Protein 8ZYE (pdb70)

GO terms:
  GO:0042110 T cell activation (P, IDA)
  GO:0038023 signaling receptor activity (F, IDA)
  GO:0061809 NAD+ nucleosidase activity, cyclic ADP-ribose generating (F, EXP)
  GO:0005886 plasma membrane (C, EXP)
  GO:0009986 cell surface (C, EXP)
  GO:0005886 plasma membrane (C, TAS)
  GO:0016020 membrane (C, TAS)
  GO:0097190 apoptotic signaling pathway (P, TAS)
  GO:0061809 NAD+ nucleosidase activity, cyclic ADP-ribose generating (F, TAS)
  GO:1901847 nicotinate metabolic process (P, TAS)
  GO:0005886 plasma membrane (C, IDA)
  GO:0070062 extracellular exosome (C, HDA)
  GO:0043066 negative regulation of apoptotic process (P, IMP)
  GO:0045892 negative regulation of DNA-templated transcription (P, IMP)
  GO:0045893 positive regulation of DNA-templated transcription (P, IMP)
  GO:0009410 response to xenobiotic stimulus (P, IMP)
  GO:0030890 positive regulation of B cell proliferation (P, IMP)
  GO:0050853 B cell receptor signaling pathway (P, IMP)

Foldseek 3Di:
DPWDAAPAAFWDPCLLVLLLVLLVVLCVVPVVLVVADSVVLSVLLLQLAFQAAFQPRALVSNVVNCVSQPDQAAQAQEEAEDPCVPLVVVLCVLVVNHDYLCSGSLNVSCPPTDWHYTNHHGDTTRGGFYDCVPGHVRGSVNNSVLNSLLVSLLSHAEEYEYEFELVDPQSADCPTSCNVHRLVNNDVVGYAEYAYEHEYDDPDDQDPSCPPVNVVVSQVSNVVVVHHYHYDYDDHSPPVVD/DWAKAKDADAEAAFQDKGKIKIARVVLQADQFKKWKWWAAPPFDIGTAWIAHPVGDIAGQVVQVPFWDWAGDSVGSMIIIMGGRDDQVPFTWMKMFTAGPLGDGAYIHFTDTHGNDAQKEWDAADEDAAQAKDKIKIFHDCQKLQPGAKWKWWAAPSGDIHTQATRQAHGDPPHDPQWGGHGDRGMIMIMGGRHDQVSQTKMKMKTAGRVSRGIGIYRIYGYHHD

InterPro domains:
  IPR003193 ADP-ribosyl cyclase (CD38/157) [PF02267] (56-296)
  IPR003193 ADP-ribosyl cyclase (CD38/157) [PTHR10912] (19-298)
  IPR003193 ADP-ribosyl cyclase (CD38/157) [cd04759] (54-296)

Organism: Homo sapiens (NCBI:txid9606)

Sequence (467 aa):
RWRQQWSGPGTTKRFPETVLARCVKYTEIHPEMRHVDCQSVWDAFKGAFISKHPCDITEEDYQPLMKLGTQTVPCNKILLWSRIKDLAHQFTQVQRDMFTLEDTLLGYLADDLTWCGEFATSKINYQSCPDWRKDCSNNPVSVFWKTVSRRFAEAACDVVHVMLDGSRSKIFDKDSTFGSVEVHNLQPEKVQTLEAWVIHGGREDSRDLCQDPTIKELESIISKRNIQFSCKNIYRPDKFLQPAQLVESGPGLVKPSGTLSLTCAVSGSISSSNWWSWVRQPPGKGLEWIGEIYHSGSTNYNPSLKSRVTISVDKSKNQFSLKLSSVTAADTAVYYCAREDYYYYMDVWGKGTTVTVQSVLTQPPSVSAAPGQKVTISCSGSSSNIGNNYVSWYQQLPGTAPKLLIYDNNKRPSGIPDRFSGSKSGTSATLGITGLQTGDEADYYCGTWDSSLSAGVFGGGTKLTVL

B-factor: mean 69.74, std 26.27, range [26.85, 216.51]

Structure (mmCIF, N/CA/C/O backbone):
data_8ZYE
#
_entry.id   8ZYE
#
_cell.length_a   47.793
_cell.length_b   96.220
_cell.length_c   242.459
_cell.angle_alpha   90.00
_cell.angle_beta   90.00
_cell.angle_gamma   90.00
#
_symmetry.space_group_name_H-M   'I 2 2 2'
#
loop_
_entity.id
_entity.type
_entity.pdbx_description
1 polymer 'ADP-ribosyl cyclase/cyclic ADP-ribose hydrolase 1'
2 polymer 'RP02 scFv'
3 non-polymer DI(HYDROXYETHYL)ETHER
4 non-polymer 'SULFATE ION'
5 non-polymer 1,2-ETHANEDIOL
6 water water
#
loop_
_atom_site.group_PDB
_atom_site.id
_atom_site.type_symbol
_atom_site.label_atom_id
_atom_site.label_alt_id
_atom_site.label_comp_id
_atom_site.label_asym_id
_atom_site.label_entity_id
_atom_site.label_seq_id
_atom_site.pdbx_PDB_ins_code
_atom_site.Cartn_x
_atom_site.Cartn_y
_atom_site.Cartn_z
_atom_site.occupancy
_atom_site.B_iso_or_equiv
_atom_site.auth_seq_id
_atom_site.auth_comp_id
_atom_site.auth_asym_id
_atom_site.auth_atom_id
_atom_site.pdbx_PDB_model_num
ATOM 1 N N . ARG A 1 1 ? -24.502 15.340 58.457 1.00 69.92 45 ARG A N 1
ATOM 2 C CA . ARG A 1 1 ? -23.769 14.416 59.315 1.00 77.54 45 ARG A CA 1
ATOM 3 C C . ARG A 1 1 ? -23.223 15.135 60.555 1.00 77.73 45 ARG A C 1
ATOM 4 O O . ARG A 1 1 ? -23.990 15.575 61.414 1.00 63.08 45 ARG A O 1
ATOM 12 N N . TRP A 1 2 ? -21.902 15.223 60.657 1.00 83.70 46 TRP A N 1
ATOM 13 C CA . TRP A 1 2 ? -21.227 16.054 61.653 1.00 89.62 46 TRP A CA 1
ATOM 14 C C . TRP A 1 2 ? -20.332 17.039 60.906 1.00 102.26 46 TRP A C 1
ATOM 15 O O . TRP A 1 2 ? -19.102 16.979 60.998 1.00 104.11 46 TRP A O 1
ATOM 26 N N . ARG A 1 3 ? -20.959 17.940 60.154 1.00 115.98 47 ARG A N 1
ATOM 27 C CA . ARG A 1 3 ? -20.216 18.885 59.333 1.00 123.61 47 ARG A CA 1
ATOM 28 C C . ARG A 1 3 ? -19.492 19.904 60.202 1.00 123.20 47 ARG A C 1
ATOM 29 O O . ARG A 1 3 ? -20.029 20.389 61.202 1.00 135.48 47 ARG A O 1
ATOM 37 N N . GLN A 1 4 ? -18.262 20.229 59.814 1.00 110.10 48 GLN A N 1
ATOM 38 C CA . GLN A 1 4 ? -17.483 21.250 60.497 1.00 92.00 48 GLN A CA 1
ATOM 39 C C . GLN A 1 4 ? -17.716 22.594 59.820 1.00 73.86 48 GLN A C 1
ATOM 40 O O . GLN A 1 4 ? -17.595 22.708 58.596 1.00 61.30 48 GLN A O 1
ATOM 46 N N . GLN A 1 5 ? -18.068 23.602 60.611 1.00 68.90 49 GLN A N 1
ATOM 47 C CA . GLN A 1 5 ? -18.228 24.963 60.120 1.00 69.92 49 GLN A CA 1
ATOM 48 C C . GLN A 1 5 ? -17.043 25.809 60.561 1.00 61.96 49 GLN A C 1
ATOM 49 O O . GLN A 1 5 ? -16.588 25.712 61.706 1.00 60.90 49 GLN A O 1
ATOM 55 N N . TRP A 1 6 ? -16.547 26.636 59.650 1.00 53.60 50 TRP A N 1
ATOM 56 C CA . TRP A 1 6 ? -15.361 27.437 59.896 1.00 64.22 50 TRP A CA 1
ATOM 57 C C . TRP A 1 6 ? -15.699 28.919 59.803 1.00 60.52 50 TRP A C 1
ATOM 58 O O . TRP A 1 6 ? -16.724 29.312 59.239 1.00 65.01 50 TRP A O 1
ATOM 69 N N . SER A 1 7 ? -14.816 29.740 60.370 1.00 56.69 51 SER A N 1
ATOM 70 C CA . SER A 1 7 ? -15.001 31.184 60.397 1.00 59.84 51 SER A CA 1
ATOM 71 C C . SER A 1 7 ? -14.482 31.875 59.144 1.00 58.18 51 SER A C 1
ATOM 72 O O . SER A 1 7 ? -14.580 33.102 59.047 1.00 75.25 51 SER A O 1
ATOM 75 N N . GLY A 1 8 ? -13.937 31.124 58.190 1.00 44.88 52 GLY A N 1
ATOM 76 C CA . GLY A 1 8 ? -13.418 31.691 56.969 1.00 35.26 52 GLY A CA 1
ATOM 77 C C . GLY A 1 8 ? -14.267 31.320 55.772 1.00 36.19 52 GLY A C 1
ATOM 78 O O . GLY A 1 8 ? -15.115 30.425 55.837 1.00 37.28 52 GLY A O 1
ATOM 79 N N . PRO A 1 9 ? -14.053 32.004 54.652 1.00 43.63 53 PRO A N 1
ATOM 80 C CA . PRO A 1 9 ? -14.894 31.767 53.474 1.00 50.61 53 PRO A CA 1
ATOM 81 C C . PRO A 1 9 ? -14.619 30.411 52.845 1.00 49.86 53 PRO A C 1
ATOM 82 O O . PRO A 1 9 ? -13.517 29.866 52.936 1.00 48.23 53 PRO A O 1
ATOM 86 N N . GLY A 1 10 ? -15.644 29.871 52.195 1.00 50.31 54 GLY A N 1
ATOM 87 C CA . GLY A 1 10 ? -15.543 28.573 51.568 1.00 45.21 54 GLY A CA 1
ATOM 88 C C . GLY A 1 10 ? -14.656 28.586 50.338 1.00 39.35 54 GLY A C 1
ATOM 89 O O . GLY A 1 10 ? -14.047 29.590 49.966 1.00 44.65 54 GLY A O 1
ATOM 90 N N . THR A 1 11 ? -14.585 27.420 49.699 1.00 48.35 55 THR A N 1
ATOM 91 C CA . THR A 1 11 ? -13.808 27.273 48.475 1.00 37.51 55 THR A CA 1
ATOM 92 C C . THR A 1 11 ? -14.338 28.212 47.401 1.00 47.08 55 THR A C 1
ATOM 93 O O . THR A 1 11 ? -15.548 28.402 47.264 1.00 62.41 55 THR A O 1
ATOM 97 N N . THR A 1 12 ? -13.421 28.815 46.649 1.00 48.29 56 THR A N 1
ATOM 98 C CA . THR A 1 12 ? -13.809 29.616 45.497 1.00 54.38 56 THR A CA 1
ATOM 99 C C . THR A 1 12 ? -14.716 28.803 44.581 1.00 60.93 56 THR A C 1
ATOM 100 O O . THR A 1 12 ? -14.430 27.644 44.271 1.00 60.74 56 THR A O 1
ATOM 104 N N . LYS A 1 13 ? -15.827 29.411 44.172 1.00 62.37 57 LYS A N 1
ATOM 105 C CA . LYS A 1 13 ? -16.798 28.716 43.338 1.00 68.56 57 LYS A CA 1
ATOM 106 C C . LYS A 1 13 ? -16.206 28.415 41.965 1.00 64.74 57 LYS A C 1
ATOM 107 O O . LYS A 1 13 ? -15.424 29.202 41.423 1.00 56.65 57 LYS A O 1
ATOM 113 N N . ARG A 1 14 ? -16.584 27.259 41.410 1.00 65.39 58 ARG A N 1
ATOM 114 C CA . ARG A 1 14 ? -16.000 26.740 40.170 1.00 62.67 58 ARG A CA 1
ATOM 115 C C . ARG A 1 14 ? -14.493 26.535 40.321 1.00 60.72 58 ARG A C 1
ATOM 116 O O . ARG A 1 14 ? -13.707 26.866 39.431 1.00 64.21 58 ARG A O 1
ATOM 124 N N . PHE A 1 15 ? -14.089 25.973 41.467 1.00 51.66 59 PHE A N 1
ATOM 125 C CA . PHE A 1 15 ? -12.662 25.788 41.735 1.00 53.14 59 PHE A CA 1
ATOM 126 C C . PHE A 1 15 ? -12.021 24.771 40.799 1.00 54.68 59 PHE A C 1
ATOM 127 O O . PHE A 1 15 ? -10.959 25.078 40.229 1.00 61.23 59 PHE A O 1
ATOM 135 N N . PRO A 1 16 ? -12.571 23.563 40.599 1.00 44.82 60 PRO A N 1
ATOM 136 C CA . PRO A 1 16 ? -11.948 22.655 39.619 1.00 40.82 60 PRO A CA 1
ATOM 137 C C . PRO A 1 16 ? -11.910 23.233 38.217 1.00 51.30 60 PRO A C 1
ATOM 138 O O . PRO A 1 16 ? -10.884 23.132 37.527 1.00 56.77 60 PRO A O 1
ATOM 142 N N . GLU A 1 17 ? -13.019 23.829 37.775 1.00 55.88 61 GLU A N 1
ATOM 143 C CA . GLU A 1 17 ? -13.062 24.453 36.458 1.00 64.09 61 GLU A CA 1
ATOM 144 C C . GLU A 1 17 ? -11.984 25.522 36.328 1.00 54.46 61 GLU A C 1
ATOM 145 O O . GLU A 1 17 ? -11.246 25.561 35.335 1.00 44.05 61 GLU A O 1
ATOM 151 N N . THR A 1 18 ? -11.873 26.393 37.336 1.00 49.27 62 THR A N 1
ATOM 152 C CA . THR A 1 18 ? -10.886 27.466 37.288 1.00 42.71 62 THR A CA 1
ATOM 153 C C . THR A 1 18 ? -9.469 26.912 37.264 1.00 53.17 62 THR A C 1
ATOM 154 O O . THR A 1 18 ? -8.617 27.406 36.518 1.00 62.21 62 THR A O 1
ATOM 158 N N . VAL A 1 19 ? -9.193 25.889 38.077 1.00 53.11 63 VAL A N 1
ATOM 159 C CA . VAL A 1 19 ? -7.843 25.332 38.126 1.00 51.26 63 VAL A CA 1
ATOM 160 C C . VAL A 1 19 ? -7.477 24.706 36.788 1.00 46.22 63 VAL A C 1
ATOM 161 O O . VAL A 1 19 ? -6.365 24.897 36.280 1.00 54.00 63 VAL A O 1
ATOM 165 N N . LEU A 1 20 ? -8.409 23.962 36.188 1.00 49.08 64 LEU A N 1
ATOM 166 C CA . LEU A 1 20 ? -8.120 23.331 34.905 1.00 49.58 64 LEU A CA 1
ATOM 167 C C . LEU A 1 20 ? -7.924 24.368 33.806 1.00 48.36 64 LEU A C 1
ATOM 168 O O . LEU A 1 20 ? -7.014 24.237 32.977 1.00 48.80 64 LEU A O 1
ATOM 173 N N . ALA A 1 21 ? -8.765 25.406 33.786 1.00 43.35 65 ALA A N 1
ATOM 174 C CA . ALA A 1 21 ? -8.621 26.460 32.789 1.00 43.87 65 ALA A CA 1
ATOM 175 C C . ALA A 1 21 ? -7.299 27.200 32.955 1.00 46.72 65 ALA A C 1
ATOM 176 O O . ALA A 1 21 ? -6.620 27.506 31.966 1.00 48.90 65 ALA A O 1
ATOM 178 N N . ARG A 1 22 ? -6.922 27.504 34.200 1.00 54.97 66 ARG A N 1
ATOM 179 C CA . ARG A 1 22 ? -5.636 28.143 34.441 1.00 42.03 66 ARG A CA 1
ATOM 180 C C . ARG A 1 22 ? -4.490 27.257 33.981 1.00 38.74 66 ARG A C 1
ATOM 181 O O . ARG A 1 22 ? -3.529 27.748 33.383 1.00 43.12 66 ARG A O 1
ATOM 189 N N . CYS A 1 23 ? -4.570 25.951 34.248 1.00 40.73 67 CYS A N 1
ATOM 190 C CA . CYS A 1 23 ? -3.506 25.055 33.805 1.00 55.60 67 CYS A CA 1
ATOM 191 C C . CYS A 1 23 ? -3.403 25.040 32.287 1.00 62.03 67 CYS A C 1
ATOM 192 O O . CYS A 1 23 ? -2.298 25.083 31.730 1.00 59.52 67 CYS A O 1
ATOM 195 N N . VAL A 1 24 ? -4.549 24.986 31.603 1.00 60.43 68 VAL A N 1
ATOM 196 C CA . VAL A 1 24 ? -4.560 25.037 30.143 1.00 55.75 68 VAL A CA 1
ATOM 197 C C . VAL A 1 24 ? -3.878 26.308 29.651 1.00 51.67 68 VAL A C 1
ATOM 198 O O . VAL A 1 24 ? -2.945 26.259 28.839 1.00 49.68 68 VAL A O 1
ATOM 202 N N . LYS A 1 25 ? -4.322 27.465 30.153 1.00 51.36 69 LYS A N 1
ATOM 203 C CA . LYS A 1 25 ? -3.786 28.738 29.676 1.00 58.18 69 LYS A CA 1
ATOM 204 C C . LYS A 1 25 ? -2.300 28.873 29.994 1.00 57.83 69 LYS A C 1
ATOM 205 O O . LYS A 1 25 ? -1.534 29.424 29.192 1.00 71.37 69 LYS A O 1
ATOM 211 N N . TYR A 1 26 ? -1.870 28.373 31.155 1.00 55.08 70 TYR A N 1
ATOM 212 C CA . TYR A 1 26 ? -0.459 28.456 31.511 1.00 60.89 70 TYR A CA 1
ATOM 213 C C . TYR A 1 26 ? 0.388 27.602 30.578 1.00 53.22 70 TYR A C 1
ATOM 214 O O . TYR A 1 26 ? 1.402 28.070 30.046 1.00 36.02 70 TYR A O 1
ATOM 223 N N . THR A 1 27 ? -0.008 26.342 30.366 1.00 53.30 71 THR A N 1
ATOM 224 C CA . THR A 1 27 ? 0.730 25.498 29.432 1.00 60.70 71 THR A CA 1
ATOM 225 C C . THR A 1 27 ? 0.716 26.083 28.027 1.00 73.09 71 THR A C 1
ATOM 226 O O . THR A 1 27 ? 1.639 25.836 27.242 1.00 71.03 71 THR A O 1
ATOM 230 N N . GLU A 1 28 ? -0.317 26.859 27.693 1.00 78.42 72 GLU A N 1
ATOM 231 C CA . GLU A 1 28 ? -0.333 27.554 26.410 1.00 84.64 72 GLU A CA 1
ATOM 232 C C . GLU A 1 28 ? 0.748 28.628 26.356 1.00 82.42 72 GLU A C 1
ATOM 233 O O . GLU A 1 28 ? 1.657 28.572 25.519 1.00 98.95 72 GLU A O 1
ATOM 239 N N . ILE A 1 29 ? 0.673 29.616 27.255 1.00 65.20 73 ILE A N 1
ATOM 240 C CA . ILE A 1 29 ? 1.577 30.765 27.179 1.00 60.37 73 ILE A CA 1
ATOM 241 C C . ILE A 1 29 ? 2.948 30.502 27.780 1.00 60.51 73 ILE A C 1
ATOM 242 O O . ILE A 1 29 ? 3.808 31.390 27.737 1.00 55.31 73 ILE A O 1
ATOM 247 N N . HIS A 1 30 ? 3.182 29.321 28.349 1.00 62.76 74 HIS A N 1
ATOM 248 C CA . HIS A 1 30 ? 4.487 28.939 28.891 1.00 62.35 74 HIS A CA 1
ATOM 249 C C . HIS A 1 30 ? 4.862 27.591 28.296 1.00 66.65 74 HIS A C 1
ATOM 250 O O . HIS A 1 30 ? 4.694 26.544 28.939 1.00 64.80 74 HIS A O 1
ATOM 257 N N . PRO A 1 31 ? 5.380 27.578 27.065 1.00 73.11 75 PRO A N 1
ATOM 258 C CA . PRO A 1 31 ? 5.641 26.298 26.386 1.00 58.80 75 PRO A CA 1
ATOM 259 C C . PRO A 1 31 ? 6.644 25.413 27.102 1.00 60.23 75 PRO A C 1
ATOM 260 O O . PRO A 1 31 ? 6.701 24.213 26.814 1.00 69.67 75 PRO A O 1
ATOM 264 N N . GLU A 1 32 ? 7.436 25.954 28.029 1.00 59.44 76 GLU A N 1
ATOM 265 C CA . GLU A 1 32 ? 8.355 25.111 28.783 1.00 59.51 76 GLU A CA 1
ATOM 266 C C . GLU A 1 32 ? 7.632 24.156 29.723 1.00 59.50 76 GLU A C 1
ATOM 267 O O . GLU A 1 32 ? 8.277 23.272 30.297 1.00 62.32 76 GLU A O 1
ATOM 273 N N . MET A 1 33 ? 6.315 24.306 29.886 1.00 42.91 77 MET A N 1
ATOM 274 C CA . MET A 1 33 ? 5.514 23.405 30.706 1.00 57.03 77 MET A CA 1
ATOM 275 C C . MET A 1 33 ? 4.429 22.709 29.889 1.00 67.70 77 MET A C 1
ATOM 276 O O . MET A 1 33 ? 3.449 22.216 30.458 1.00 64.83 77 MET A O 1
ATOM 281 N N . ARG A 1 34 ? 4.587 22.657 28.562 1.00 64.01 78 ARG A N 1
ATOM 282 C CA . ARG A 1 34 ? 3.596 22.012 27.706 1.00 50.67 78 ARG A CA 1
ATOM 283 C C . ARG A 1 34 ? 3.538 20.502 27.910 1.00 50.51 78 ARG A C 1
ATOM 284 O O . ARG A 1 34 ? 2.561 19.870 27.494 1.00 62.93 78 ARG A O 1
ATOM 292 N N . HIS A 1 35 ? 4.551 19.911 28.542 1.00 47.57 79 HIS A N 1
ATOM 293 C CA . HIS A 1 35 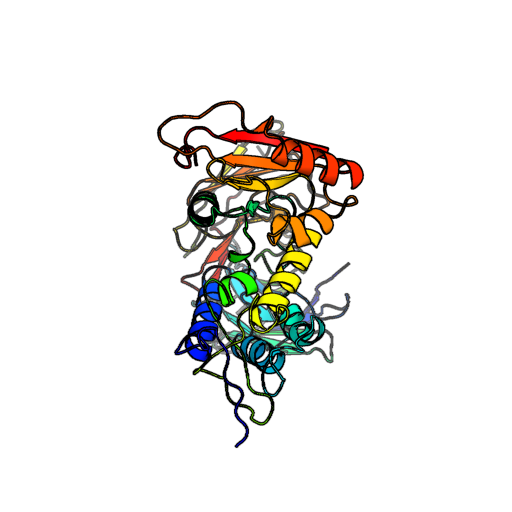? 4.545 18.482 28.834 1.00 53.58 79 HIS A CA 1
ATOM 294 C C . HIS A 1 35 ? 3.597 18.104 29.969 1.00 66.76 79 HIS A C 1
ATOM 295 O O . HIS A 1 35 ? 3.583 16.935 30.374 1.00 68.98 79 HIS A O 1
ATOM 302 N N . VAL A 1 36 ? 2.814 19.047 30.483 1.00 69.45 80 VAL A N 1
ATOM 303 C CA . VAL A 1 36 ? 2.004 18.834 31.676 1.00 66.20 80 VAL A CA 1
ATOM 304 C C . VAL A 1 36 ? 0.630 18.317 31.274 1.00 68.19 80 VAL A C 1
ATOM 305 O O . VAL A 1 36 ? -0.055 18.921 30.440 1.00 76.95 80 VAL A O 1
ATOM 309 N N . ASP A 1 37 ? 0.222 17.201 31.875 1.00 60.69 81 ASP A N 1
ATOM 310 C CA . ASP A 1 37 ? -1.136 16.689 31.734 1.00 58.55 81 ASP A CA 1
ATOM 311 C C . ASP A 1 37 ? -1.999 17.369 32.791 1.00 58.81 81 ASP A C 1
ATOM 312 O O . ASP A 1 37 ? -1.913 17.039 33.978 1.00 58.45 81 ASP A O 1
ATOM 317 N N . CYS A 1 38 ? -2.832 18.320 32.360 1.00 55.32 82 CYS A N 1
ATOM 318 C CA . CYS A 1 38 ? -3.519 19.182 33.319 1.00 66.44 82 CYS A CA 1
ATOM 319 C C . CYS A 1 38 ? -4.505 18.402 34.183 1.00 70.58 82 CYS A C 1
ATOM 320 O O . CYS A 1 38 ? -4.642 18.684 35.380 1.00 82.14 82 CYS A O 1
ATOM 323 N N . GLN A 1 39 ? -5.197 17.414 33.606 1.00 65.42 83 GLN A N 1
ATOM 324 C CA . GLN A 1 39 ? -6.126 16.619 34.404 1.00 70.44 83 GLN A CA 1
ATOM 325 C C . GLN A 1 39 ? -5.397 15.868 35.514 1.00 72.11 83 GLN A C 1
ATOM 326 O O . GLN A 1 39 ? -5.911 15.742 36.633 1.00 77.36 83 GLN A O 1
ATOM 332 N N . SER A 1 40 ? -4.188 15.380 35.230 1.00 59.08 84 SER A N 1
ATOM 333 C CA . SER A 1 40 ? -3.423 14.667 36.248 1.00 62.99 84 SER A CA 1
ATOM 334 C C . SER A 1 40 ? -2.993 15.599 37.375 1.00 58.73 84 SER A C 1
ATOM 335 O O . SER A 1 40 ? -3.047 15.225 38.554 1.00 56.27 84 SER A O 1
ATOM 338 N N . VAL A 1 41 ? -2.556 16.815 37.036 1.00 53.88 85 VAL A N 1
ATOM 339 C CA . VAL A 1 41 ? -2.118 17.719 38.092 1.00 64.61 85 VAL A CA 1
ATOM 340 C C . VAL A 1 41 ? -3.313 18.187 38.908 1.00 56.27 85 VAL A C 1
ATOM 341 O O . VAL A 1 41 ? -3.198 18.382 40.122 1.00 45.53 85 VAL A O 1
ATOM 345 N N . TRP A 1 42 ? -4.482 18.343 38.281 1.00 48.47 86 TRP A N 1
ATOM 346 C CA . TRP A 1 42 ? -5.671 18.648 39.069 1.00 46.17 86 TRP A CA 1
ATOM 347 C C . TRP A 1 42 ? -6.033 17.488 39.987 1.00 46.76 86 TRP A C 1
ATOM 348 O O . TRP A 1 42 ? -6.460 17.704 41.126 1.00 52.87 86 TRP A O 1
ATOM 359 N N . ASP A 1 43 ? -5.884 16.251 39.506 1.00 43.85 87 ASP A N 1
ATOM 360 C CA . ASP A 1 43 ? -6.116 15.103 40.375 1.00 40.00 87 ASP A CA 1
ATOM 361 C C . ASP A 1 43 ? -5.180 15.136 41.577 1.00 48.24 87 ASP A C 1
ATOM 362 O O . ASP A 1 43 ? -5.610 14.906 42.712 1.00 47.08 87 ASP A O 1
ATOM 367 N N . ALA A 1 44 ? -3.900 15.440 41.350 1.00 44.03 88 ALA A N 1
ATOM 368 C CA . ALA A 1 44 ? -2.952 15.516 42.462 1.00 46.53 88 ALA A CA 1
ATOM 369 C C . ALA A 1 44 ? -3.315 16.644 43.424 1.00 47.70 88 ALA A C 1
ATOM 370 O O . ALA A 1 44 ? -3.257 16.475 44.651 1.00 49.34 88 ALA A O 1
ATOM 372 N N . PHE A 1 45 ? -3.705 17.797 42.878 1.00 45.60 89 PHE A N 1
ATOM 373 C CA . PHE A 1 45 ? -4.126 18.932 43.693 1.00 38.63 89 PHE A CA 1
ATOM 374 C C . PHE A 1 45 ? -5.303 18.553 44.585 1.00 47.47 89 PHE A C 1
ATOM 375 O O . PHE A 1 45 ? -5.284 18.799 45.797 1.00 44.06 89 PHE A O 1
ATOM 383 N N . LYS A 1 46 ? -6.337 17.941 44.003 1.00 52.30 90 LYS A N 1
ATOM 384 C CA . LYS A 1 46 ? -7.515 17.612 44.798 1.00 58.34 90 LYS A CA 1
ATOM 385 C C . LYS A 1 46 ? -7.211 16.497 45.791 1.00 55.64 90 LYS A C 1
ATOM 386 O O . LYS A 1 46 ? -7.699 16.525 46.926 1.00 62.77 90 LYS A O 1
ATOM 392 N N . GLY A 1 47 ? -6.377 15.529 45.403 1.00 38.46 91 GLY A N 1
ATOM 393 C CA . GLY A 1 47 ? -5.985 14.484 46.328 1.00 38.90 91 GLY A CA 1
ATOM 394 C C . GLY A 1 47 ? -5.142 14.986 47.474 1.00 43.20 91 GLY A C 1
ATOM 395 O O . GLY A 1 47 ? -5.047 14.313 48.507 1.00 48.59 91 GLY A O 1
ATOM 396 N N . ALA A 1 48 ? -4.520 16.153 47.311 1.00 41.68 92 ALA A N 1
ATOM 397 C CA . ALA A 1 48 ? -3.767 16.739 48.412 1.00 35.43 92 ALA A CA 1
ATOM 398 C C . ALA A 1 48 ? -4.655 17.023 49.621 1.00 35.57 92 ALA A C 1
ATOM 399 O O . ALA A 1 48 ? -4.239 16.800 50.762 1.00 51.48 92 ALA A O 1
ATOM 401 N N . PHE A 1 49 ? -5.880 17.510 49.402 1.00 35.97 93 PHE A N 1
ATOM 402 C CA . PHE A 1 49 ? -6.714 17.959 50.515 1.00 36.08 93 PHE A CA 1
ATOM 403 C C . PHE A 1 49 ? -8.096 17.319 50.610 1.00 44.37 93 PHE A C 1
ATOM 404 O O . PHE A 1 49 ? -8.794 17.575 51.597 1.00 41.86 93 PHE A O 1
ATOM 412 N N . ILE A 1 50 ? -8.522 16.517 49.638 1.00 48.41 94 ILE A N 1
ATOM 413 C CA . ILE A 1 50 ? -9.837 15.884 49.702 1.00 40.19 94 ILE A CA 1
ATOM 414 C C . ILE A 1 50 ? -9.804 14.743 50.711 1.00 43.84 94 ILE A C 1
ATOM 415 O O . ILE A 1 50 ? -8.799 14.030 50.83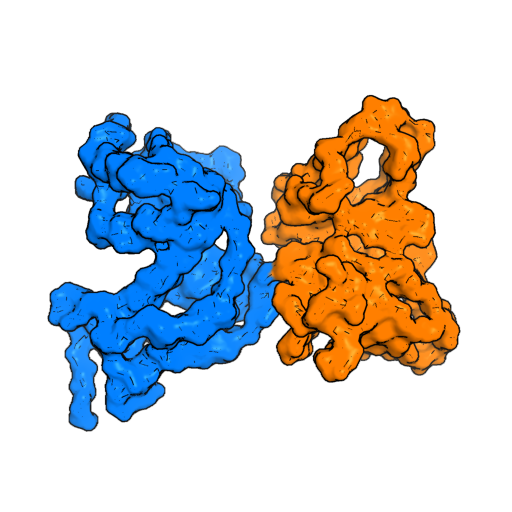6 1.00 47.69 94 ILE A O 1
ATOM 420 N N . SER A 1 51 ? -10.906 14.586 51.453 1.00 42.77 95 SER A N 1
ATOM 421 C CA . SER A 1 51 ? -11.099 13.495 52.409 1.00 52.56 95 SER A CA 1
ATOM 422 C C . SER A 1 51 ? -10.140 13.594 53.589 1.00 54.26 95 SER A C 1
ATOM 423 O O . SER A 1 51 ? -9.804 12.586 54.215 1.00 55.46 95 SER A O 1
ATOM 426 N N . LYS A 1 52 ? -9.702 14.811 53.901 1.00 47.71 96 LYS A N 1
ATOM 427 C CA . LYS A 1 52 ? -8.776 15.067 54.992 1.00 45.64 96 LYS A CA 1
ATOM 428 C C . LYS A 1 52 ? -9.271 16.259 55.797 1.00 39.33 96 LYS A C 1
ATOM 429 O O . LYS A 1 52 ? -9.790 17.226 55.232 1.00 38.93 96 LYS A O 1
ATOM 435 N N . HIS A 1 53 ? -9.124 16.180 57.114 1.00 39.40 97 HIS A N 1
ATOM 436 C CA . HIS A 1 53 ? -9.501 17.298 57.965 1.00 38.87 97 HIS A CA 1
ATOM 437 C C . HIS A 1 53 ? -8.642 18.511 57.620 1.00 44.73 97 HIS A C 1
ATOM 438 O O . HIS A 1 53 ? -7.408 18.406 57.610 1.00 38.58 97 HIS A O 1
ATOM 445 N N . PRO A 1 54 ? -9.247 19.670 57.349 1.00 48.84 98 PRO A N 1
ATOM 446 C CA . PRO A 1 54 ? -8.473 20.796 56.796 1.00 42.07 98 PRO A CA 1
ATOM 447 C C . PRO A 1 54 ? -7.396 21.326 57.719 1.00 38.44 98 PRO A C 1
ATOM 448 O O . PRO A 1 54 ? -6.492 22.020 57.243 1.00 42.82 98 PRO A O 1
ATOM 452 N N . CYS A 1 55 ? -7.451 21.038 59.014 1.00 40.63 99 CYS A N 1
ATOM 453 C CA . CYS A 1 55 ? -6.453 21.557 59.938 1.00 34.72 99 CYS A CA 1
ATOM 454 C C . CYS A 1 55 ? -5.286 20.607 60.166 1.00 41.02 99 CYS A C 1
ATOM 455 O O . CYS A 1 55 ? -4.389 20.934 60.948 1.00 50.66 99 CYS A O 1
ATOM 458 N N . ASP A 1 56 ? -5.265 19.449 59.510 1.00 40.64 100 ASP A N 1
ATOM 459 C CA . ASP A 1 56 ? -4.163 18.506 59.651 1.00 48.80 100 ASP A CA 1
ATOM 460 C C . ASP A 1 56 ? -3.448 18.273 58.324 1.00 47.36 100 ASP A C 1
ATOM 461 O O . ASP A 1 56 ? -2.862 17.211 58.105 1.00 60.24 100 ASP A O 1
ATOM 466 N N . ILE A 1 57 ? -3.485 19.252 57.432 1.00 34.77 101 ILE A N 1
ATOM 467 C CA . ILE A 1 57 ? -2.782 19.144 56.159 1.00 41.72 101 ILE A CA 1
ATOM 468 C C . ILE A 1 57 ? -1.293 19.362 56.396 1.00 40.90 101 ILE A C 1
ATOM 469 O O . ILE A 1 57 ? -0.894 20.247 57.162 1.00 41.02 101 ILE A O 1
ATOM 474 N N . THR A 1 58 ? -0.463 18.541 55.757 1.00 42.37 102 THR A N 1
ATOM 475 C CA . THR A 1 58 ? 0.986 18.661 55.858 1.00 41.91 102 THR A CA 1
ATOM 476 C C . THR A 1 58 ? 1.595 18.807 54.467 1.00 43.53 102 THR A C 1
ATOM 477 O O . THR A 1 58 ? 0.924 18.636 53.446 1.00 43.48 102 THR A O 1
ATOM 481 N N . GLU A 1 59 ? 2.890 19.143 54.438 1.00 49.46 103 GLU A N 1
ATOM 482 C CA . GLU A 1 59 ? 3.570 19.354 53.162 1.00 37.57 103 GLU A CA 1
ATOM 483 C C . GLU A 1 59 ? 3.572 18.085 52.319 1.00 41.85 103 GLU A C 1
ATOM 484 O O . GLU A 1 59 ? 3.451 18.148 51.088 1.00 45.64 103 GLU A O 1
ATOM 490 N N . GLU A 1 60 ? 3.685 16.921 52.965 1.00 43.31 104 GLU A N 1
ATOM 491 C CA . GLU A 1 60 ? 3.685 15.669 52.218 1.00 41.01 104 GLU A CA 1
ATOM 492 C C . GLU A 1 60 ? 2.372 15.463 51.476 1.00 44.40 104 GLU A C 1
ATOM 493 O O . GLU A 1 60 ? 2.363 14.864 50.393 1.00 54.03 104 GLU A O 1
ATOM 499 N N . ASP A 1 61 ? 1.259 15.963 52.028 1.00 42.84 105 ASP A N 1
ATOM 500 C CA . ASP A 1 61 ? -0.013 15.897 51.315 1.00 44.02 105 ASP A CA 1
ATOM 501 C C . ASP A 1 61 ? 0.082 16.539 49.939 1.00 44.40 105 ASP A C 1
ATOM 502 O O . ASP A 1 61 ? -0.562 16.077 48.991 1.00 56.25 105 ASP A O 1
ATOM 507 N N . TYR A 1 62 ? 0.877 17.596 49.806 1.00 39.55 106 TYR A N 1
ATOM 508 C CA . TYR A 1 62 ? 1.036 18.274 48.528 1.00 51.18 106 TYR A CA 1
ATOM 509 C C . TYR A 1 62 ? 2.204 17.743 47.712 1.00 49.71 106 TYR A C 1
ATOM 510 O O . TYR A 1 62 ? 2.458 18.262 46.621 1.00 47.36 106 TYR A O 1
ATOM 519 N N . GLN A 1 63 ? 2.914 16.727 48.204 1.00 50.20 107 GLN A N 1
ATOM 520 C CA . GLN A 1 63 ? 4.103 16.256 47.498 1.00 54.43 107 GLN A CA 1
ATOM 521 C C . GLN A 1 63 ? 3.811 15.732 46.094 1.00 50.02 107 GLN A C 1
ATOM 522 O O . GLN A 1 63 ? 4.579 16.065 45.175 1.00 35.47 107 GLN A O 1
ATOM 528 N N . PRO A 1 64 ? 2.760 14.935 45.846 1.00 54.25 108 PRO A N 1
ATOM 529 C CA . PRO A 1 64 ? 2.502 14.518 44.454 1.00 51.64 108 PRO A CA 1
ATOM 530 C C . PRO A 1 64 ? 2.280 15.691 43.516 1.00 54.14 108 PRO A C 1
ATOM 531 O O . PRO A 1 64 ? 2.857 15.731 42.420 1.00 59.94 108 PRO A O 1
ATOM 535 N N . LEU A 1 65 ? 1.467 16.662 43.933 1.00 50.25 109 LEU A N 1
ATOM 536 C CA . LEU A 1 65 ? 1.275 17.865 43.133 1.00 49.45 109 LEU A CA 1
ATOM 537 C C . LEU A 1 65 ? 2.593 18.596 42.904 1.00 48.10 109 LEU A C 1
ATOM 538 O O . LEU A 1 65 ? 2.815 19.167 41.829 1.00 49.59 109 LEU A O 1
ATOM 543 N N . MET A 1 66 ? 3.483 18.590 43.901 1.00 46.75 110 MET A N 1
ATOM 544 C CA . MET A 1 66 ? 4.784 19.227 43.726 1.00 54.99 110 MET A CA 1
ATOM 545 C C . MET A 1 66 ? 5.634 18.524 42.676 1.00 58.39 110 MET A C 1
ATOM 546 O O . MET A 1 66 ? 6.529 19.153 42.104 1.00 66.69 110 MET A O 1
ATOM 551 N N . LYS A 1 67 ? 5.387 17.239 42.414 1.00 57.59 111 LYS A N 1
ATOM 552 C CA . LYS A 1 67 ? 6.206 16.538 41.432 1.00 53.98 111 LYS A CA 1
ATOM 553 C C . LYS A 1 67 ? 5.681 16.733 40.016 1.00 57.07 111 LYS A C 1
ATOM 554 O O . LYS A 1 67 ? 6.468 16.952 39.089 1.00 58.32 111 LYS A O 1
ATOM 560 N N . LEU A 1 68 ? 4.362 16.677 39.830 1.00 56.97 112 LEU A N 1
ATOM 561 C CA . LEU A 1 68 ? 3.790 16.975 38.524 1.00 53.34 112 LEU A CA 1
ATOM 562 C C . LEU A 1 68 ? 3.975 18.434 38.127 1.00 47.25 112 LEU A C 1
ATOM 563 O O . LEU A 1 68 ? 3.895 18.753 36.938 1.00 50.90 112 LEU A O 1
ATOM 568 N N . GLY A 1 69 ? 4.213 19.323 39.086 1.00 47.81 113 GLY A N 1
ATOM 569 C CA . GLY A 1 69 ? 4.401 20.727 38.785 1.00 44.70 113 GLY A CA 1
ATOM 570 C C . GLY A 1 69 ? 5.831 21.191 38.964 1.00 49.13 113 GLY A C 1
ATOM 571 O O . GLY A 1 69 ? 6.079 22.380 39.194 1.00 38.88 113 GLY A O 1
ATOM 572 N N . THR A 1 70 ? 6.778 20.257 38.871 1.00 55.32 114 THR A N 1
ATOM 573 C CA . THR A 1 70 ? 8.191 20.608 38.934 1.00 56.81 114 THR A CA 1
ATOM 574 C C . THR A 1 70 ? 8.548 21.537 37.783 1.00 57.41 114 THR A C 1
ATOM 575 O O . THR A 1 70 ? 8.225 21.263 36.623 1.00 66.08 114 THR A O 1
ATOM 579 N N . GLN A 1 71 ? 9.212 22.643 38.105 1.00 54.23 115 GLN A N 1
ATOM 580 C CA . GLN A 1 71 ? 9.519 23.665 37.108 1.00 53.60 115 GLN A CA 1
ATOM 581 C C . GLN A 1 71 ? 10.880 24.262 37.447 1.00 64.75 115 GLN A C 1
ATOM 582 O O . GLN A 1 71 ? 11.000 25.049 38.389 1.00 73.32 115 GLN A O 1
ATOM 588 N N . THR A 1 72 ? 11.898 23.873 36.685 1.00 72.98 116 THR A N 1
ATOM 589 C CA . THR A 1 72 ? 13.235 24.438 36.839 1.00 82.49 116 THR A CA 1
ATOM 590 C C . THR A 1 72 ? 13.271 25.758 36.080 1.00 79.41 116 THR A C 1
ATOM 591 O O . THR A 1 72 ? 13.438 25.786 34.860 1.00 94.30 116 THR A O 1
ATOM 595 N N . VAL A 1 73 ? 13.098 26.856 36.806 1.00 63.06 117 VAL A N 1
ATOM 596 C CA . VAL A 1 73 ? 13.104 28.193 36.222 1.00 53.73 117 VAL A CA 1
ATOM 597 C C . VAL A 1 73 ? 14.547 28.688 36.251 1.00 58.12 117 VAL A C 1
ATOM 598 O O . VAL A 1 73 ? 15.328 28.229 37.097 1.00 66.39 117 VAL A O 1
ATOM 602 N N . PRO A 1 74 ? 14.971 29.574 35.322 1.00 58.62 118 PRO A N 1
ATOM 603 C CA . PRO A 1 74 ? 16.318 30.161 35.425 1.00 54.40 118 PRO A CA 1
ATOM 604 C C . PRO A 1 74 ? 16.568 30.801 36.781 1.00 58.91 118 PRO A C 1
ATOM 605 O O . PRO A 1 74 ? 15.959 31.821 37.120 1.00 62.74 118 PRO A O 1
ATOM 609 N N . CYS A 1 75 ? 17.476 30.213 37.561 1.00 49.03 119 CYS A N 1
ATOM 610 C CA . CYS A 1 75 ? 17.593 30.557 38.973 1.00 53.84 119 CYS A CA 1
ATOM 611 C C . CYS A 1 75 ? 18.152 31.952 39.221 1.00 65.06 119 CYS A C 1
ATOM 612 O O . CYS A 1 75 ? 18.071 32.433 40.358 1.00 74.81 119 CYS A O 1
ATOM 615 N N . ASN A 1 76 ? 18.709 32.610 38.207 1.00 61.96 120 ASN A N 1
ATOM 616 C CA . ASN A 1 76 ? 19.346 33.907 38.381 1.00 59.19 120 ASN A CA 1
ATOM 617 C C . ASN A 1 76 ? 18.426 35.068 38.028 1.00 56.11 120 ASN A C 1
ATOM 618 O O . ASN A 1 76 ? 18.880 36.218 37.998 1.00 62.45 120 ASN A O 1
ATOM 623 N N . LYS A 1 77 ? 17.155 34.798 37.751 1.00 49.06 121 LYS A N 1
ATOM 624 C CA . LYS A 1 77 ? 16.196 35.839 37.397 1.00 61.66 121 LYS A CA 1
ATOM 625 C C . LYS A 1 77 ? 14.877 35.597 38.122 1.00 60.90 121 LYS A C 1
ATOM 626 O O . LYS A 1 77 ? 13.792 35.687 37.548 1.00 68.34 121 LYS A O 1
ATOM 632 N N . ILE A 1 78 ? 14.968 35.290 39.411 1.00 45.80 122 ILE A N 1
ATOM 633 C CA . ILE A 1 78 ? 13.804 35.095 40.263 1.00 38.33 122 ILE A CA 1
ATOM 634 C C . ILE A 1 78 ? 13.514 36.402 40.987 1.00 42.38 122 ILE A C 1
ATOM 635 O O . ILE A 1 78 ? 14.432 37.047 41.513 1.00 57.87 122 ILE A O 1
ATOM 640 N N . LEU A 1 79 ? 12.242 36.802 41.008 1.00 40.45 123 LEU A N 1
ATOM 641 C CA . LEU A 1 79 ? 11.803 38.005 41.709 1.00 38.88 123 LEU A CA 1
ATOM 642 C C . LEU A 1 79 ? 10.866 37.607 42.840 1.00 43.89 123 LEU A C 1
ATOM 643 O O . LEU A 1 79 ? 9.711 37.244 42.595 1.00 52.41 123 LEU A O 1
ATOM 648 N N . LEU A 1 80 ? 11.359 37.679 44.073 1.00 30.26 124 LEU A N 1
ATOM 649 C CA . LEU A 1 80 ? 10.494 37.546 45.233 1.00 29.51 124 LEU A CA 1
ATOM 650 C C . LEU A 1 80 ? 9.825 38.885 45.527 1.00 32.07 124 LEU A C 1
ATOM 651 O O . LEU A 1 80 ? 10.243 39.934 45.030 1.00 30.23 124 LEU A O 1
ATOM 656 N N . TRP A 1 81 ? 8.771 38.843 46.341 1.00 29.01 125 TRP A N 1
ATOM 657 C CA . TRP A 1 81 ? 8.066 40.069 46.691 1.00 29.14 125 TRP A CA 1
ATOM 658 C C . TRP A 1 81 ? 7.331 39.870 48.009 1.00 28.55 125 TRP A C 1
ATOM 659 O O . TRP A 1 81 ? 7.178 38.749 48.495 1.00 28.06 125 TRP A O 1
ATOM 670 N N . SER A 1 82 ? 6.869 40.985 48.577 1.00 33.27 126 SER A N 1
ATOM 671 C CA . SER A 1 82 ? 6.110 40.943 49.825 1.00 30.55 126 SER A CA 1
ATOM 672 C C . SER A 1 82 ? 5.260 42.205 49.931 1.00 36.30 126 SER A C 1
ATOM 673 O O . SER A 1 82 ? 5.808 43.304 50.070 1.00 34.35 126 SER A O 1
ATOM 676 N N . ARG A 1 83 ? 3.931 42.038 49.869 1.00 28.59 127 ARG A N 1
ATOM 677 C CA . ARG A 1 83 ? 2.948 43.112 50.076 1.00 37.05 127 ARG A CA 1
ATOM 678 C C . ARG A 1 83 ? 2.973 44.169 48.967 1.00 41.18 127 ARG A C 1
ATOM 679 O O . ARG A 1 83 ? 2.726 45.349 49.225 1.00 50.96 127 ARG A O 1
ATOM 687 N N . ILE A 1 84 ? 3.275 43.769 47.732 1.00 31.92 128 ILE A N 1
ATOM 688 C CA . ILE A 1 84 ? 3.188 44.640 46.560 1.00 31.50 128 ILE A CA 1
ATOM 689 C C . ILE A 1 84 ? 3.070 43.755 45.331 1.00 36.61 128 ILE A C 1
ATOM 690 O O . ILE A 1 84 ? 3.898 43.837 44.416 1.00 47.26 128 ILE A O 1
ATOM 695 N N . LYS A 1 85 ? 2.055 42.890 45.302 1.00 44.70 129 LYS A N 1
ATOM 696 C CA . LYS A 1 85 ? 1.945 41.958 44.188 1.00 50.60 129 LYS A CA 1
ATOM 697 C C . LYS A 1 85 ? 1.567 42.669 42.896 1.00 49.43 129 LYS A C 1
ATOM 698 O O . LYS A 1 85 ? 1.952 42.215 41.811 1.00 62.01 129 LYS A O 1
ATOM 704 N N . ASP A 1 86 ? 0.834 43.782 42.988 1.00 41.20 130 ASP A N 1
ATOM 705 C CA . ASP A 1 86 ? 0.483 44.544 41.793 1.00 51.06 130 ASP A CA 1
ATOM 706 C C . ASP A 1 86 ? 1.734 44.972 41.033 1.00 52.42 130 ASP A C 1
ATOM 707 O O . ASP A 1 86 ? 1.906 44.645 39.853 1.00 55.00 130 ASP A O 1
ATOM 712 N N . LEU A 1 87 ? 2.630 45.696 41.707 1.00 43.64 131 LEU A N 1
ATOM 713 C CA . LEU A 1 87 ? 3.818 46.208 41.036 1.00 42.37 131 LEU A CA 1
ATOM 714 C C . LEU A 1 87 ? 4.766 45.082 40.637 1.00 49.03 131 LEU A C 1
ATOM 715 O O . LEU A 1 87 ? 5.412 45.154 39.585 1.00 44.91 131 LEU A O 1
ATOM 720 N N . ALA A 1 88 ? 4.845 44.025 41.450 1.00 32.50 132 ALA A N 1
ATOM 721 C CA . ALA A 1 88 ? 5.727 42.908 41.122 1.00 39.40 132 ALA A CA 1
ATOM 722 C C . ALA A 1 88 ? 5.269 42.200 39.855 1.00 41.41 132 ALA A C 1
ATOM 723 O O . ALA A 1 88 ? 6.087 41.855 38.989 1.00 42.44 132 ALA A O 1
ATOM 725 N N . HIS A 1 89 ? 3.959 41.986 39.720 1.00 53.49 133 HIS A N 1
ATOM 726 C CA . HIS A 1 89 ? 3.445 41.336 38.523 1.00 53.81 133 HIS A CA 1
ATOM 727 C C . HIS A 1 89 ? 3.480 42.268 37.319 1.00 47.91 133 HIS A C 1
ATOM 728 O O . HIS A 1 89 ? 3.688 41.806 36.194 1.00 47.46 133 HIS A O 1
ATOM 735 N N . GLN A 1 90 ? 3.311 43.577 37.529 1.00 34.28 134 GLN A N 1
ATOM 736 C CA . GLN A 1 90 ? 3.566 44.529 36.452 1.00 38.27 134 GLN A CA 1
ATOM 737 C C . GLN A 1 90 ? 4.995 44.397 35.936 1.00 56.88 134 GLN A C 1
ATOM 738 O O . GLN A 1 90 ? 5.233 44.386 34.722 1.00 76.98 134 GLN A O 1
ATOM 744 N N . PHE A 1 91 ? 5.963 44.309 36.855 1.00 44.29 135 PHE A N 1
ATOM 745 C CA . PHE A 1 91 ? 7.363 44.205 36.457 1.00 48.63 135 PHE A CA 1
ATOM 746 C C . PHE A 1 91 ? 7.620 42.919 35.682 1.00 44.58 135 PHE A C 1
ATOM 747 O O . PHE A 1 91 ? 8.264 42.935 34.628 1.00 44.77 135 PHE A O 1
ATOM 755 N N . THR A 1 92 ? 7.134 41.786 36.195 1.00 34.40 136 THR A N 1
ATOM 756 C CA . THR A 1 92 ? 7.326 40.537 35.461 1.00 56.28 136 THR A CA 1
ATOM 757 C C . THR A 1 92 ? 6.520 40.488 34.168 1.00 68.20 136 THR A C 1
ATOM 758 O O . THR A 1 92 ? 6.814 39.654 33.302 1.00 66.43 136 THR A O 1
ATOM 762 N N . GLN A 1 93 ? 5.512 41.352 34.020 1.00 70.95 137 GLN A N 1
ATOM 763 C CA . GLN A 1 93 ? 4.756 41.394 32.776 1.00 61.49 137 GLN A CA 1
ATOM 764 C C . GLN A 1 93 ? 5.436 42.255 31.721 1.00 62.18 137 GLN A C 1
ATOM 765 O O . GLN A 1 93 ? 5.358 41.942 30.529 1.00 61.13 137 GLN A O 1
ATOM 771 N N . VAL A 1 94 ? 6.107 43.331 32.134 1.00 59.20 138 VAL A N 1
ATOM 772 C CA . VAL A 1 94 ? 6.831 44.171 31.184 1.00 60.45 138 VAL A CA 1
ATOM 773 C C . VAL A 1 94 ? 8.266 43.702 30.959 1.00 56.04 138 VAL A C 1
ATOM 774 O O . VAL A 1 94 ? 8.849 44.011 29.911 1.00 65.77 138 VAL A O 1
ATOM 778 N N . GLN A 1 95 ? 8.851 42.976 31.906 1.00 57.76 139 GLN A N 1
ATOM 779 C CA . GLN A 1 95 ? 10.173 42.374 31.751 1.00 54.65 139 GLN A CA 1
ATOM 780 C C . GLN A 1 95 ? 10.007 40.858 31.817 1.00 64.26 139 GLN A C 1
ATOM 781 O O . GLN A 1 95 ? 10.360 40.221 32.813 1.00 79.11 139 GLN A O 1
ATOM 787 N N . ARG A 1 96 ? 9.476 40.282 30.739 1.00 64.89 140 ARG A N 1
ATOM 788 C CA . ARG A 1 96 ? 8.948 38.917 30.706 1.00 71.04 140 ARG A CA 1
ATOM 789 C C . ARG A 1 96 ? 10.018 37.827 30.845 1.00 70.02 140 ARG A C 1
ATOM 790 O O . ARG A 1 96 ? 9.676 36.659 30.612 1.00 71.82 140 ARG A O 1
ATOM 798 N N . ASP A 1 97 ? 11.265 38.114 31.212 1.00 62.39 141 ASP A N 1
ATOM 799 C CA . ASP A 1 97 ? 12.263 37.075 31.428 1.00 62.37 141 ASP A CA 1
ATOM 800 C C . ASP A 1 97 ? 12.509 36.784 32.904 1.00 71.67 141 ASP A C 1
ATOM 801 O O . ASP A 1 97 ? 13.313 35.901 33.220 1.00 88.40 141 ASP A O 1
ATOM 806 N N . MET A 1 98 ? 11.843 37.495 33.811 1.00 61.08 142 MET A N 1
ATOM 807 C CA . MET A 1 98 ? 11.955 37.244 35.239 1.00 62.51 142 MET A CA 1
ATOM 808 C C . MET A 1 98 ? 10.651 36.666 35.770 1.00 63.83 142 MET A C 1
ATOM 809 O O . MET 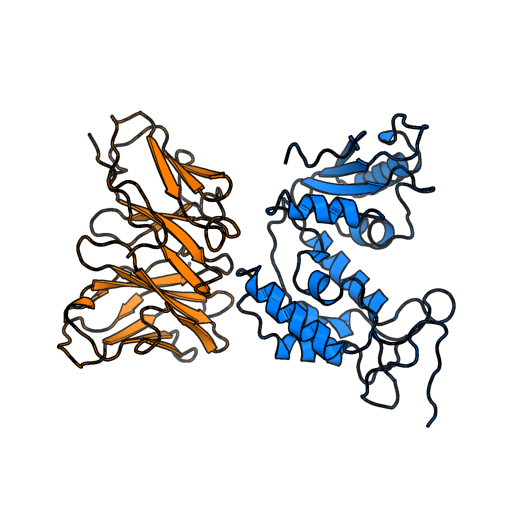A 1 98 ? 9.572 36.918 35.225 1.00 68.97 142 MET A O 1
ATOM 814 N N . PHE A 1 99 ? 10.758 35.884 36.844 1.00 46.08 143 PHE A N 1
ATOM 815 C CA . PHE A 1 99 ? 9.643 35.082 37.329 1.00 46.75 143 PHE A CA 1
ATOM 816 C C . PHE A 1 99 ? 9.369 35.363 38.798 1.00 49.14 143 PHE A C 1
ATOM 817 O O . PHE A 1 99 ? 10.292 35.350 39.620 1.00 47.37 143 PHE A O 1
ATOM 825 N N . THR A 1 100 ? 8.101 35.613 39.117 1.00 47.88 144 THR A N 1
ATOM 826 C CA . THR A 1 100 ? 7.603 35.496 40.477 1.00 35.30 144 THR A CA 1
ATOM 827 C C . THR A 1 100 ? 7.044 34.094 40.689 1.00 34.19 144 THR A C 1
ATOM 828 O O . THR A 1 100 ? 6.886 33.313 39.749 1.00 39.49 144 THR A O 1
ATOM 832 N N . LEU A 1 101 ? 6.743 33.776 41.950 1.00 38.05 145 LEU A N 1
ATOM 833 C CA . LEU A 1 101 ? 6.137 32.485 42.256 1.00 28.95 145 LEU A CA 1
ATOM 834 C C . LEU A 1 101 ? 4.834 32.289 41.493 1.00 36.27 145 LEU A C 1
ATOM 835 O O . LEU A 1 101 ? 4.519 31.168 41.076 1.00 34.99 145 LEU A O 1
ATOM 840 N N . GLU A 1 102 ? 4.075 33.366 41.288 1.00 37.32 146 GLU A N 1
ATOM 841 C CA . GLU A 1 102 ? 2.834 33.310 40.527 1.00 41.98 146 GLU A CA 1
ATOM 842 C C . GLU A 1 102 ? 3.063 33.196 39.027 1.00 46.53 146 GLU A C 1
ATOM 843 O O . GLU A 1 102 ? 2.092 33.039 38.281 1.00 53.00 146 GLU A O 1
ATOM 849 N N . ASP A 1 103 ? 4.310 33.288 38.569 1.00 43.60 147 ASP A N 1
ATOM 850 C CA . ASP A 1 103 ? 4.638 33.015 37.178 1.00 40.78 147 ASP A CA 1
ATOM 851 C C . ASP A 1 103 ? 5.039 31.565 36.945 1.00 41.64 147 ASP A C 1
ATOM 852 O O . ASP A 1 103 ? 5.290 31.185 35.797 1.00 45.41 147 ASP A O 1
ATOM 857 N N . THR A 1 104 ? 5.122 30.755 37.997 1.00 46.48 148 THR A N 1
ATOM 858 C CA . THR A 1 104 ? 5.288 29.319 37.843 1.00 48.49 148 THR A CA 1
ATOM 859 C C . THR A 1 104 ? 3.917 28.657 37.761 1.00 42.68 148 THR A C 1
ATOM 860 O O . THR A 1 104 ? 2.887 29.273 38.041 1.00 45.07 148 THR A O 1
ATOM 864 N N . LEU A 1 105 ? 3.911 27.379 37.372 1.00 47.10 149 LEU A N 1
ATOM 865 C CA . LEU A 1 105 ? 2.646 26.693 37.125 1.00 48.78 149 LEU A CA 1
ATOM 866 C C . LEU A 1 105 ? 1.781 26.653 38.379 1.00 52.46 149 LEU A C 1
ATOM 867 O O . LEU A 1 105 ? 0.607 27.033 38.342 1.00 33.36 149 LEU A O 1
ATOM 872 N N . LEU A 1 106 ? 2.350 26.213 39.506 1.00 30.94 150 LEU A N 1
ATOM 873 C CA . LEU A 1 106 ? 1.548 26.024 40.713 1.00 30.65 150 LEU A CA 1
ATOM 874 C C . LEU A 1 106 ? 1.085 27.356 41.297 1.00 30.19 150 LEU A C 1
ATOM 875 O O . LEU A 1 106 ? -0.077 27.494 41.712 1.00 34.10 150 LEU A O 1
ATOM 880 N N . GLY A 1 107 ? 1.978 28.347 41.331 1.00 29.80 151 GLY A N 1
ATOM 881 C CA . GLY A 1 107 ? 1.579 29.669 41.781 1.00 33.47 151 GLY A CA 1
ATOM 882 C C . GLY A 1 107 ? 0.506 30.282 40.904 1.00 45.54 151 GLY A C 1
ATOM 883 O O . GLY A 1 107 ? -0.450 30.878 41.404 1.00 56.34 151 GLY A O 1
ATOM 884 N N . TYR A 1 108 ? 0.645 30.141 39.582 1.00 45.48 152 TYR A N 1
ATOM 885 C CA . TYR A 1 108 ? -0.390 30.624 38.673 1.00 41.77 152 TYR A CA 1
ATOM 886 C C . TYR A 1 108 ? -1.692 29.859 38.868 1.00 45.52 152 TYR A C 1
ATOM 887 O O . TYR A 1 108 ? -2.780 30.417 38.682 1.00 36.98 152 TYR A O 1
ATOM 896 N N . LEU A 1 109 ? -1.600 28.588 39.254 1.00 31.57 153 LEU A N 1
ATOM 897 C CA . LEU A 1 109 ? -2.793 27.774 39.437 1.00 35.62 153 LEU A CA 1
ATOM 898 C C . LEU A 1 109 ? -3.598 28.237 40.641 1.00 39.59 153 LEU A C 1
ATOM 899 O O . LEU A 1 109 ? -4.826 28.362 40.567 1.00 38.11 153 LEU A O 1
ATOM 904 N N . ALA A 1 110 ? -2.927 28.490 41.762 1.00 37.54 154 ALA A N 1
ATOM 905 C CA . ALA A 1 110 ? -3.634 28.708 43.017 1.00 31.34 154 ALA A CA 1
ATOM 906 C C . ALA A 1 110 ? -3.744 30.172 43.427 1.00 33.08 154 ALA A C 1
ATOM 907 O O . ALA A 1 110 ? -4.319 30.459 44.482 1.00 33.64 154 ALA A O 1
ATOM 909 N N . ASP A 1 111 ? -3.229 31.100 42.624 1.00 39.65 155 ASP A N 1
ATOM 910 C CA . ASP A 1 111 ? -3.169 32.499 43.034 1.00 30.31 155 ASP A CA 1
ATOM 911 C C . ASP A 1 111 ? -4.565 33.079 43.237 1.00 41.42 155 ASP A C 1
ATOM 912 O O . ASP A 1 111 ? -5.442 32.934 42.380 1.00 45.04 155 ASP A O 1
ATOM 917 N N . ASP A 1 112 ? -4.763 33.739 44.382 1.00 45.04 156 ASP A N 1
ATOM 918 C CA . ASP A 1 112 ? -5.988 34.461 44.727 1.00 49.25 156 ASP A CA 1
ATOM 919 C C . ASP A 1 112 ? -7.186 33.543 44.940 1.00 46.09 156 ASP A C 1
ATOM 920 O O . ASP A 1 112 ? -8.328 34.011 44.939 1.00 47.38 156 ASP A O 1
ATOM 925 N N . LEU A 1 113 ? -6.962 32.247 45.134 1.00 40.06 157 LEU A N 1
ATOM 926 C CA . LEU A 1 113 ? -8.036 31.281 45.313 1.00 40.43 157 LEU A CA 1
ATOM 927 C C . LEU A 1 113 ? -8.115 30.823 46.764 1.00 35.69 157 LEU A C 1
ATOM 928 O O . LEU A 1 113 ? -7.247 31.117 47.589 1.00 33.01 157 LEU A O 1
ATOM 933 N N . THR A 1 114 ? -9.184 30.087 47.062 1.00 32.93 158 THR A N 1
ATOM 934 C CA . THR A 1 114 ? -9.412 29.501 48.374 1.00 36.17 158 THR A CA 1
ATOM 935 C C . THR A 1 114 ? -9.972 28.100 48.182 1.00 42.66 158 THR A C 1
ATOM 936 O O . THR A 1 114 ? -10.814 27.881 47.306 1.00 36.01 158 THR A O 1
ATOM 940 N N . TRP A 1 115 ? -9.502 27.153 48.993 1.00 43.21 159 TRP A N 1
ATOM 941 C CA . TRP A 1 115 ? -9.975 25.780 48.879 1.00 38.98 159 TRP A CA 1
ATOM 942 C C . TRP A 1 115 ? -9.735 25.038 50.187 1.00 44.70 159 TRP A C 1
ATOM 943 O O . TRP A 1 115 ? -8.787 25.332 50.923 1.00 44.59 159 TRP A O 1
ATOM 954 N N . CYS A 1 116 ? -10.614 24.079 50.462 1.00 35.43 160 CYS A N 1
ATOM 955 C CA . CYS A 1 116 ? -10.453 23.141 51.565 1.00 35.64 160 CYS A CA 1
ATOM 956 C C . CYS A 1 116 ? -11.445 22.006 51.356 1.00 41.48 160 CYS A C 1
ATOM 957 O O . CYS A 1 116 ? -12.377 22.111 50.552 1.00 38.07 160 CYS A O 1
ATOM 960 N N . GLY A 1 117 ? -11.233 20.919 52.089 1.00 37.57 161 GLY A N 1
ATOM 961 C CA . GLY A 1 117 ? -12.110 19.770 51.984 1.00 39.16 161 GLY A CA 1
ATOM 962 C C . GLY A 1 117 ? -12.790 19.429 53.293 1.00 43.13 161 GLY A C 1
ATOM 963 O O . GLY A 1 117 ? -12.751 20.213 54.244 1.00 43.20 161 GLY A O 1
ATOM 964 N N . GLU A 1 118 ? -13.422 18.263 53.351 1.00 43.58 162 GLU A N 1
ATOM 965 C CA . GLU A 1 118 ? -14.109 17.798 54.542 1.00 48.26 162 GLU A CA 1
ATOM 966 C C . GLU A 1 118 ? -13.524 16.464 54.983 1.00 51.51 162 GLU A C 1
ATOM 967 O O . GLU A 1 118 ? -12.951 15.717 54.186 1.00 49.27 162 GLU A O 1
ATOM 973 N N . PHE A 1 119 ? -13.685 16.175 56.275 1.00 52.53 163 PHE A N 1
ATOM 974 C CA . PHE A 1 119 ? -13.055 15.005 56.873 1.00 47.63 163 PHE A CA 1
ATOM 975 C C . PHE A 1 119 ? -13.861 13.731 56.634 1.00 50.24 163 PHE A C 1
ATOM 976 O O . PHE A 1 119 ? -13.283 12.668 56.384 1.00 51.70 163 PHE A O 1
ATOM 984 N N . ALA A 1 120 ? -15.189 13.811 56.706 1.00 47.55 164 ALA A N 1
ATOM 985 C CA . ALA A 1 120 ? -16.015 12.619 56.564 1.00 58.88 164 ALA A CA 1
ATOM 986 C C . ALA A 1 120 ? -16.384 12.304 55.121 1.00 59.12 164 ALA A C 1
ATOM 987 O O . ALA A 1 120 ? -16.658 11.139 54.810 1.00 69.72 164 ALA A O 1
ATOM 989 N N . THR A 1 121 ? -16.395 13.297 54.237 1.00 50.34 165 THR A N 1
ATOM 990 C CA . THR A 1 121 ? -16.813 13.119 52.853 1.00 54.57 165 THR A CA 1
ATOM 991 C C . THR A 1 121 ? -15.632 13.323 51.911 1.00 59.94 165 THR A C 1
ATOM 992 O O . THR A 1 121 ? -14.502 13.585 52.329 1.00 68.77 165 THR A O 1
ATOM 996 N N . SER A 1 122 ? -15.915 13.204 50.614 1.00 52.36 166 SER A N 1
ATOM 997 C CA . SER A 1 122 ? -14.920 13.418 49.570 1.00 52.40 166 SER A CA 1
ATOM 998 C C . SER A 1 122 ? -15.288 14.590 48.666 1.00 56.92 166 SER A C 1
ATOM 999 O O . SER A 1 122 ? -14.814 14.663 47.527 1.00 63.51 166 SER A O 1
ATOM 1002 N N . LYS A 1 123 ? -16.122 15.509 49.146 1.00 53.55 167 LYS A N 1
ATOM 1003 C CA . LYS A 1 123 ? -16.548 16.660 48.366 1.00 60.97 167 LYS A CA 1
ATOM 1004 C C . LYS A 1 123 ? -15.793 17.907 48.809 1.00 56.63 167 LYS A C 1
ATOM 1005 O O . LYS A 1 123 ? -15.372 18.026 49.962 1.00 54.22 167 LYS A O 1
ATOM 1011 N N . ILE A 1 124 ? -15.619 18.836 47.874 1.00 64.85 168 ILE A N 1
ATOM 1012 C CA . ILE A 1 124 ? -14.947 20.094 48.168 1.00 54.51 168 ILE A CA 1
ATOM 1013 C C . ILE A 1 124 ? -15.895 20.985 48.955 1.00 63.47 168 ILE A C 1
ATOM 1014 O O . ILE A 1 124 ? -17.070 21.136 48.599 1.00 67.99 168 ILE A O 1
ATOM 1019 N N . ASN A 1 125 ? -15.387 21.572 50.031 1.00 63.21 169 ASN A N 1
ATOM 1020 C CA . ASN A 1 125 ? -16.210 22.366 50.934 1.00 60.62 169 ASN A CA 1
ATOM 1021 C C . ASN A 1 125 ? -16.359 23.772 50.366 1.00 56.40 169 ASN A C 1
ATOM 1022 O O . ASN A 1 125 ? -15.403 24.553 50.367 1.00 48.77 169 ASN A O 1
ATOM 1027 N N . TYR A 1 126 ? -17.558 24.102 49.891 1.00 53.65 170 TYR A N 1
ATOM 1028 C CA . TYR A 1 126 ? -17.837 25.431 49.366 1.00 55.03 170 TYR A CA 1
ATOM 1029 C C . TYR A 1 126 ? -18.528 26.336 50.375 1.00 61.30 170 TYR A C 1
ATOM 1030 O O . TYR A 1 126 ? -18.790 27.502 50.061 1.00 52.28 170 TYR A O 1
ATOM 1039 N N . GLN A 1 127 ? -18.820 25.838 51.578 1.00 43.49 171 GLN A N 1
ATOM 1040 C CA . GLN A 1 127 ? -19.530 26.631 52.573 1.00 54.40 171 GLN A CA 1
ATOM 1041 C C . GLN A 1 127 ? -18.592 27.427 53.477 1.00 63.81 171 GLN A C 1
ATOM 1042 O O . GLN A 1 127 ? -18.881 28.587 53.794 1.00 62.93 171 GLN A O 1
ATOM 1048 N N . SER A 1 128 ? -17.483 26.826 53.911 1.00 54.14 172 SER A N 1
ATOM 1049 C CA . SER A 1 128 ? -16.532 27.504 54.783 1.00 49.05 172 SER A CA 1
ATOM 1050 C C . SER A 1 128 ? -15.205 26.759 54.748 1.00 48.28 172 SER A C 1
ATOM 1051 O O . SER A 1 128 ? -15.146 25.574 54.411 1.00 42.72 172 SER A O 1
ATOM 1054 N N . CYS A 1 129 ? -14.140 27.479 55.090 1.00 50.05 173 CYS A N 1
ATOM 1055 C CA . CYS A 1 129 ? -12.790 26.950 55.208 1.00 49.70 173 CYS A CA 1
ATOM 1056 C C . CYS A 1 129 ? -12.140 27.594 56.421 1.00 47.00 173 CYS A C 1
ATOM 1057 O O . CYS A 1 129 ? -12.577 28.666 56.855 1.00 53.96 173 CYS A O 1
ATOM 1060 N N . PRO A 1 130 ? -11.120 26.964 57.005 1.00 44.60 174 PRO A N 1
ATOM 1061 C CA . PRO A 1 130 ? -10.603 27.451 58.289 1.00 40.89 174 PRO A CA 1
ATOM 1062 C C . PRO A 1 130 ? -10.060 28.869 58.207 1.00 46.06 174 PRO A C 1
ATOM 1063 O O . PRO A 1 130 ? -9.391 29.249 57.244 1.00 36.71 174 PRO A O 1
ATOM 1067 N N . ASP A 1 131 ? -10.374 29.652 59.236 1.00 57.86 175 ASP A N 1
ATOM 1068 C CA . ASP A 1 131 ? -9.675 30.903 59.486 1.00 66.57 175 ASP A CA 1
ATOM 1069 C C . ASP A 1 131 ? -8.322 30.610 60.125 1.00 69.10 175 ASP A C 1
ATOM 1070 O O . ASP A 1 131 ? -8.195 29.724 60.974 1.00 67.18 175 ASP A O 1
ATOM 1075 N N . TRP A 1 132 ? -7.308 31.375 59.723 1.00 62.35 176 TRP A N 1
ATOM 1076 C CA . TRP A 1 132 ? -5.943 31.059 60.128 1.00 66.34 176 TRP A CA 1
ATOM 1077 C C . TRP A 1 132 ? -5.684 31.365 61.599 1.00 65.54 176 TRP A C 1
ATOM 1078 O O . TRP A 1 132 ? -5.048 30.558 62.287 1.00 66.55 176 TRP A O 1
ATOM 1089 N N . ARG A 1 133 ? -6.157 32.510 62.096 1.00 65.26 177 ARG A N 1
ATOM 1090 C CA . ARG A 1 133 ? -5.957 32.901 63.486 1.00 73.79 177 ARG A CA 1
ATOM 1091 C C . ARG A 1 133 ? -7.064 32.422 64.415 1.00 75.97 177 ARG A C 1
ATOM 1092 O O . ARG A 1 133 ? -6.808 32.222 65.607 1.00 89.58 177 ARG A O 1
ATOM 1100 N N . LYS A 1 134 ? -8.284 32.237 63.909 1.00 70.69 178 LYS A N 1
ATOM 1101 C CA . LYS A 1 134 ? -9.395 31.788 64.739 1.00 70.31 178 LYS A CA 1
ATOM 1102 C C . LYS A 1 134 ? -9.626 30.285 64.690 1.00 63.92 178 LYS A C 1
ATOM 1103 O O . LYS A 1 134 ? -10.077 29.714 65.687 1.00 59.87 178 LYS A O 1
ATOM 1109 N N . ASP A 1 135 ? -9.343 29.625 63.567 1.00 63.84 179 ASP A N 1
ATOM 1110 C CA . ASP A 1 135 ? -9.588 28.190 63.494 1.00 53.31 179 ASP A CA 1
ATOM 1111 C C . ASP A 1 135 ? -8.289 27.404 63.587 1.00 48.93 179 ASP A C 1
ATOM 1112 O O . ASP A 1 135 ? -8.052 26.708 64.581 1.00 61.66 179 ASP A O 1
ATOM 1117 N N . CYS A 1 136 ? -7.451 27.499 62.557 1.00 52.57 180 CYS A N 1
ATOM 1118 C CA . CYS A 1 136 ? -6.185 26.783 62.564 1.00 54.08 180 CYS A CA 1
ATOM 1119 C C . CYS A 1 136 ? -5.288 27.378 61.496 1.00 47.05 180 CYS A C 1
ATOM 1120 O O . CYS A 1 136 ? -5.760 27.781 60.431 1.00 43.07 180 CYS A O 1
ATOM 1123 N N . SER A 1 137 ? -3.989 27.420 61.793 1.00 53.36 181 SER A N 1
ATOM 1124 C CA . SER A 1 137 ? -3.042 28.070 60.900 1.00 53.62 181 SER A CA 1
ATOM 1125 C C . SER A 1 137 ? -2.542 27.154 59.792 1.00 49.72 181 SER A C 1
ATOM 1126 O O . SER A 1 137 ? -2.016 27.653 58.793 1.00 58.66 181 SER A O 1
ATOM 1129 N N . ASN A 1 138 ? -2.691 25.841 59.933 1.00 42.24 182 ASN A N 1
ATOM 1130 C CA . ASN A 1 138 ? -2.199 24.883 58.943 1.00 43.92 182 ASN A CA 1
ATOM 1131 C C . ASN A 1 138 ? -3.397 24.260 58.229 1.00 44.54 182 ASN A C 1
ATOM 1132 O O . ASN A 1 138 ? -3.952 23.253 58.668 1.00 49.21 182 ASN A O 1
ATOM 1137 N N . ASN A 1 139 ? -3.766 24.856 57.109 1.00 45.75 183 ASN A N 1
ATOM 1138 C CA . ASN A 1 139 ? -4.894 24.456 56.283 1.00 38.79 183 ASN A CA 1
ATOM 1139 C C . ASN A 1 139 ? -4.417 24.265 54.844 1.00 41.84 183 ASN A C 1
ATOM 1140 O O . ASN A 1 139 ? -3.244 24.542 54.557 1.00 42.82 183 ASN A O 1
ATOM 1145 N N . PRO A 1 140 ? -5.259 23.762 53.922 1.00 44.41 184 PRO A N 1
ATOM 1146 C CA . PRO A 1 140 ? -4.770 23.522 52.548 1.00 37.29 184 PRO A CA 1
ATOM 1147 C C . PRO A 1 140 ? -4.069 24.705 51.902 1.00 30.48 184 PRO A C 1
ATOM 1148 O O . PRO A 1 140 ? -3.019 24.524 51.270 1.00 31.14 184 PRO A O 1
ATOM 1152 N N . VAL A 1 141 ? -4.603 25.915 52.063 1.00 33.94 185 VAL A N 1
ATOM 1153 C CA . VAL A 1 141 ? -4.002 27.079 51.422 1.00 36.11 185 VAL A CA 1
ATOM 1154 C C . VAL A 1 141 ? -2.675 27.437 52.086 1.00 39.68 185 VAL A C 1
ATOM 1155 O O . VAL A 1 141 ? -1.680 27.710 51.402 1.00 37.10 185 VAL A O 1
ATOM 1159 N N . SER A 1 142 ? -2.636 27.432 53.424 1.00 34.99 186 SER A N 1
ATOM 1160 C CA . SER A 1 142 ? -1.405 27.744 54.150 1.00 28.13 186 SER A CA 1
ATOM 1161 C C . SER A 1 142 ? -0.309 26.749 53.828 1.00 35.58 186 SER A C 1
ATOM 1162 O O . SER A 1 142 ? 0.827 27.130 53.512 1.00 39.50 186 SER A O 1
ATOM 1165 N N . VAL A 1 143 ? -0.625 25.461 53.949 1.00 28.65 187 VAL A N 1
ATOM 1166 C CA . VAL A 1 143 ? 0.389 24.448 53.707 1.00 37.03 187 VAL A CA 1
ATOM 1167 C C . VAL A 1 143 ? 0.863 24.528 52.267 1.00 32.60 187 VAL A C 1
ATOM 1168 O O . VAL A 1 143 ? 2.070 24.465 51.993 1.00 38.07 187 VAL A O 1
ATOM 1172 N N . PHE A 1 144 ? -0.070 24.726 51.330 1.00 28.93 188 PHE A N 1
ATOM 1173 C CA . PHE A 1 144 ? 0.309 24.840 49.927 1.00 37.17 188 PHE A CA 1
ATOM 1174 C C . PHE A 1 144 ? 1.283 25.991 49.708 1.00 38.66 188 PHE A C 1
ATOM 1175 O O . PHE A 1 144 ? 2.341 25.812 49.091 1.00 36.45 188 PHE A O 1
ATOM 1183 N N . TRP A 1 145 ? 0.930 27.190 50.181 1.00 27.96 189 TRP A N 1
ATOM 1184 C CA . TRP A 1 145 ? 1.772 28.349 49.900 1.00 36.67 189 TRP A CA 1
ATOM 1185 C C . TRP A 1 145 ? 3.123 28.240 50.599 1.00 39.95 189 TRP A C 1
ATOM 1186 O O . TRP A 1 145 ? 4.149 28.599 50.012 1.00 40.27 189 TRP A O 1
ATOM 1197 N N . LYS A 1 146 ? 3.158 27.719 51.832 1.00 33.77 190 LYS A N 1
ATOM 1198 C CA . LYS A 1 146 ? 4.444 27.486 52.490 1.00 32.26 190 LYS A CA 1
ATOM 1199 C C . LYS A 1 146 ? 5.309 26.534 51.675 1.00 32.85 190 LYS A C 1
ATOM 1200 O O . LYS A 1 146 ? 6.486 26.813 51.416 1.00 41.73 190 LYS A O 1
ATOM 1206 N N . THR A 1 147 ? 4.737 25.399 51.262 1.00 27.93 191 THR A N 1
ATOM 1207 C CA . THR A 1 147 ? 5.494 24.405 50.507 1.00 37.50 191 THR A CA 1
ATOM 1208 C C . THR A 1 147 ? 6.039 24.994 49.212 1.00 33.76 191 THR A C 1
ATOM 1209 O O . THR A 1 147 ? 7.239 24.885 48.916 1.00 40.39 191 THR A O 1
ATOM 1213 N N . VAL A 1 148 ? 5.166 25.629 48.427 1.00 28.23 192 VAL A N 1
ATOM 1214 C CA . VAL A 1 148 ? 5.578 26.115 47.119 1.00 34.29 192 VAL A CA 1
ATOM 1215 C C . VAL A 1 148 ? 6.571 27.267 47.259 1.00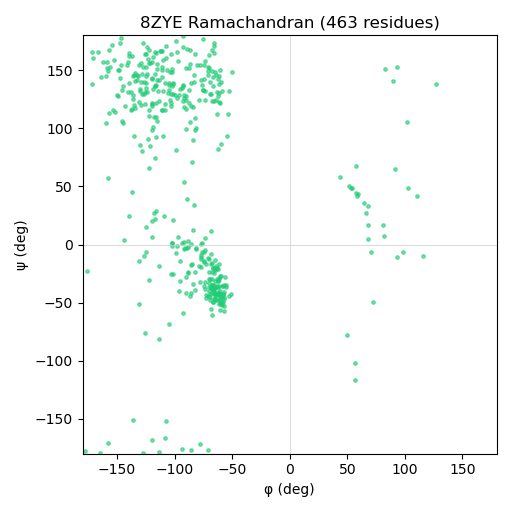 37.87 192 VAL A C 1
ATOM 1216 O O . VAL A 1 148 ? 7.529 27.358 46.483 1.00 36.84 192 VAL A O 1
ATOM 1220 N N . SER A 1 149 ? 6.397 28.142 48.258 1.00 28.54 193 SER A N 1
ATOM 1221 C CA . SER A 1 149 ? 7.340 29.238 48.435 1.00 27.51 193 SER A CA 1
ATOM 1222 C C . SER A 1 149 ? 8.698 28.723 48.887 1.00 36.09 193 SER A C 1
ATOM 1223 O O . SER A 1 149 ? 9.735 29.247 48.463 1.00 27.98 193 SER A O 1
ATOM 1226 N N . ARG A 1 150 ? 8.716 27.695 49.740 1.00 27.81 194 ARG A N 1
ATOM 1227 C CA . ARG A 1 150 ? 9.984 27.097 50.135 1.00 37.07 194 ARG A CA 1
ATOM 1228 C C . ARG A 1 150 ? 10.702 26.517 48.927 1.00 37.24 194 ARG A C 1
ATOM 1229 O O . ARG A 1 150 ? 11.898 26.761 48.723 1.00 36.34 194 ARG A O 1
ATOM 1237 N N . ARG A 1 151 ? 9.983 25.758 48.099 1.00 37.53 195 ARG A N 1
ATOM 1238 C CA . ARG A 1 151 ? 10.640 25.162 46.941 1.00 37.89 195 ARG A CA 1
ATOM 1239 C C . ARG A 1 151 ? 11.071 26.221 45.932 1.00 38.80 195 ARG A C 1
ATOM 1240 O O . ARG A 1 151 ? 12.080 26.041 45.243 1.00 45.79 195 ARG A O 1
ATOM 1248 N N . PHE A 1 152 ? 10.350 27.341 45.858 1.00 33.30 196 PHE A N 1
ATOM 1249 C CA . PHE A 1 152 ? 10.726 28.401 44.928 1.00 29.24 196 PHE A CA 1
ATOM 1250 C C . PHE A 1 152 ? 11.959 29.151 45.415 1.00 41.39 196 PHE A C 1
ATOM 1251 O O . PHE A 1 152 ? 12.816 29.536 44.612 1.00 39.52 196 PHE A O 1
ATOM 1259 N N . ALA A 1 153 ? 12.065 29.376 46.726 1.00 38.85 197 ALA A N 1
ATOM 1260 C CA . ALA A 1 153 ? 13.254 30.032 47.256 1.00 29.86 197 ALA A CA 1
ATOM 1261 C C . ALA A 1 153 ? 14.470 29.122 47.159 1.00 40.34 197 ALA A C 1
ATOM 1262 O O . ALA A 1 153 ? 15.568 29.578 46.814 1.00 46.70 197 ALA A O 1
ATOM 1264 N N . GLU A 1 154 ? 14.291 27.829 47.444 1.00 37.72 198 GLU A N 1
ATOM 1265 C CA . GLU A 1 154 ? 15.409 26.894 47.390 1.00 41.09 198 GLU A CA 1
ATOM 1266 C C . GLU A 1 154 ? 15.990 26.760 45.988 1.00 42.17 198 GLU A C 1
ATOM 1267 O O . GLU A 1 154 ? 17.139 26.329 45.844 1.00 45.26 198 GLU A O 1
ATOM 1273 N N . ALA A 1 155 ? 15.235 27.124 44.958 1.00 42.61 199 ALA A N 1
ATOM 1274 C CA . ALA A 1 155 ? 15.695 26.991 43.584 1.00 38.96 199 ALA A CA 1
ATOM 1275 C C . ALA A 1 155 ? 16.402 28.234 43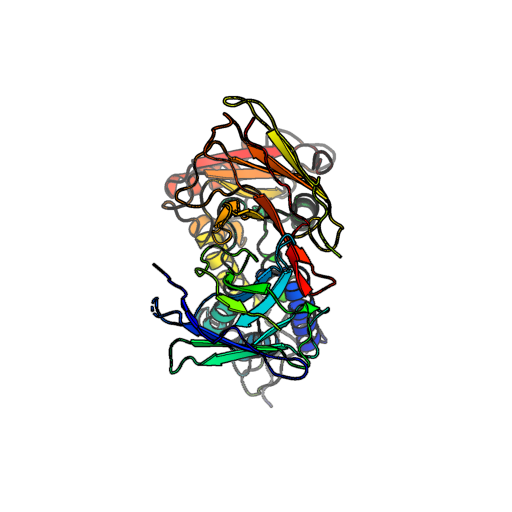.067 1.00 45.40 199 ALA A C 1
ATOM 1276 O O . ALA A 1 155 ? 16.886 28.217 41.934 1.00 52.89 199 ALA A O 1
ATOM 1278 N N . ALA A 1 156 ? 16.477 29.302 43.856 1.00 42.08 200 ALA A N 1
ATOM 1279 C CA . ALA A 1 156 ? 17.086 30.541 43.395 1.00 47.90 200 ALA A CA 1
ATOM 1280 C C . ALA A 1 156 ? 18.607 30.471 43.492 1.00 50.64 200 ALA A C 1
ATOM 1281 O O . ALA A 1 156 ? 19.161 29.727 44.306 1.00 54.08 200 ALA A O 1
ATOM 1283 N N . CYS A 1 157 ? 19.283 31.257 42.652 1.00 47.95 201 CYS A N 1
ATOM 1284 C CA . CYS A 1 157 ? 20.742 31.286 42.642 1.00 52.70 201 CYS A CA 1
ATOM 1285 C C . CYS A 1 157 ? 21.233 32.680 42.270 1.00 51.18 201 CYS A C 1
ATOM 1286 O O . CYS A 1 157 ? 20.452 33.566 41.913 1.00 48.76 201 CYS A O 1
ATOM 1289 N N . ASP A 1 158 ? 22.556 32.854 42.359 1.00 59.19 202 ASP A N 1
ATOM 1290 C CA . ASP A 1 158 ? 23.278 34.071 41.960 1.00 43.45 202 ASP A CA 1
ATOM 1291 C C . ASP A 1 158 ? 22.710 35.261 42.725 1.00 47.19 202 ASP A C 1
ATOM 1292 O O . ASP A 1 158 ? 22.845 35.290 43.962 1.00 45.05 202 ASP A O 1
ATOM 1297 N N . VAL A 1 159 ? 22.111 36.251 42.068 1.00 46.92 203 VAL A N 1
ATOM 1298 C CA . VAL A 1 159 ? 21.500 37.397 42.730 1.00 42.81 203 VAL A CA 1
ATOM 1299 C C . VAL A 1 159 ? 19.990 37.206 42.701 1.00 46.46 203 VAL A C 1
ATOM 1300 O O . VAL A 1 159 ? 19.402 37.029 41.627 1.00 44.13 203 VAL A O 1
ATOM 1304 N N . VAL A 1 160 ? 19.365 37.247 43.875 1.00 45.29 204 VAL A N 1
ATOM 1305 C CA . VAL A 1 160 ? 17.921 37.100 44.023 1.00 34.52 204 VAL A CA 1
ATOM 1306 C C . VAL A 1 160 ? 17.347 38.445 44.442 1.00 47.42 204 VAL A C 1
ATOM 1307 O O . VAL A 1 160 ? 17.863 39.084 45.366 1.00 51.28 204 VAL A O 1
ATOM 1311 N N . HIS A 1 161 ? 16.281 38.871 43.773 1.00 42.67 205 HIS A N 1
ATOM 1312 C CA . HIS A 1 161 ? 15.649 40.146 44.075 1.00 33.27 205 HIS A CA 1
ATOM 1313 C C . HIS A 1 161 ? 14.381 39.944 44.894 1.00 32.14 205 HIS A C 1
ATOM 1314 O O . HIS A 1 161 ? 13.691 38.930 44.766 1.00 31.45 205 HIS A O 1
ATOM 1321 N N . VAL A 1 162 ? 14.084 40.923 45.745 1.00 32.08 206 VAL A N 1
ATOM 1322 C CA . VAL A 1 162 ? 12.828 40.953 46.485 1.00 35.06 206 VAL A CA 1
ATOM 1323 C C . VAL A 1 162 ? 12.270 42.369 46.438 1.00 31.58 206 VAL A C 1
ATOM 1324 O O . VAL A 1 162 ? 12.980 43.336 46.733 1.00 33.33 206 VAL A O 1
ATOM 1328 N N . MET A 1 163 ? 11.007 42.490 46.044 1.00 38.17 207 MET A N 1
ATOM 1329 C CA . MET A 1 163 ? 10.330 43.775 46.008 1.00 38.94 207 MET A CA 1
ATOM 1330 C C . MET A 1 163 ? 9.580 43.989 47.316 1.00 31.08 207 MET A C 1
ATOM 1331 O O . MET A 1 163 ? 8.903 43.085 47.814 1.00 30.27 207 MET A O 1
ATOM 1336 N N . LEU A 1 164 ? 9.718 45.186 47.876 1.00 31.62 208 LEU A N 1
ATOM 1337 C CA . LEU A 1 164 ? 9.152 45.505 49.176 1.00 31.26 208 LEU A CA 1
ATOM 1338 C C . LEU A 1 164 ? 8.412 46.828 49.109 1.00 44.91 208 LEU A C 1
ATOM 1339 O O . LEU A 1 164 ? 8.815 47.752 48.397 1.00 46.52 208 LEU A O 1
ATOM 1344 N N . ASP A 1 165 ? 7.325 46.907 49.867 1.00 41.90 209 ASP A N 1
ATOM 1345 C CA . ASP A 1 165 ? 6.511 48.113 49.941 1.00 33.20 209 ASP A CA 1
ATOM 1346 C C . ASP A 1 165 ? 7.040 48.987 51.072 1.00 34.63 209 ASP A C 1
ATOM 1347 O O . ASP A 1 165 ? 7.019 48.586 52.239 1.00 46.54 209 ASP A O 1
ATOM 1351 N N . GLY A 1 166 ? 7.526 50.176 50.729 1.00 33.64 210 GLY A N 1
ATOM 1352 C CA . GLY A 1 166 ? 8.034 51.085 51.738 1.00 34.25 210 GLY A CA 1
ATOM 1353 C C . GLY A 1 166 ? 6.982 51.819 52.540 1.00 56.97 210 GLY A C 1
ATOM 1354 O O . GLY A 1 166 ? 7.324 52.487 53.520 1.00 56.14 210 GLY A O 1
ATOM 1355 N N . SER A 1 167 ? 5.713 51.718 52.150 1.00 53.47 211 SER A N 1
ATOM 1356 C CA . SER A 1 167 ? 4.628 52.391 52.851 1.00 55.15 211 SER A CA 1
ATOM 1357 C C . SER A 1 167 ? 4.038 51.552 53.975 1.00 54.14 211 SER A C 1
ATOM 1358 O O . SER A 1 167 ? 3.151 52.033 54.689 1.00 58.91 211 SER A O 1
ATOM 1361 N N . ARG A 1 168 ? 4.506 50.322 54.151 1.00 41.70 212 ARG A N 1
ATOM 1362 C CA . ARG A 1 168 ? 3.967 49.451 55.179 1.00 44.67 212 ARG A CA 1
ATOM 1363 C C . ARG A 1 168 ? 4.514 49.830 56.553 1.00 43.73 212 ARG A C 1
ATOM 1364 O O . ARG A 1 168 ? 5.589 50.424 56.684 1.00 51.95 212 ARG A O 1
ATOM 1372 N N . SER A 1 169 ? 3.740 49.488 57.589 1.00 39.12 213 SER A N 1
ATOM 1373 C CA . SER A 1 169 ? 4.214 49.663 58.959 1.00 45.69 213 SER A CA 1
ATOM 1374 C C . SER A 1 169 ? 5.511 48.902 59.186 1.00 47.32 213 SER A C 1
ATOM 1375 O O . SER A 1 169 ? 6.442 49.415 59.816 1.00 55.39 213 SER A O 1
ATOM 1378 N N . LYS A 1 170 ? 5.587 47.676 58.682 1.00 30.48 214 LYS A N 1
ATOM 1379 C CA . LYS A 1 170 ? 6.802 46.871 58.713 1.00 37.57 214 LYS A CA 1
ATOM 1380 C C . LYS A 1 170 ? 7.168 46.572 57.263 1.00 45.53 214 LYS A C 1
ATOM 1381 O O . LYS A 1 170 ? 6.589 45.671 56.648 1.00 41.72 214 LYS A O 1
ATOM 1387 N N . ILE A 1 171 ? 8.106 47.351 56.711 1.00 43.71 215 ILE A N 1
ATOM 1388 C CA . ILE A 1 171 ? 8.555 47.120 55.339 1.00 30.92 215 ILE A CA 1
ATOM 1389 C C . ILE A 1 171 ? 8.975 45.670 55.165 1.00 42.41 215 ILE A C 1
ATOM 1390 O O . ILE A 1 171 ? 8.630 45.018 54.171 1.00 29.86 215 ILE A O 1
ATOM 1395 N N . PHE A 1 172 ? 9.721 45.144 56.133 1.00 38.63 216 PHE A N 1
ATOM 1396 C CA . PHE A 1 172 ? 10.024 43.723 56.221 1.00 33.92 216 PHE A CA 1
ATOM 1397 C C . PHE A 1 172 ? 9.276 43.176 57.428 1.00 34.75 216 PHE A C 1
ATOM 1398 O O . PHE A 1 172 ? 9.540 43.581 58.565 1.00 44.70 216 PHE A O 1
ATOM 1406 N N . ASP A 1 173 ? 8.337 42.274 57.177 1.00 40.31 217 ASP A N 1
ATOM 1407 C CA . ASP A 1 173 ? 7.488 41.708 58.215 1.00 42.59 217 ASP A CA 1
ATOM 1408 C C . ASP A 1 173 ? 7.906 40.262 58.441 1.00 36.42 217 ASP A C 1
ATOM 1409 O O . ASP A 1 173 ? 7.870 39.454 57.509 1.00 45.93 217 ASP A O 1
ATOM 1414 N N . LYS A 1 174 ? 8.307 39.943 59.674 1.00 41.34 218 LYS A N 1
ATOM 1415 C CA . LYS A 1 174 ? 8.653 38.562 59.995 1.00 40.97 218 LYS A CA 1
ATOM 1416 C C . LYS A 1 174 ? 7.465 37.633 59.800 1.00 37.65 218 LYS A C 1
ATOM 1417 O O . LYS A 1 174 ? 7.647 36.449 59.492 1.00 29.78 218 LYS A O 1
ATOM 1423 N N . ASP A 1 175 ? 6.249 38.148 59.967 1.00 40.18 219 ASP A N 1
ATOM 1424 C CA . ASP A 1 175 ? 5.026 37.356 59.860 1.00 46.27 219 ASP A CA 1
ATOM 1425 C C . ASP A 1 175 ? 4.490 37.315 58.438 1.00 45.73 219 ASP A C 1
ATOM 1426 O O . ASP A 1 175 ? 3.282 37.392 58.205 1.00 68.38 219 ASP A O 1
ATOM 1431 N N . SER A 1 176 ? 5.378 37.209 57.462 1.00 42.89 220 SER A N 1
ATOM 1432 C CA . SER A 1 176 ? 5.009 37.059 56.067 1.00 38.59 220 SER A CA 1
ATOM 1433 C C . SER A 1 176 ? 5.691 35.816 55.520 1.00 45.25 220 SER A C 1
ATOM 1434 O O . SER A 1 176 ? 6.633 35.290 56.119 1.00 59.10 220 SER A O 1
ATOM 1437 N N . THR A 1 177 ? 5.206 35.342 54.372 1.00 39.35 221 THR A N 1
ATOM 1438 C CA . THR A 1 177 ? 5.824 34.172 53.758 1.00 43.52 221 THR A CA 1
ATOM 1439 C C . THR A 1 177 ? 7.267 34.456 53.373 1.00 38.45 221 THR A C 1
ATOM 1440 O O . THR A 1 177 ? 8.129 33.574 53.469 1.00 42.29 221 THR A O 1
ATOM 1444 N N . PHE A 1 178 ? 7.551 35.684 52.938 1.00 31.35 222 PHE A N 1
ATOM 1445 C CA . PHE A 1 178 ? 8.930 36.040 52.636 1.00 35.54 222 PHE A CA 1
ATOM 1446 C C . PHE A 1 178 ? 9.789 36.007 53.891 1.00 32.80 222 PHE A C 1
ATOM 1447 O O . PHE A 1 178 ? 10.890 35.447 53.882 1.00 31.42 222 PHE A O 1
ATOM 1455 N N . GLY A 1 179 ? 9.298 36.591 54.980 1.00 38.54 223 GLY A N 1
ATOM 1456 C CA . GLY A 1 179 ? 10.041 36.621 56.221 1.00 27.25 223 GLY A CA 1
ATOM 1457 C C . GLY A 1 179 ? 10.075 35.289 56.946 1.00 34.45 223 GLY A C 1
ATOM 1458 O O . GLY A 1 179 ? 11.084 34.947 57.566 1.00 35.04 223 GLY A O 1
ATOM 1459 N N . SER A 1 180 ? 8.988 34.518 56.883 1.00 40.54 224 SER A N 1
ATOM 1460 C CA . SER A 1 180 ? 8.899 33.289 57.665 1.00 46.73 224 SER A CA 1
ATOM 1461 C C . SER A 1 180 ? 9.307 32.040 56.897 1.00 26.85 224 SER A C 1
ATOM 1462 O O . SER A 1 180 ? 9.529 30.997 57.519 1.00 52.73 224 SER A O 1
ATOM 1465 N N . VAL A 1 181 ? 9.413 32.108 55.573 1.00 34.63 225 VAL A N 1
ATOM 1466 C CA . VAL A 1 181 ? 9.761 30.926 54.789 1.00 37.66 225 VAL A CA 1
ATOM 1467 C C . VAL A 1 181 ? 10.884 31.225 53.803 1.00 34.20 225 VAL A C 1
ATOM 1468 O O . VAL A 1 181 ? 11.881 30.496 53.742 1.00 44.84 225 VAL A O 1
ATOM 1472 N N . GLU A 1 182 ? 10.729 32.293 53.020 1.00 32.03 226 GLU A N 1
ATOM 1473 C CA . GLU A 1 182 ? 11.574 32.468 51.843 1.00 34.75 226 GLU A CA 1
ATOM 1474 C C . GLU A 1 182 ? 12.998 32.864 52.222 1.00 28.36 226 GLU A C 1
ATOM 1475 O O . GLU A 1 182 ? 13.961 32.298 51.694 1.00 31.73 226 GLU A O 1
ATOM 1481 N N . VAL A 1 183 ? 13.160 33.828 53.138 1.00 28.38 227 VAL A N 1
ATOM 1482 C CA . VAL A 1 183 ? 14.506 34.281 53.498 1.00 37.66 227 VAL A CA 1
ATOM 1483 C C . VAL A 1 183 ? 15.326 33.145 54.091 1.00 35.18 227 VAL A C 1
ATOM 1484 O O . VAL A 1 183 ? 16.554 33.119 53.953 1.00 40.30 227 VAL A O 1
ATOM 1488 N N . HIS A 1 184 ? 14.672 32.193 54.749 1.00 29.03 228 HIS A N 1
ATOM 1489 C CA . HIS A 1 184 ? 15.344 31.095 55.428 1.00 29.45 228 HIS A CA 1
ATOM 1490 C C . HIS A 1 184 ? 15.589 29.904 54.523 1.00 29.74 228 HIS A C 1
ATOM 1491 O O . HIS A 1 184 ? 16.174 28.912 54.971 1.00 39.20 228 HIS A O 1
ATOM 1498 N N . ASN A 1 185 ? 15.152 29.968 53.270 1.00 29.53 229 ASN A N 1
ATOM 1499 C CA . ASN A 1 185 ? 15.344 28.863 52.345 1.00 29.87 229 ASN A CA 1
ATOM 1500 C C . ASN A 1 185 ? 16.158 29.263 51.128 1.00 35.32 229 ASN A C 1
ATOM 1501 O O . ASN A 1 185 ? 16.288 28.466 50.192 1.00 38.83 229 ASN A O 1
ATOM 1506 N N . LEU A 1 186 ? 16.703 30.475 51.110 1.00 45.08 230 LEU A N 1
ATOM 1507 C CA . LEU A 1 186 ? 17.691 30.817 50.101 1.00 39.64 230 LEU A CA 1
ATOM 1508 C C . LEU A 1 186 ? 18.961 30.029 50.380 1.00 32.39 230 LEU A C 1
ATOM 1509 O O . LEU A 1 186 ? 19.451 30.004 51.512 1.00 42.16 230 LEU A O 1
ATOM 1514 N N . GLN A 1 187 ? 19.472 29.360 49.357 1.00 37.63 231 GLN A N 1
ATOM 1515 C CA . GLN A 1 187 ? 20.619 28.474 49.519 1.00 44.74 231 GLN A CA 1
ATOM 1516 C C . GLN A 1 187 ? 21.915 29.271 49.457 1.00 45.92 231 GLN A C 1
ATOM 1517 O O . GLN A 1 187 ? 22.199 29.891 48.426 1.00 53.20 231 GLN A O 1
ATOM 1523 N N . PRO A 1 188 ? 22.727 29.282 50.517 1.00 46.99 232 PRO A N 1
ATOM 1524 C CA . PRO A 1 188 ? 24.016 29.988 50.441 1.00 42.45 232 PRO A CA 1
ATOM 1525 C C . PRO A 1 188 ? 24.978 29.375 49.441 1.00 52.72 232 PRO A C 1
ATOM 1526 O O . PRO A 1 188 ? 25.893 30.066 48.977 1.00 63.33 232 PRO A O 1
ATOM 1530 N N . GLU A 1 189 ? 24.800 28.103 49.089 1.00 57.59 233 GLU A N 1
ATOM 1531 C CA . GLU A 1 189 ? 25.625 27.450 48.082 1.00 56.56 233 GLU A CA 1
ATOM 1532 C C . GLU A 1 189 ? 25.287 27.895 46.666 1.00 39.29 233 GLU A C 1
ATOM 1533 O O . GLU A 1 189 ? 26.068 27.629 45.748 1.00 44.42 233 GLU A O 1
ATOM 1539 N N . LYS A 1 190 ? 24.154 28.559 46.468 1.00 48.81 234 LYS A N 1
ATOM 1540 C CA . LYS A 1 190 ? 23.734 29.016 45.153 1.00 47.19 234 LYS A CA 1
ATOM 1541 C C . LYS A 1 190 ? 23.511 30.515 45.074 1.00 45.77 234 LYS A C 1
ATOM 1542 O O . LYS A 1 190 ? 23.730 31.102 44.013 1.00 53.26 234 LYS A O 1
ATOM 1548 N N . VAL A 1 191 ? 23.097 31.148 46.166 1.00 48.55 235 VAL A N 1
ATOM 1549 C CA . VAL A 1 191 ? 22.787 32.571 46.195 1.00 47.62 235 VAL A CA 1
ATOM 1550 C C . VAL A 1 191 ? 23.942 33.301 46.858 1.00 52.74 235 VAL A C 1
ATOM 1551 O O . VAL A 1 191 ? 24.384 32.917 47.948 1.00 60.82 235 VAL A O 1
ATOM 1555 N N . GLN A 1 192 ? 24.439 34.347 46.204 1.00 49.28 236 GLN A N 1
ATOM 1556 C CA . GLN A 1 192 ? 25.444 35.204 46.816 1.00 53.82 236 GLN A CA 1
ATOM 1557 C C . GLN A 1 192 ? 24.876 36.520 47.316 1.00 48.33 236 GLN A C 1
ATOM 1558 O O . GLN A 1 192 ? 25.440 37.111 48.241 1.00 53.59 236 GLN A O 1
ATOM 1564 N N . THR A 1 193 ? 23.770 36.989 46.741 1.00 41.91 237 THR A N 1
ATOM 1565 C CA . THR A 1 193 ? 23.236 38.296 47.099 1.00 41.63 237 THR A CA 1
ATOM 1566 C C . THR A 1 193 ? 21.718 38.287 47.044 1.00 42.51 237 THR A C 1
ATOM 1567 O O . THR A 1 193 ? 21.127 37.801 46.075 1.00 49.02 237 THR A O 1
ATOM 1571 N N . LEU A 1 194 ? 21.100 38.833 48.086 1.00 46.94 238 LEU A N 1
ATOM 1572 C CA . LEU A 1 194 ? 19.689 39.186 48.077 1.00 34.66 238 LEU A CA 1
ATOM 1573 C C . LEU A 1 194 ? 19.587 40.697 47.913 1.00 49.88 238 LEU A C 1
ATOM 1574 O O . LEU A 1 194 ? 20.145 41.447 48.721 1.00 35.80 238 LEU A O 1
ATOM 1579 N N . GLU A 1 195 ? 18.898 41.140 46.866 1.00 46.44 239 GLU A N 1
ATOM 1580 C CA . GLU A 1 195 ? 18.767 42.561 46.567 1.00 45.69 239 GLU A CA 1
ATOM 1581 C C . GLU A 1 195 ? 17.327 42.993 46.810 1.00 38.39 239 GLU A C 1
ATOM 1582 O O . GLU A 1 195 ? 16.410 42.530 46.125 1.00 34.13 239 GLU A O 1
ATOM 1588 N N . ALA A 1 196 ? 17.138 43.879 47.784 1.00 34.84 240 ALA A N 1
ATOM 1589 C CA . ALA A 1 196 ? 15.832 44.434 48.098 1.00 34.15 240 ALA A CA 1
ATOM 1590 C C . ALA A 1 196 ? 15.536 45.638 47.215 1.00 44.16 240 ALA A C 1
ATOM 1591 O O . ALA A 1 196 ? 16.413 46.470 46.964 1.00 45.15 240 ALA A O 1
ATOM 1593 N N . TRP A 1 197 ? 14.293 45.725 46.747 1.00 48.52 241 TRP A N 1
ATOM 1594 C CA . TRP A 1 197 ? 13.793 46.881 46.005 1.00 43.60 241 TRP A CA 1
ATOM 1595 C C . TRP A 1 197 ? 12.679 47.500 46.843 1.00 45.94 241 TRP A C 1
ATOM 1596 O O . TRP A 1 197 ? 11.518 47.096 46.740 1.00 53.77 241 TRP A O 1
ATOM 1607 N N . VAL A 1 198 ? 13.030 48.478 47.676 1.00 44.92 242 VAL A N 1
ATOM 1608 C CA . VAL A 1 198 ? 12.053 49.097 48.571 1.00 41.17 242 VAL A CA 1
ATOM 1609 C C . VAL A 1 198 ? 11.280 50.142 47.773 1.00 35.71 242 VAL A C 1
ATOM 1610 O O . VAL A 1 198 ? 11.753 51.261 47.570 1.00 38.63 242 VAL A O 1
ATOM 1614 N N . ILE A 1 199 ? 10.079 49.782 47.330 1.00 40.95 243 ILE A N 1
ATOM 1615 C CA . ILE A 1 199 ? 9.246 50.685 46.543 1.00 43.82 243 ILE A CA 1
ATOM 1616 C C . ILE A 1 199 ? 8.680 51.769 47.446 1.00 42.38 243 ILE A C 1
ATOM 1617 O O . ILE A 1 199 ? 8.125 51.482 48.512 1.00 35.49 243 ILE A O 1
ATOM 1622 N N . HIS A 1 200 ? 8.788 53.015 47.003 1.00 49.42 244 HIS A N 1
ATOM 1623 C CA . HIS A 1 200 ? 8.355 54.157 47.788 1.00 59.97 244 HIS A CA 1
ATOM 1624 C C . HIS A 1 200 ? 6.877 54.463 47.568 1.00 77.73 244 HIS A C 1
ATOM 1625 O O . HIS A 1 200 ? 6.311 54.185 46.506 1.00 76.89 244 HIS A O 1
ATOM 1632 N N . GLY A 1 201 ? 6.261 55.044 48.595 1.00 91.85 245 GLY A N 1
ATOM 1633 C CA . GLY A 1 201 ? 4.841 55.343 48.580 1.00 94.53 245 GLY A CA 1
ATOM 1634 C C . GLY A 1 201 ? 4.466 56.190 49.779 1.00 91.32 245 GLY A C 1
ATOM 1635 O O . GLY A 1 201 ? 5.192 56.245 50.777 1.00 96.34 245 GLY A O 1
ATOM 1636 N N . GLY A 1 202 ? 3.316 56.847 49.666 1.00 88.56 246 GLY A N 1
ATOM 1637 C CA . GLY A 1 202 ? 2.889 57.802 50.675 1.00 97.63 246 GLY A CA 1
ATOM 1638 C C . GLY A 1 202 ? 3.123 59.239 50.244 1.00 101.93 246 GLY A C 1
ATOM 1639 O O . GLY A 1 202 ? 4.272 59.700 50.222 1.00 86.75 246 GLY A O 1
ATOM 1640 N N . ARG A 1 203 ? 2.048 59.952 49.880 1.00 121.92 247 ARG A N 1
ATOM 1641 C CA . ARG A 1 203 ? 2.166 61.359 49.504 1.00 125.86 247 ARG A CA 1
ATOM 1642 C C . ARG A 1 203 ? 2.853 62.134 50.625 1.00 137.62 247 ARG A C 1
ATOM 1643 O O . ARG A 1 203 ? 2.194 62.614 51.557 1.00 138.26 247 ARG A O 1
ATOM 1651 N N . GLU A 1 204 ? 4.181 62.256 50.496 1.00 151.79 248 GLU A N 1
ATOM 1652 C CA . GLU A 1 204 ? 5.153 62.717 51.484 1.00 165.00 248 GLU A CA 1
ATOM 1653 C C . GLU A 1 204 ? 5.557 61.595 52.431 1.00 154.35 248 GLU A C 1
ATOM 1654 O O . GLU A 1 204 ? 4.780 60.666 52.683 1.00 150.30 248 GLU A O 1
ATOM 1660 N N . ASP A 1 205 ? 6.800 61.709 52.930 1.00 149.64 249 ASP A N 1
ATOM 1661 C CA . ASP A 1 205 ? 7.535 60.835 53.841 1.00 141.74 249 ASP A CA 1
ATOM 1662 C C . ASP A 1 205 ? 8.324 59.830 53.012 1.00 126.89 249 ASP A C 1
ATOM 1663 O O . ASP A 1 205 ? 8.072 58.623 53.066 1.00 118.11 249 ASP A O 1
ATOM 1668 N N . SER A 1 206 ? 9.297 60.336 52.247 1.00 119.74 250 SER A N 1
ATOM 1669 C CA . SER A 1 206 ? 10.095 59.535 51.311 1.00 113.46 250 SER A CA 1
ATOM 1670 C C . SER A 1 206 ? 11.569 59.845 51.572 1.00 121.74 250 SER A C 1
ATOM 1671 O O . SER A 1 206 ? 12.158 60.710 50.920 1.00 132.83 250 SER A O 1
ATOM 1674 N N . ARG A 1 207 ? 12.156 59.137 52.536 1.00 110.73 251 ARG A N 1
ATOM 1675 C CA . ARG A 1 207 ? 13.554 59.260 52.918 1.00 103.50 251 ARG A CA 1
ATOM 1676 C C . ARG A 1 207 ? 14.309 58.019 52.435 1.00 106.11 251 ARG A C 1
ATOM 1677 O O . ARG A 1 207 ? 13.911 57.404 51.430 1.00 103.06 251 ARG A O 1
ATOM 1685 N N . ASP A 1 208 ? 15.387 57.656 53.129 1.00 96.46 252 ASP A N 1
ATOM 1686 C CA . ASP A 1 208 ? 16.152 56.456 52.793 1.00 87.65 252 ASP A CA 1
ATOM 1687 C C . ASP A 1 208 ? 15.580 55.282 53.578 1.00 71.50 252 ASP A C 1
ATOM 1688 O O . ASP A 1 208 ? 15.898 55.089 54.753 1.00 64.36 252 ASP A O 1
ATOM 1693 N N . LEU A 1 209 ? 14.747 54.482 52.920 1.00 66.66 253 LEU A N 1
ATOM 1694 C CA . LEU A 1 209 ? 14.125 53.343 53.579 1.00 54.56 253 LEU A CA 1
ATOM 1695 C C . LEU A 1 209 ? 15.068 52.158 53.737 1.00 61.08 253 LEU A C 1
ATOM 1696 O O . LEU A 1 209 ? 14.726 51.210 54.454 1.00 48.17 253 LEU A O 1
ATOM 1701 N N . CYS A 1 210 ? 16.238 52.187 53.093 1.00 66.97 254 CYS A N 1
ATOM 1702 C CA . CYS A 1 210 ? 17.237 51.149 53.310 1.00 50.96 254 CYS A CA 1
ATOM 1703 C C . CYS A 1 210 ? 17.925 51.285 54.658 1.00 49.50 254 CYS A C 1
ATOM 1704 O O . CYS A 1 210 ? 18.737 50.424 55.009 1.00 55.04 254 CYS A O 1
ATOM 1707 N N . GLN A 1 211 ? 17.631 52.346 55.406 1.00 50.48 255 GLN A N 1
ATOM 1708 C CA . GLN A 1 211 ? 18.089 52.503 56.777 1.00 59.63 255 GLN A CA 1
ATOM 1709 C C . GLN A 1 211 ? 17.003 52.192 57.793 1.00 60.31 255 GLN A C 1
ATOM 1710 O O . GLN A 1 211 ? 17.250 52.299 58.999 1.00 54.31 255 GLN A O 1
ATOM 1716 N N . ASP A 1 212 ? 15.815 51.808 57.335 1.00 61.38 256 ASP A N 1
ATOM 1717 C CA . ASP A 1 212 ? 14.719 51.498 58.240 1.00 57.29 256 ASP A CA 1
ATOM 1718 C C . ASP A 1 212 ? 15.110 50.321 59.133 1.00 50.94 256 ASP A C 1
ATOM 1719 O O . ASP A 1 212 ? 15.841 49.428 58.692 1.00 61.56 256 ASP A O 1
ATOM 1724 N N . PRO A 1 213 ? 14.664 50.302 60.393 1.00 45.26 257 PRO A N 1
ATOM 1725 C CA . PRO A 1 213 ? 15.077 49.201 61.282 1.00 40.86 257 PRO A CA 1
ATOM 1726 C C . PRO A 1 213 ? 14.703 47.821 60.766 1.00 43.49 257 PRO A C 1
ATOM 1727 O O . PRO A 1 213 ? 15.481 46.880 60.951 1.00 50.52 257 PRO A O 1
ATOM 1731 N N . THR A 1 214 ? 13.551 47.671 60.105 1.00 44.59 258 THR A N 1
ATOM 1732 C CA . THR A 1 214 ? 13.185 46.360 59.571 1.00 46.49 258 THR A CA 1
ATOM 1733 C C . THR A 1 214 ? 14.114 45.939 58.440 1.00 42.26 258 THR A C 1
ATOM 1734 O O . THR A 1 214 ? 14.411 44.746 58.294 1.00 34.15 258 THR A O 1
ATOM 1738 N N . ILE A 1 215 ? 14.583 46.895 57.634 1.00 33.27 259 ILE A N 1
ATOM 1739 C CA . ILE A 1 215 ? 15.538 46.567 56.582 1.00 38.16 259 ILE A CA 1
ATOM 1740 C C . ILE A 1 215 ? 16.872 46.149 57.188 1.00 46.29 259 ILE A C 1
ATOM 1741 O O . ILE A 1 215 ? 17.524 45.218 56.703 1.00 49.30 259 ILE A O 1
ATOM 1746 N N . LYS A 1 216 ? 17.291 46.812 58.269 1.00 41.52 260 LYS A N 1
ATOM 1747 C CA . LYS A 1 216 ? 18.508 46.395 58.959 1.00 48.88 260 LYS A CA 1
ATOM 1748 C C . LYS A 1 216 ? 18.345 45.016 59.583 1.00 47.92 260 LYS A C 1
ATOM 1749 O O . LYS A 1 216 ? 19.296 44.226 59.613 1.00 47.27 260 LYS A O 1
ATOM 1755 N N . GLU A 1 217 ? 17.142 44.703 60.064 1.00 45.28 261 GLU A N 1
ATOM 1756 C CA . GLU A 1 217 ? 16.880 43.380 60.614 1.00 42.98 261 GLU A CA 1
ATOM 1757 C C . GLU A 1 217 ? 16.961 42.311 59.531 1.00 47.14 261 GLU A C 1
ATOM 1758 O O . GLU A 1 217 ? 17.596 41.265 59.721 1.00 52.36 261 GLU A O 1
ATOM 1764 N N . LEU A 1 218 ? 16.314 42.553 58.389 1.00 32.08 262 LEU A N 1
ATOM 1765 C CA . LEU A 1 218 ? 16.443 41.639 57.258 1.00 37.07 262 LEU A CA 1
ATOM 1766 C C . LEU A 1 218 ? 17.901 41.474 56.850 1.00 38.44 262 LEU A C 1
ATOM 1767 O O . LEU A 1 218 ? 18.347 40.364 56.528 1.00 32.75 262 LEU A O 1
ATOM 1772 N N . GLU A 1 219 ? 18.656 42.575 56.854 1.00 40.88 263 GLU A N 1
ATOM 1773 C CA . GLU A 1 219 ? 20.064 42.524 56.489 1.00 46.39 263 GLU A CA 1
ATOM 1774 C C . GLU A 1 219 ? 20.838 41.616 57.431 1.00 45.27 263 GLU A C 1
ATOM 1775 O O . GLU A 1 219 ? 21.629 40.778 56.991 1.00 45.59 263 GLU A O 1
ATOM 1781 N N . SER A 1 220 ? 20.618 41.771 58.739 1.00 47.33 264 SER A N 1
ATOM 1782 C CA . SER A 1 220 ? 21.317 40.928 59.704 1.00 37.04 264 SER A CA 1
ATOM 1783 C C . SER A 1 220 ? 20.910 39.467 59.557 1.00 46.90 264 SER A C 1
ATOM 1784 O O . SER A 1 220 ? 21.742 38.569 59.710 1.00 53.06 264 SER A O 1
ATOM 1787 N N . ILE A 1 221 ? 19.635 39.209 59.251 1.00 36.16 265 ILE A N 1
ATOM 1788 C CA . ILE A 1 221 ? 19.183 37.832 59.040 1.00 41.61 265 ILE A CA 1
ATOM 1789 C C . ILE A 1 221 ? 19.936 37.200 57.874 1.00 46.54 265 ILE A C 1
ATOM 1790 O O . ILE A 1 221 ? 20.574 36.144 58.008 1.00 59.04 265 ILE A O 1
ATOM 1795 N N . ILE A 1 222 ? 19.867 37.846 56.708 1.00 47.94 266 ILE A N 1
ATOM 1796 C CA . ILE A 1 222 ? 20.516 37.313 55.514 1.00 46.16 266 ILE A CA 1
ATOM 1797 C C . ILE A 1 222 ? 22.024 37.223 55.708 1.00 43.45 266 ILE A C 1
ATOM 1798 O O . ILE A 1 222 ? 22.675 36.320 55.167 1.00 37.63 266 ILE A O 1
ATOM 1803 N N . SER A 1 223 ? 22.599 38.125 56.506 1.00 45.53 267 SER A N 1
ATOM 1804 C CA . SER A 1 223 ? 24.030 38.069 56.781 1.00 44.21 267 SER A CA 1
ATOM 1805 C C . SER A 1 223 ? 24.374 36.864 57.647 1.00 44.61 267 SER A C 1
ATOM 1806 O O . SER A 1 223 ? 25.318 36.124 57.349 1.00 42.19 267 SER A O 1
ATOM 1809 N N . LYS A 1 224 ? 23.616 36.651 58.726 1.00 48.32 268 LYS A N 1
ATOM 1810 C CA . LYS A 1 224 ? 23.832 35.477 59.563 1.00 45.33 268 LYS A CA 1
ATOM 1811 C C . LYS A 1 224 ? 23.654 34.190 58.775 1.00 53.36 268 LYS A C 1
ATOM 1812 O O . LYS A 1 224 ? 24.262 33.170 59.118 1.00 55.16 268 LYS A O 1
ATOM 1818 N N . ARG A 1 225 ? 22.843 34.215 57.716 1.00 57.57 269 ARG A N 1
ATOM 1819 C CA . ARG A 1 225 ? 22.759 33.059 56.831 1.00 53.73 269 ARG A CA 1
ATOM 1820 C C . ARG A 1 225 ? 23.865 33.041 55.772 1.00 57.54 269 ARG A C 1
ATOM 1821 O O . ARG A 1 225 ? 23.778 32.255 54.822 1.00 65.94 269 ARG A O 1
ATOM 1829 N N . ASN A 1 226 ? 24.893 33.883 55.928 1.00 50.97 270 ASN A N 1
ATOM 1830 C CA . ASN A 1 226 ? 26.090 33.882 55.076 1.00 59.87 270 ASN A CA 1
ATOM 1831 C C . ASN A 1 226 ? 25.775 34.256 53.625 1.00 43.01 270 ASN A C 1
ATOM 1832 O O . ASN A 1 226 ? 26.390 33.745 52.686 1.00 39.50 270 ASN A O 1
ATOM 1837 N N . ILE A 1 227 ? 24.827 35.170 53.439 1.00 37.80 271 ILE A N 1
ATOM 1838 C CA . ILE A 1 227 ? 24.479 35.692 52.124 1.00 47.94 271 ILE A CA 1
ATOM 1839 C C . ILE A 1 227 ? 24.596 37.208 52.176 1.00 50.87 271 ILE A C 1
ATOM 1840 O O . ILE A 1 227 ? 24.216 37.831 53.173 1.00 54.08 271 ILE A O 1
ATOM 1845 N N . GLN A 1 228 ? 25.140 37.799 51.115 1.00 45.47 272 GLN A N 1
ATOM 1846 C CA . GLN A 1 228 ? 25.251 39.249 51.048 1.00 39.64 272 GLN A CA 1
ATOM 1847 C C . GLN A 1 228 ? 23.878 39.883 50.856 1.00 42.42 272 GLN A C 1
ATOM 1848 O O . GLN A 1 228 ? 22.975 39.300 50.249 1.00 43.82 272 GLN A O 1
ATOM 1854 N N . PHE A 1 229 ? 23.723 41.093 51.384 1.00 43.02 273 PHE A N 1
ATOM 1855 C CA . PHE A 1 229 ? 22.461 41.811 51.322 1.00 48.50 273 PHE A CA 1
ATOM 1856 C C . PHE A 1 229 ? 22.624 43.087 50.511 1.00 53.85 273 PHE A C 1
ATOM 1857 O O . PHE A 1 229 ? 23.612 43.808 50.660 1.00 39.96 273 PHE A O 1
ATOM 1865 N N . SER A 1 230 ? 21.646 43.368 49.659 1.00 72.29 274 SER A N 1
ATOM 1866 C CA . SER A 1 230 ? 21.650 44.570 48.843 1.00 62.78 274 SER A CA 1
ATOM 1867 C C . SER A 1 230 ? 20.282 45.232 48.924 1.00 66.45 274 SER A C 1
ATOM 1868 O O . SER A 1 230 ? 19.252 44.551 48.963 1.00 64.15 274 SER A O 1
ATOM 1871 N N . CYS A 1 231 ? 20.278 46.561 48.964 1.00 60.32 275 CYS A N 1
ATOM 1872 C CA . CYS A 1 231 ? 19.053 47.332 49.129 1.00 56.21 275 CYS A CA 1
ATOM 1873 C C . CYS A 1 231 ? 19.117 48.559 48.236 1.00 50.62 275 CYS A C 1
ATOM 1874 O O . CYS A 1 231 ? 20.122 49.276 48.236 1.00 59.65 275 CYS A O 1
ATOM 1877 N N . LYS A 1 232 ? 18.050 48.800 47.477 1.00 54.02 276 LYS A N 1
ATOM 1878 C CA . LYS A 1 232 ? 17.985 49.947 46.580 1.00 56.12 276 LYS A CA 1
ATOM 1879 C C . LYS A 1 232 ? 16.627 50.616 46.723 1.00 58.78 276 LYS A C 1
ATOM 1880 O O . LYS A 1 232 ? 15.595 49.985 46.474 1.00 62.00 276 LYS A O 1
ATOM 1886 N N . ASN A 1 233 ? 16.631 51.885 47.124 1.00 62.90 277 ASN A N 1
ATOM 1887 C CA . ASN A 1 233 ? 15.406 52.672 47.150 1.00 65.58 277 ASN A CA 1
ATOM 1888 C C . ASN A 1 233 ? 14.897 52.896 45.731 1.00 68.71 277 ASN A C 1
ATOM 1889 O O . ASN A 1 233 ? 15.670 53.194 44.817 1.00 75.51 277 ASN A O 1
ATOM 1894 N N . ILE A 1 234 ? 13.590 52.743 45.547 1.00 64.15 278 ILE A N 1
ATOM 1895 C CA . ILE A 1 234 ? 12.935 53.019 44.274 1.00 62.54 278 ILE A CA 1
ATOM 1896 C C . ILE A 1 234 ? 11.868 54.065 44.545 1.00 66.16 278 ILE A C 1
ATOM 1897 O O . ILE A 1 234 ? 10.861 53.780 45.204 1.00 62.35 278 ILE A O 1
ATOM 1902 N N . TYR A 1 235 ? 12.087 55.276 44.037 1.00 63.35 279 TYR A N 1
ATOM 1903 C CA . TYR A 1 235 ? 11.283 56.412 44.473 1.00 66.74 279 TYR A CA 1
ATOM 1904 C C . TYR A 1 235 ? 9.998 56.548 43.662 1.00 72.07 279 TYR A C 1
ATOM 1905 O O . TYR A 1 235 ? 8.927 56.787 44.228 1.00 76.20 279 TYR A O 1
ATOM 1914 N N . ARG A 1 236 ? 10.081 56.413 42.346 1.00 65.97 280 ARG A N 1
ATOM 1915 C CA . ARG A 1 236 ? 8.897 56.292 41.519 1.00 74.35 280 ARG A CA 1
ATOM 1916 C C . ARG A 1 236 ? 9.049 55.044 40.662 1.00 105.34 280 ARG A C 1
ATOM 1917 O O . ARG A 1 236 ? 10.146 54.763 40.158 1.00 118.45 280 ARG A O 1
ATOM 1925 N N . PRO A 1 237 ? 7.976 54.282 40.480 1.00 128.39 281 PRO A N 1
ATOM 1926 C CA . PRO A 1 237 ? 8.092 52.907 39.954 1.00 129.21 281 PRO A CA 1
ATOM 1927 C C . PRO A 1 237 ? 8.136 52.818 38.433 1.00 126.12 281 PRO A C 1
ATOM 1928 O O . PRO A 1 237 ? 7.188 52.380 37.789 1.00 135.27 281 PRO A O 1
ATOM 1932 N N . ASP A 1 238 ? 9.238 53.257 37.829 1.00 114.29 282 ASP A N 1
ATOM 1933 C CA . ASP A 1 238 ? 9.233 53.377 36.377 1.00 103.43 282 ASP A CA 1
ATOM 1934 C C . ASP A 1 238 ? 9.570 52.041 35.735 1.00 101.78 282 ASP A C 1
ATOM 1935 O O . ASP A 1 238 ? 10.729 51.713 35.480 1.00 91.87 282 ASP A O 1
ATOM 1940 N N . LYS A 1 239 ? 8.529 51.254 35.482 1.00 105.19 283 LYS A N 1
ATOM 1941 C CA . LYS A 1 239 ? 8.666 50.157 34.534 1.00 100.88 283 LYS A CA 1
ATOM 1942 C C . LYS A 1 239 ? 8.656 50.636 33.098 1.00 103.26 283 LYS A C 1
ATOM 1943 O O . LYS A 1 239 ? 8.710 49.805 32.181 1.00 105.08 283 LYS A O 1
ATOM 1949 N N . PHE A 1 240 ? 8.564 51.944 32.879 1.00 105.59 284 PHE A N 1
ATOM 1950 C CA . PHE A 1 240 ? 8.595 52.500 31.537 1.00 117.20 284 PHE A CA 1
ATOM 1951 C C . PHE A 1 240 ? 10.005 52.795 31.055 1.00 112.77 284 PHE A C 1
ATOM 1952 O O . PHE A 1 240 ? 10.171 53.357 29.960 1.00 117.61 284 PHE A O 1
ATOM 1960 N N . LEU A 1 241 ? 11.017 52.468 31.861 1.00 108.75 285 LEU A N 1
ATOM 1961 C CA . LEU A 1 241 ? 12.300 52.110 31.276 1.00 116.11 285 LEU A CA 1
ATOM 1962 C C . LEU A 1 241 ? 12.162 50.783 30.538 1.00 125.94 285 LEU A C 1
ATOM 1963 O O . LEU A 1 241 ? 12.421 50.690 29.330 1.00 135.92 285 LEU A O 1
ATOM 1968 N N . GLN A 1 242 ? 11.699 49.760 31.250 1.00 118.23 286 GLN A N 1
ATOM 1969 C CA . GLN A 1 242 ? 11.373 48.466 30.685 1.00 109.02 286 GLN A CA 1
ATOM 1970 C C . GLN A 1 242 ? 10.266 48.586 29.648 1.00 96.92 286 GLN A C 1
ATOM 1971 O O . GLN A 1 242 ? 10.453 48.248 28.475 1.00 93.43 286 GLN A O 1
ATOM 1977 N N . PRO B 2 1 ? 26.041 11.621 28.714 1.00 118.36 4 PRO B N 1
ATOM 1978 C CA . PRO B 2 1 ? 26.346 11.682 27.279 1.00 115.86 4 PRO B CA 1
ATOM 1979 C C . PRO B 2 1 ? 25.300 10.966 26.429 1.00 102.40 4 PRO B C 1
ATOM 1980 O O . PRO B 2 1 ? 25.403 9.759 26.211 1.00 105.84 4 PRO B O 1
ATOM 1984 N N . ALA B 2 2 ? 24.306 11.711 25.953 1.00 87.05 5 ALA B N 1
ATOM 1985 C CA . ALA B 2 2 ? 23.219 11.141 25.169 1.00 78.64 5 ALA B CA 1
ATOM 1986 C C . ALA B 2 2 ? 23.594 11.108 23.692 1.00 85.08 5 ALA B C 1
ATOM 1987 O O . ALA B 2 2 ? 24.094 12.098 23.147 1.00 85.65 5 ALA B O 1
ATOM 1989 N N . GLN B 2 3 ? 23.353 9.966 23.050 1.00 92.66 6 GLN B N 1
ATOM 1990 C CA . GLN B 2 3 ? 23.605 9.785 21.628 1.00 94.93 6 GLN B CA 1
ATOM 1991 C C . GLN B 2 3 ? 22.323 9.339 20.939 1.00 94.21 6 GLN B C 1
ATOM 1992 O O . GLN B 2 3 ? 21.501 8.624 21.522 1.00 90.37 6 GLN B O 1
ATOM 1998 N N . LEU B 2 4 ? 22.156 9.764 19.690 1.00 94.17 7 LEU B N 1
ATOM 1999 C CA . LEU B 2 4 ? 20.968 9.454 18.906 1.00 95.77 7 LEU B CA 1
ATOM 2000 C C . LEU B 2 4 ? 21.393 8.839 17.582 1.00 104.67 7 LEU B C 1
ATOM 2001 O O . LEU B 2 4 ? 22.245 9.396 16.882 1.00 109.11 7 LEU B O 1
ATOM 2006 N N . VAL B 2 5 ? 20.803 7.694 17.241 1.00 108.95 8 VAL B N 1
ATOM 2007 C CA . VAL B 2 5 ? 21.160 6.945 16.040 1.00 110.26 8 VAL B CA 1
ATOM 2008 C C . VAL B 2 5 ? 19.926 6.831 15.155 1.00 109.27 8 VAL B C 1
ATOM 2009 O O . VAL B 2 5 ? 18.903 6.279 15.578 1.00 110.94 8 VAL B O 1
ATOM 2013 N N . GLU B 2 6 ? 20.026 7.344 13.929 1.00 101.87 9 GLU B N 1
ATOM 2014 C CA . GLU B 2 6 ? 18.950 7.217 12.955 1.00 91.98 9 GLU B CA 1
ATOM 2015 C C . GLU B 2 6 ? 19.020 5.868 12.253 1.00 96.38 9 GLU B C 1
ATOM 2016 O O . GLU B 2 6 ? 20.105 5.336 12.007 1.00 106.87 9 GLU B O 1
ATOM 2022 N N . SER B 2 7 ? 17.855 5.320 11.922 1.00 91.30 10 SER B N 1
ATOM 2023 C CA . SER B 2 7 ? 17.794 4.053 11.212 1.00 94.10 10 SER B CA 1
ATOM 2024 C C . SER B 2 7 ? 16.560 4.038 10.326 1.00 95.96 10 SER B C 1
ATOM 2025 O O . SER B 2 7 ? 15.541 4.658 10.642 1.00 84.12 10 SER B O 1
ATOM 2028 N N . GLY B 2 8 ? 16.661 3.305 9.221 1.00 119.54 11 GLY B N 1
ATOM 2029 C CA . GLY B 2 8 ? 15.610 3.241 8.238 1.00 131.55 11 GLY B CA 1
ATOM 2030 C C . GLY B 2 8 ? 16.147 3.556 6.861 1.00 140.02 11 GLY B C 1
ATOM 2031 O O . GLY B 2 8 ? 16.966 4.463 6.676 1.00 150.05 11 GLY B O 1
ATOM 2032 N N . PRO B 2 9 ? 15.705 2.796 5.863 1.00 135.28 12 PRO B N 1
ATOM 2033 C CA . PRO B 2 9 ? 16.198 3.009 4.499 1.00 132.36 12 PRO B CA 1
ATOM 2034 C C . PRO B 2 9 ? 15.761 4.355 3.949 1.00 119.10 12 PRO B C 1
ATOM 2035 O O . PRO B 2 9 ? 14.990 5.091 4.561 1.00 114.93 12 PRO B O 1
ATOM 2039 N N . GLY B 2 10 ? 16.286 4.673 2.769 1.00 108.84 13 GLY B N 1
ATOM 2040 C CA . GLY B 2 10 ? 16.045 5.972 2.183 1.00 103.26 13 GLY B CA 1
ATOM 2041 C C . GLY B 2 10 ? 15.460 5.941 0.789 1.00 106.21 13 GLY B C 1
ATOM 2042 O O . GLY B 2 10 ? 15.467 6.960 0.090 1.00 113.13 13 GLY B O 1
ATOM 2043 N N . LEU B 2 11 ? 14.945 4.789 0.368 1.00 109.91 14 LEU B N 1
ATOM 2044 C CA . LEU B 2 11 ? 14.367 4.640 -0.966 1.00 116.94 14 LEU B CA 1
ATOM 2045 C C . LEU B 2 11 ? 12.910 4.207 -0.832 1.00 118.60 14 LEU B C 1
ATOM 2046 O O . LEU B 2 11 ? 12.585 3.021 -0.903 1.00 117.82 14 LEU B O 1
ATOM 2051 N N . VAL B 2 12 ? 12.033 5.190 -0.660 1.00 113.98 15 VAL B N 1
ATOM 2052 C CA . VAL B 2 12 ? 10.594 4.996 -0.740 1.00 104.41 15 VAL B CA 1
ATOM 2053 C C . VAL B 2 12 ? 10.112 5.685 -2.012 1.00 97.20 15 VAL B C 1
ATOM 2054 O O . VAL B 2 12 ? 10.782 6.559 -2.566 1.00 99.84 15 VAL B O 1
ATOM 2058 N N . LYS B 2 13 ? 8.954 5.265 -2.495 1.00 98.86 16 LYS B N 1
ATOM 2059 C CA . LYS B 2 13 ? 8.361 5.818 -3.701 1.00 107.37 16 LYS B CA 1
ATOM 2060 C C . LYS B 2 13 ? 6.951 6.292 -3.381 1.00 108.91 16 LYS B C 1
ATOM 2061 O O . LYS B 2 13 ? 6.403 5.943 -2.329 1.00 103.89 16 LYS B O 1
ATOM 2067 N N . PRO B 2 14 ? 6.350 7.123 -4.247 1.00 101.12 17 PRO B N 1
ATOM 2068 C CA . PRO B 2 14 ? 5.096 7.801 -3.882 1.00 93.12 17 PRO B CA 1
ATOM 2069 C C . PRO B 2 14 ? 4.030 6.865 -3.323 1.00 90.05 17 PRO B C 1
ATOM 2070 O O . PRO B 2 14 ? 3.949 5.689 -3.684 1.00 84.12 17 PRO B O 1
ATOM 2074 N N . SER B 2 15 ? 3.217 7.416 -2.416 1.00 80.82 18 SER B N 1
ATOM 2075 C CA . SER B 2 15 ? 2.145 6.744 -1.682 1.00 94.55 18 SER B CA 1
ATOM 2076 C C . SER B 2 15 ? 2.655 5.711 -0.685 1.00 94.25 18 SER B C 1
ATOM 2077 O O . SER B 2 15 ? 1.845 5.007 -0.067 1.00 96.15 18 SER B O 1
ATOM 2080 N N . GLY B 2 16 ? 3.967 5.597 -0.504 1.00 96.67 19 GLY B N 1
ATOM 2081 C CA . GLY B 2 16 ? 4.518 4.771 0.544 1.00 97.05 19 GLY B CA 1
ATOM 2082 C C . GLY B 2 16 ? 4.436 5.464 1.890 1.00 95.87 19 GLY B C 1
ATOM 2083 O O . GLY B 2 16 ? 3.825 6.521 2.051 1.00 95.80 19 GLY B O 1
ATOM 2084 N N . THR B 2 17 ? 5.075 4.845 2.878 1.00 95.41 20 THR B N 1
ATOM 2085 C CA . THR B 2 17 ? 5.118 5.378 4.234 1.00 89.09 20 THR B CA 1
ATOM 2086 C C . THR B 2 17 ? 6.558 5.357 4.721 1.00 89.98 20 THR B C 1
ATOM 2087 O O . THR B 2 17 ? 7.198 4.300 4.729 1.00 94.51 20 THR B O 1
ATOM 2091 N N . LEU B 2 18 ? 7.074 6.524 5.097 1.00 89.56 21 LEU B N 1
ATOM 2092 C CA . LEU B 2 18 ? 8.391 6.614 5.711 1.00 93.25 21 LEU B CA 1
ATOM 2093 C C . LEU B 2 18 ? 8.307 6.088 7.136 1.00 85.62 21 LEU B C 1
ATOM 2094 O O . LEU B 2 18 ? 7.498 6.577 7.930 1.00 74.54 21 LEU B O 1
ATOM 2099 N N . SER B 2 19 ? 9.135 5.098 7.458 1.00 91.96 22 SER B N 1
ATOM 2100 C CA . SER B 2 19 ? 9.206 4.514 8.795 1.00 105.03 22 SER B CA 1
ATOM 2101 C C . SER B 2 19 ? 10.648 4.645 9.274 1.00 105.86 22 SER B C 1
ATOM 2102 O O . SER B 2 19 ? 11.476 3.764 9.034 1.00 110.40 22 SER B O 1
ATOM 2105 N N . LEU B 2 20 ? 10.949 5.750 9.949 1.00 98.03 23 LEU B N 1
ATOM 2106 C CA . LEU B 2 20 ? 12.285 5.997 10.465 1.00 88.51 23 LEU B CA 1
ATOM 2107 C C . LEU B 2 20 ? 12.287 5.808 11.975 1.00 82.28 23 LEU B C 1
ATOM 2108 O O . LEU B 2 20 ? 11.272 6.023 12.643 1.00 73.10 23 LEU B O 1
ATOM 2113 N N . THR B 2 21 ? 13.430 5.393 12.513 1.00 91.20 24 THR B N 1
ATOM 2114 C CA . THR B 2 21 ? 13.550 5.135 13.939 1.00 88.50 24 THR B CA 1
ATOM 2115 C C . THR B 2 21 ? 14.787 5.828 14.490 1.00 79.27 24 THR B C 1
ATOM 2116 O O . THR B 2 21 ? 15.751 6.085 13.764 1.00 72.18 24 THR B O 1
ATOM 2120 N N . CYS B 2 22 ? 14.751 6.130 15.786 1.00 75.53 25 CYS B N 1
ATOM 2121 C CA . CYS B 2 22 ? 15.840 6.818 16.459 1.00 75.78 25 CYS B CA 1
ATOM 2122 C C . CYS B 2 22 ? 16.115 6.093 17.765 1.00 81.26 25 CYS B C 1
ATOM 2123 O O . CYS B 2 22 ? 15.238 6.011 18.635 1.00 87.55 25 CYS B O 1
ATOM 2126 N N . ALA B 2 23 ? 17.322 5.550 17.884 1.00 83.60 26 ALA B N 1
ATOM 2127 C CA . ALA B 2 23 ? 17.749 4.831 19.074 1.00 83.92 26 ALA B CA 1
ATOM 2128 C C . ALA B 2 23 ? 18.527 5.782 19.977 1.00 82.07 26 ALA B C 1
ATOM 2129 O O . ALA B 2 23 ? 19.461 6.452 19.522 1.00 74.34 26 ALA B O 1
ATOM 2131 N N . VAL B 2 24 ? 18.134 5.847 21.249 1.00 79.65 27 VAL B N 1
ATOM 2132 C CA . VAL B 2 24 ? 18.752 6.734 22.229 1.00 78.08 27 VAL B CA 1
ATOM 2133 C C . VAL B 2 24 ? 19.693 5.916 23.098 1.00 89.86 27 VAL B C 1
ATOM 2134 O O . VAL B 2 24 ? 20.035 6.317 24.218 1.00 80.83 27 VAL B O 1
ATOM 2138 N N . SER B 2 25 ? 20.102 4.760 22.583 1.00 110.23 28 SER B N 1
ATOM 2139 C CA . SER B 2 25 ? 21.014 3.869 23.296 1.00 118.87 28 SER B CA 1
ATOM 2140 C C . SER B 2 25 ? 22.337 4.571 23.586 1.00 122.21 28 SER B C 1
ATOM 2141 O O . SER B 2 25 ? 22.862 5.296 22.746 1.00 121.78 28 SER B O 1
ATOM 2144 N N . GLY B 2 27 ? 21.835 6.503 26.984 1.00 94.44 30 GLY B N 1
ATOM 2145 C CA . GLY B 2 27 ? 21.560 7.533 27.968 1.00 101.24 30 GLY B CA 1
ATOM 2146 C C . GLY B 2 27 ? 20.194 7.428 28.624 1.00 112.06 30 GLY B C 1
ATOM 2147 O O . GLY B 2 27 ? 19.469 8.419 28.717 1.00 101.61 30 GLY B O 1
ATOM 2148 N N . SER B 2 28 ? 19.849 6.222 29.082 1.00 137.81 31 SER B N 1
ATOM 2149 C CA . SER B 2 28 ? 18.575 5.957 29.759 1.00 145.06 31 SER B CA 1
ATOM 2150 C C . SER B 2 28 ? 17.381 6.324 28.878 1.00 142.62 31 SER B C 1
ATOM 2151 O O . SER B 2 28 ? 16.422 6.958 29.323 1.00 138.51 31 SER B O 1
ATOM 2154 N N . ILE B 2 29 ? 17.468 5.929 27.609 1.00 145.03 32 ILE B N 1
ATOM 2155 C CA . ILE B 2 29 ? 16.375 5.850 26.639 1.00 148.48 32 ILE B CA 1
ATOM 2156 C C . ILE B 2 29 ? 15.524 7.121 26.545 1.00 151.51 32 ILE B C 1
ATOM 2157 O O . ILE B 2 29 ? 15.686 7.903 25.602 1.00 175.40 32 ILE B O 1
ATOM 2162 N N . SER B 2 30 ? 14.612 7.354 27.494 1.00 122.77 33 SER B N 1
ATOM 2163 C CA . SER B 2 30 ? 13.568 8.358 27.293 1.00 101.78 33 SER B CA 1
ATOM 2164 C C . SER B 2 30 ? 13.019 8.766 28.658 1.00 99.59 33 SER B C 1
ATOM 2165 O O . SER B 2 30 ? 12.237 8.020 29.255 1.00 100.66 33 SER B O 1
ATOM 2168 N N . SER B 2 31 ? 13.416 9.949 29.126 1.00 87.69 34 SER B N 1
ATOM 2169 C CA . SER B 2 31 ? 12.835 10.529 30.328 1.00 72.62 34 SER B CA 1
ATOM 2170 C C . SER B 2 31 ? 13.339 11.953 30.501 1.00 69.99 34 SER B C 1
ATOM 2171 O O . SER B 2 31 ? 14.517 12.231 30.267 1.00 71.36 34 SER B O 1
ATOM 2174 N N . SER B 2 32 ? 12.420 12.845 30.884 1.00 78.73 35 SER B N 1
ATOM 2175 C CA . SER B 2 32 ? 12.681 14.196 31.385 1.00 86.24 35 SER B CA 1
ATOM 2176 C C . SER B 2 32 ? 12.941 15.220 30.286 1.00 81.98 35 SER B C 1
ATOM 2177 O O . SER B 2 32 ? 13.451 16.310 30.575 1.00 75.23 35 SER B O 1
ATOM 2180 N N . ASN B 2 33 ? 12.589 14.921 29.039 1.00 89.57 36 ASN B N 1
ATOM 2181 C CA . ASN B 2 33 ? 12.683 15.883 27.943 1.00 83.61 36 ASN B CA 1
ATOM 2182 C C . ASN B 2 33 ? 11.866 15.350 26.770 1.00 78.75 36 ASN B C 1
ATOM 2183 O O . ASN B 2 33 ? 11.252 14.281 26.847 1.00 83.55 36 ASN B O 1
ATOM 2188 N N . TRP B 2 34 ? 11.865 16.110 25.679 1.00 68.91 37 TRP B N 1
ATOM 2189 C CA . TRP B 2 34 ? 11.158 15.756 24.457 1.00 62.63 37 TRP B CA 1
ATOM 2190 C C . TRP B 2 34 ? 12.100 15.105 23.450 1.00 65.91 37 TRP B C 1
ATOM 2191 O O . TRP B 2 34 ? 13.315 15.316 23.469 1.00 70.23 37 TRP B O 1
ATOM 2202 N N . TRP B 2 35 ? 11.511 14.343 22.531 1.00 59.66 38 TRP B N 1
ATOM 2203 C CA . TRP B 2 35 ? 12.235 13.766 21.405 1.00 65.55 38 TRP B CA 1
ATOM 2204 C C . TRP B 2 35 ? 11.609 14.289 20.121 1.00 69.28 38 TRP B C 1
ATOM 2205 O O . TRP B 2 35 ? 10.420 14.068 19.876 1.00 49.73 38 TRP B O 1
ATOM 2216 N N . SER B 2 36 ? 12.401 14.993 19.313 1.00 71.67 39 SER B N 1
ATOM 2217 C CA . SER B 2 36 ? 11.891 15.714 18.158 1.00 66.79 39 SER B CA 1
ATOM 2218 C C . SER B 2 36 ? 12.434 15.136 16.858 1.00 71.15 39 SER B C 1
ATOM 2219 O O . SER B 2 36 ? 13.537 14.585 16.809 1.00 77.87 39 SER B O 1
ATOM 2222 N N . TRP B 2 37 ? 11.634 15.276 15.806 1.00 67.77 40 TRP B N 1
ATOM 2223 C CA . TRP B 2 37 ? 12.038 14.989 14.438 1.00 65.06 40 TRP B CA 1
ATOM 2224 C C . TRP B 2 37 ? 12.027 16.282 13.636 1.00 59.86 40 TRP B C 1
ATOM 2225 O O . TRP B 2 37 ? 11.062 17.057 13.714 1.00 56.84 40 TRP B O 1
ATOM 2236 N N . VAL B 2 38 ? 13.115 16.513 12.889 1.00 57.70 41 VAL B N 1
ATOM 2237 C CA . VAL B 2 38 ? 13.278 17.636 11.977 1.00 67.99 41 VAL B CA 1
ATOM 2238 C C . VAL B 2 38 ? 13.736 17.069 10.637 1.00 74.98 41 VAL B C 1
ATOM 2239 O O . VAL B 2 38 ? 14.298 15.976 10.563 1.00 80.26 41 VAL B O 1
ATOM 2243 N N . ARG B 2 39 ? 13.478 17.812 9.563 1.00 68.99 42 ARG B N 1
ATOM 2244 C CA . ARG B 2 39 ? 13.917 17.383 8.244 1.00 71.89 42 ARG B CA 1
ATOM 2245 C C . ARG B 2 39 ? 14.438 18.578 7.462 1.00 68.17 42 ARG B C 1
ATOM 2246 O O . ARG B 2 39 ? 14.180 19.735 7.802 1.00 61.04 42 ARG B O 1
ATOM 2254 N N . GLN B 2 40 ? 15.189 18.275 6.407 1.00 65.54 43 GLN B N 1
ATOM 2255 C CA . GLN B 2 40 ? 15.728 19.314 5.542 1.00 73.10 43 GLN B CA 1
ATOM 2256 C C . GLN B 2 40 ? 15.919 18.779 4.130 1.00 78.50 43 GLN B C 1
ATOM 2257 O O . GLN B 2 40 ? 16.723 17.863 3.914 1.00 77.03 43 GLN B O 1
ATOM 2263 N N . PRO B 2 41 ? 15.177 19.288 3.153 1.00 81.09 44 PRO B N 1
ATOM 2264 C CA . PRO B 2 41 ? 15.435 18.920 1.760 1.00 86.01 44 PRO B CA 1
ATOM 2265 C C . PRO B 2 41 ? 16.749 19.521 1.290 1.00 94.42 44 PRO B C 1
ATOM 2266 O O . PRO B 2 41 ? 17.288 20.428 1.941 1.00 91.15 44 PRO B O 1
ATOM 2270 N N . PRO B 2 42 ? 17.307 19.029 0.184 1.00 101.46 45 PRO B N 1
ATOM 2271 C CA . PRO B 2 42 ? 18.573 19.589 -0.310 1.00 104.71 45 PRO B CA 1
ATOM 2272 C C . PRO B 2 42 ? 18.445 21.076 -0.613 1.00 93.76 45 PRO B C 1
ATOM 2273 O O . PRO B 2 42 ? 17.491 21.518 -1.258 1.00 84.05 45 PRO B O 1
ATOM 2277 N N . GLY B 2 43 ? 19.413 21.850 -0.119 1.00 88.73 46 GLY B N 1
ATOM 2278 C CA . GLY B 2 43 ? 19.442 23.283 -0.321 1.00 84.74 46 GLY B CA 1
ATOM 2279 C C . GLY B 2 43 ? 18.396 24.075 0.430 1.00 87.28 46 GLY B C 1
ATOM 2280 O O . GLY B 2 43 ? 18.448 25.311 0.405 1.00 86.80 46 GLY B O 1
ATOM 2281 N N . LYS B 2 44 ? 17.454 23.418 1.100 1.00 92.87 47 LYS B N 1
ATOM 2282 C CA . LYS B 2 44 ? 16.379 24.109 1.790 1.00 94.65 47 LYS B CA 1
ATOM 2283 C C . LYS B 2 44 ? 16.747 24.342 3.253 1.00 82.19 47 LYS B C 1
ATOM 2284 O O . LYS B 2 44 ? 17.853 24.035 3.705 1.00 85.25 47 LYS B O 1
ATOM 2290 N N . GLY B 2 45 ? 15.799 24.900 4.007 1.00 71.20 48 GLY B N 1
ATOM 2291 C CA . GLY B 2 45 ? 15.995 25.151 5.417 1.00 69.40 48 GLY B CA 1
ATOM 2292 C C . GLY B 2 45 ? 15.494 24.008 6.282 1.00 66.12 48 GLY B C 1
ATOM 2293 O O . GLY B 2 45 ? 14.969 23.002 5.804 1.00 63.16 48 GLY B O 1
ATOM 2294 N N . LEU B 2 46 ? 15.668 24.180 7.589 1.00 67.38 49 LEU B N 1
ATOM 2295 C CA . LEU B 2 46 ? 15.212 23.175 8.538 1.00 63.45 49 LEU B CA 1
ATOM 2296 C C . LEU B 2 46 ? 13.700 23.250 8.694 1.00 60.20 49 LEU B C 1
ATOM 2297 O O . LEU B 2 46 ? 13.136 24.333 8.872 1.00 59.86 49 LEU B O 1
ATOM 2302 N N . GLU B 2 47 ? 13.045 22.096 8.628 1.00 66.48 50 GLU B N 1
ATOM 2303 C CA . GLU B 2 47 ? 11.598 22.002 8.797 1.00 71.04 50 GLU B CA 1
ATOM 2304 C C . GLU B 2 47 ? 11.307 21.148 10.023 1.00 62.62 50 GLU B C 1
ATOM 2305 O O . GLU B 2 47 ? 11.528 19.932 10.006 1.00 57.27 50 GLU B O 1
ATOM 2311 N N . TRP B 2 48 ? 10.815 21.788 11.080 1.00 61.48 51 TRP B N 1
ATOM 2312 C CA . TRP B 2 48 ? 10.431 21.079 12.295 1.00 61.61 51 TRP B CA 1
ATOM 2313 C C . TRP B 2 48 ? 9.278 20.132 11.994 1.00 58.37 51 TRP B C 1
ATOM 2314 O O . TRP B 2 48 ? 8.239 20.553 11.475 1.00 66.13 51 TRP B O 1
ATOM 2325 N N . ILE B 2 49 ? 9.460 18.849 12.300 1.00 58.29 52 ILE B N 1
ATOM 2326 C CA . ILE B 2 49 ? 8.408 17.873 12.035 1.00 64.54 52 ILE B CA 1
ATOM 2327 C C . ILE B 2 49 ? 7.535 17.722 13.271 1.00 68.01 52 ILE B C 1
ATOM 2328 O O . ILE B 2 49 ? 6.322 17.953 13.214 1.00 67.71 52 ILE B O 1
ATOM 2333 N N . GLY B 2 50 ? 8.128 17.338 14.395 1.00 70.07 53 GLY B N 1
ATOM 2334 C CA . GLY B 2 50 ? 7.290 17.119 15.564 1.00 73.98 53 GLY B CA 1
ATOM 2335 C C . GLY B 2 50 ? 8.091 16.736 16.786 1.00 74.12 53 GLY B C 1
ATOM 2336 O O . GLY B 2 50 ? 9.323 16.675 16.758 1.00 82.68 53 GLY B O 1
ATOM 2337 N N . GLU B 2 51 ? 7.360 16.479 17.874 1.00 63.99 54 GLU B N 1
ATOM 2338 C CA . GLU B 2 51 ? 7.972 16.109 19.145 1.00 69.67 54 GLU B CA 1
ATOM 2339 C C . GLU B 2 51 ? 7.055 15.169 19.920 1.00 73.11 54 GLU B C 1
ATOM 2340 O O . GLU B 2 51 ? 5.824 15.244 19.818 1.00 78.19 54 GLU B O 1
ATOM 2346 N N . ILE B 2 52 ? 7.684 14.302 20.718 1.00 70.99 55 ILE B N 1
ATOM 2347 C CA . ILE B 2 52 ? 7.021 13.278 21.515 1.00 73.23 55 ILE B CA 1
ATOM 2348 C C . ILE B 2 52 ? 7.573 13.323 22.935 1.00 83.19 55 ILE B C 1
ATOM 2349 O O . ILE B 2 52 ? 8.749 13.631 23.159 1.00 90.19 55 ILE B O 1
ATOM 2354 N N . TYR B 2 53 ? 6.706 13.030 23.901 1.00 84.45 56 TYR B N 1
ATOM 2355 C CA . TYR B 2 53 ? 7.071 12.909 25.304 1.00 85.05 56 TYR B CA 1
ATOM 2356 C C . TYR B 2 53 ? 6.851 11.469 25.753 1.00 84.15 56 TYR B C 1
ATOM 2357 O O . TYR B 2 53 ? 6.038 10.738 25.179 1.00 86.76 56 TYR B O 1
ATOM 2366 N N . HIS B 2 54 ? 7.584 11.061 26.794 1.00 76.13 57 HIS B N 1
ATOM 2367 C CA . HIS B 2 54 ? 7.509 9.675 27.246 1.00 76.13 57 HIS B CA 1
ATOM 2368 C C . HIS B 2 54 ? 6.123 9.308 27.759 1.00 72.63 57 HIS B C 1
ATOM 2369 O O . HIS B 2 54 ? 5.781 8.121 27.797 1.00 58.16 57 HIS B O 1
ATOM 2376 N N . SER B 2 55 ? 5.317 10.298 28.152 1.00 83.73 58 SER B N 1
ATOM 2377 C CA . SER B 2 55 ? 3.936 10.028 28.532 1.00 86.53 58 SER B CA 1
ATOM 2378 C C . SER B 2 55 ? 3.075 9.652 27.334 1.00 89.55 58 SER B C 1
ATOM 2379 O O . SER B 2 55 ? 2.051 8.983 27.507 1.00 94.01 58 SER B O 1
ATOM 2382 N N . GLY B 2 56 ? 3.471 10.058 26.130 1.00 88.75 59 GLY B N 1
ATOM 2383 C CA . GLY B 2 56 ? 2.725 9.785 24.919 1.00 85.30 59 GLY B CA 1
ATOM 2384 C C . GLY B 2 56 ? 2.186 11.016 24.228 1.00 75.84 59 GLY B C 1
ATOM 2385 O O . GLY B 2 56 ? 1.695 10.906 23.096 1.00 77.78 59 GLY B O 1
ATOM 2386 N N . SER B 2 57 ? 2.257 12.181 24.869 1.00 70.54 60 SER B N 1
ATOM 2387 C CA . SER B 2 57 ? 1.765 13.405 24.254 1.00 78.17 60 SER B CA 1
ATOM 2388 C C . SER B 2 57 ? 2.598 13.757 23.029 1.00 85.48 60 SER B C 1
ATOM 2389 O O . SER B 2 57 ? 3.796 13.472 22.960 1.00 89.55 60 SER B O 1
ATOM 2392 N N . THR B 2 58 ? 1.948 14.381 22.049 1.00 87.25 61 THR B N 1
ATOM 2393 C CA . THR B 2 58 ? 2.589 14.739 20.795 1.00 78.50 61 THR B CA 1
ATOM 2394 C C . THR B 2 58 ? 2.367 16.215 20.503 1.00 69.15 61 THR B C 1
ATOM 2395 O O . THR B 2 58 ? 1.383 16.814 20.949 1.00 62.51 61 THR B O 1
ATOM 2399 N N . ASN B 2 59 ? 3.301 16.796 19.753 1.00 63.35 62 ASN B N 1
ATOM 2400 C CA . ASN B 2 59 ? 3.106 18.115 19.156 1.00 69.14 62 ASN B CA 1
ATOM 2401 C C . ASN B 2 59 ? 3.631 18.075 17.731 1.00 72.99 62 ASN B C 1
ATOM 2402 O O . ASN B 2 59 ? 4.829 17.867 17.516 1.00 84.08 62 ASN B O 1
ATOM 2407 N N . TYR B 2 60 ? 2.737 18.278 16.767 1.00 60.48 63 TYR B N 1
ATOM 2408 C CA . TYR B 2 60 ? 3.038 18.101 15.355 1.00 57.80 63 TYR B CA 1
ATOM 2409 C C . TYR B 2 60 ? 3.044 19.436 14.623 1.00 54.84 63 TYR B C 1
ATOM 2410 O O . TYR B 2 60 ? 2.336 20.375 14.995 1.00 61.27 63 TYR B O 1
ATOM 2419 N N . ASN B 2 61 ? 3.850 19.501 13.575 1.00 57.02 64 ASN B N 1
ATOM 2420 C CA . ASN B 2 61 ? 3.850 20.642 12.669 1.00 64.80 64 ASN B CA 1
ATOM 2421 C C . ASN B 2 61 ? 2.532 20.674 11.903 1.00 74.70 64 ASN B C 1
ATOM 2422 O O . ASN B 2 61 ? 2.184 19.681 11.250 1.00 79.73 64 ASN B O 1
ATOM 2427 N N . PRO B 2 62 ? 1.770 21.770 11.957 1.00 64.82 65 PRO B N 1
ATOM 2428 C CA . PRO B 2 62 ? 0.450 21.778 11.302 1.00 65.21 65 PRO B CA 1
ATOM 2429 C C . PRO B 2 62 ? 0.488 21.448 9.818 1.00 65.46 65 PRO B C 1
ATOM 2430 O O . PRO B 2 62 ? -0.502 20.928 9.289 1.00 60.79 65 PRO B O 1
ATOM 2434 N N . SER B 2 63 ? 1.598 21.730 9.128 1.00 64.98 66 SER B N 1
ATOM 2435 C CA . SER B 2 63 ? 1.697 21.400 7.710 1.00 59.16 66 SER B CA 1
ATOM 2436 C C . SER B 2 63 ? 1.728 19.897 7.464 1.00 63.52 66 SER B C 1
ATOM 2437 O O . SER B 2 63 ? 1.374 19.452 6.366 1.00 61.62 66 SER B O 1
ATOM 2440 N N . LEU B 2 64 ? 2.141 19.109 8.459 1.00 67.15 67 LEU B N 1
ATOM 2441 C CA . LEU B 2 64 ? 2.295 17.670 8.309 1.00 67.90 67 LEU B CA 1
ATOM 2442 C C . LEU B 2 64 ? 1.315 16.857 9.140 1.00 69.56 67 LEU B C 1
ATOM 2443 O O . LEU B 2 64 ? 1.120 15.673 8.844 1.00 60.42 67 LEU B O 1
ATOM 2448 N N . LYS B 2 65 ? 0.704 17.455 10.166 1.00 72.51 68 LYS B N 1
ATOM 2449 C CA . LYS B 2 65 ? -0.226 16.747 11.039 1.00 77.40 68 LYS B CA 1
ATOM 2450 C C . LYS B 2 65 ? -1.436 16.254 10.255 1.00 90.16 68 LYS B C 1
ATOM 2451 O O . LYS B 2 65 ? -2.493 16.894 10.243 1.00 102.30 68 LYS B O 1
ATOM 2457 N N . SER B 2 66 ? -1.271 15.114 9.589 1.00 90.61 69 SER B N 1
ATOM 2458 C CA . SER B 2 66 ? -2.294 14.468 8.776 1.00 87.57 69 SER B CA 1
ATOM 2459 C C . SER B 2 66 ? -1.704 13.155 8.290 1.00 90.91 69 SER B C 1
ATOM 2460 O O . SER B 2 66 ? -2.427 12.215 7.942 1.00 91.99 69 SER B O 1
ATOM 2463 N N . ARG B 2 67 ? -0.372 13.106 8.265 1.00 85.84 70 ARG B N 1
ATOM 2464 C CA . ARG B 2 67 ? 0.370 11.943 7.820 1.00 78.42 70 ARG B CA 1
ATOM 2465 C C . ARG B 2 67 ? 1.463 11.526 8.789 1.00 75.32 70 ARG B C 1
ATOM 2466 O O . ARG B 2 67 ? 1.981 10.411 8.660 1.00 76.00 70 ARG B O 1
ATOM 2474 N N . VAL B 2 68 ? 1.831 12.374 9.743 1.00 66.58 71 VAL B N 1
ATOM 2475 C CA . VAL B 2 68 ? 2.907 12.075 10.677 1.00 66.87 71 VAL B CA 1
ATOM 2476 C C . VAL B 2 68 ? 2.334 11.425 11.923 1.00 76.36 71 VAL B C 1
ATOM 2477 O O . VAL B 2 68 ? 1.298 11.841 12.454 1.00 73.20 71 VAL B O 1
ATOM 2481 N N . THR B 2 69 ? 3.022 10.389 12.385 1.00 87.60 72 THR B N 1
ATOM 2482 C CA . THR B 2 69 ? 2.735 9.746 13.662 1.00 90.61 72 THR B CA 1
ATOM 2483 C C . THR B 2 69 ? 4.074 9.470 14.327 1.00 90.14 72 THR B C 1
ATOM 2484 O O . THR B 2 69 ? 4.887 8.711 13.794 1.00 96.83 72 THR B O 1
ATOM 2488 N N . ILE B 2 70 ? 4.322 10.114 15.460 1.00 84.29 73 ILE B N 1
ATOM 2489 C CA . ILE B 2 70 ? 5.555 9.922 16.211 1.00 72.00 73 ILE B CA 1
ATOM 2490 C C . ILE B 2 70 ? 5.242 9.034 17.405 1.00 71.68 73 ILE B C 1
ATOM 2491 O O . ILE B 2 70 ? 4.415 9.386 18.254 1.00 77.25 73 ILE B O 1
ATOM 2496 N N . SER B 2 71 ? 5.897 7.880 17.465 1.00 74.22 74 SER B N 1
ATOM 2497 C CA . SER B 2 71 ? 5.653 6.889 18.501 1.00 87.36 74 SER B CA 1
ATOM 2498 C C . SER B 2 71 ? 6.895 6.710 19.362 1.00 89.41 74 SER B C 1
ATOM 2499 O O . SER B 2 71 ? 8.000 7.114 18.991 1.00 88.32 74 SER B O 1
ATOM 2502 N N . VAL B 2 72 ? 6.700 6.079 20.516 1.00 86.98 75 VAL B N 1
ATOM 2503 C CA . VAL B 2 72 ? 7.778 5.814 21.457 1.00 85.00 75 VAL B CA 1
ATOM 2504 C C . VAL B 2 72 ? 7.756 4.336 21.819 1.00 89.65 75 VAL B C 1
ATOM 2505 O O . VAL B 2 72 ? 6.697 3.701 21.857 1.00 85.77 75 VAL B O 1
ATOM 2509 N N . ASP B 2 73 ? 8.945 3.779 22.062 1.00 102.29 76 ASP B N 1
ATOM 2510 C CA . ASP B 2 73 ? 9.109 2.400 22.523 1.00 107.33 76 ASP B CA 1
ATOM 2511 C C . ASP B 2 73 ? 10.149 2.451 23.641 1.00 117.29 76 ASP B C 1
ATOM 2512 O O . ASP B 2 73 ? 11.358 2.406 23.388 1.00 118.78 76 ASP B O 1
ATOM 2517 N N . LYS B 2 74 ? 9.661 2.565 24.878 1.00 118.52 77 LYS B N 1
ATOM 2518 C CA . LYS B 2 74 ? 10.537 2.548 26.041 1.00 116.85 77 LYS B CA 1
ATOM 2519 C C . LYS B 2 74 ? 11.094 1.159 26.315 1.00 113.31 77 LYS B C 1
ATOM 2520 O O . LYS B 2 74 ? 12.076 1.032 27.054 1.00 110.17 77 LYS B O 1
ATOM 2526 N N . SER B 2 75 ? 10.495 0.120 25.736 1.00 115.84 78 SER B N 1
ATOM 2527 C CA . SER B 2 75 ? 11.007 -1.233 25.886 1.00 113.97 78 SER B CA 1
ATOM 2528 C C . SER B 2 75 ? 12.229 -1.501 25.021 1.00 112.37 78 SER B C 1
ATOM 2529 O O . SER B 2 75 ? 12.896 -2.522 25.222 1.00 117.76 78 SER B O 1
ATOM 2532 N N . LYS B 2 76 ? 12.540 -0.618 24.067 1.00 104.96 79 LYS B N 1
ATOM 2533 C CA . LYS B 2 76 ? 13.637 -0.859 23.138 1.00 113.10 79 LYS B CA 1
ATOM 2534 C C . LYS B 2 76 ? 14.447 0.406 22.876 1.00 106.11 79 LYS B C 1
ATOM 2535 O O . LYS B 2 76 ? 15.090 0.523 21.826 1.00 109.86 79 LYS B O 1
ATOM 2541 N N . ASN B 2 77 ? 14.422 1.360 23.810 1.00 94.90 80 ASN B N 1
ATOM 2542 C CA . ASN B 2 77 ? 15.266 2.555 23.741 1.00 100.40 80 ASN B CA 1
ATOM 2543 C C . ASN B 2 77 ? 15.022 3.345 22.459 1.00 109.61 80 ASN B C 1
ATOM 2544 O O . ASN B 2 77 ? 15.960 3.839 21.829 1.00 114.10 80 ASN B O 1
ATOM 2546 N N . GLN B 2 78 ? 13.757 3.479 22.068 1.00 105.37 81 GLN B N 1
ATOM 2547 C CA . GLN B 2 78 ? 13.439 3.853 20.699 1.00 92.77 81 GLN B CA 1
ATOM 2548 C C . GLN B 2 78 ? 12.367 4.932 20.647 1.00 88.12 81 GLN B C 1
ATOM 2549 O O . GLN B 2 78 ? 11.476 4.989 21.497 1.00 87.19 81 GLN B O 1
ATOM 2555 N N . PHE B 2 79 ? 12.456 5.788 19.631 1.00 87.24 82 PHE B N 1
ATOM 2556 C CA . PHE B 2 79 ? 11.303 6.592 19.248 1.00 82.27 82 PHE B CA 1
ATOM 2557 C C . PHE B 2 79 ? 11.314 6.760 17.737 1.00 87.36 82 PHE B C 1
ATOM 2558 O O . PHE B 2 79 ? 12.363 7.000 17.136 1.00 95.55 82 PHE B O 1
ATOM 2566 N N . SER B 2 80 ? 10.143 6.605 17.130 1.00 78.68 83 SER B N 1
ATOM 2567 C CA . SER B 2 80 ? 10.028 6.460 15.690 1.00 76.18 83 SER B CA 1
ATOM 2568 C C . SER B 2 80 ? 9.109 7.522 15.103 1.00 72.82 83 SER B C 1
ATOM 2569 O O . SER B 2 80 ? 8.273 8.110 15.795 1.00 67.31 83 SER B O 1
ATOM 2572 N N . LEU B 2 81 ? 9.271 7.734 13.799 1.00 74.03 84 LEU B N 1
ATOM 2573 C CA . LEU B 2 81 ? 8.459 8.655 13.019 1.00 69.69 84 LEU B CA 1
ATOM 2574 C C . LEU B 2 81 ? 7.921 7.926 11.797 1.00 72.16 84 LEU B C 1
ATOM 2575 O O . LEU B 2 81 ? 8.682 7.273 11.070 1.00 67.28 84 LEU B O 1
ATOM 2580 N N . LYS B 2 82 ? 6.613 8.031 11.579 1.00 76.18 85 LYS B N 1
ATOM 2581 C CA . LYS B 2 82 ? 5.963 7.525 10.381 1.00 77.08 85 LYS B CA 1
ATOM 2582 C C . LYS B 2 82 ? 5.356 8.694 9.621 1.00 74.19 85 LYS B C 1
ATOM 2583 O O . LYS B 2 82 ? 4.743 9.582 10.219 1.00 62.44 85 LYS B O 1
ATOM 2589 N N . LEU B 2 83 ? 5.540 8.687 8.303 1.00 75.06 86 LEU B N 1
ATOM 2590 C CA . LEU B 2 83 ? 5.039 9.741 7.428 1.00 72.44 86 LEU B CA 1
ATOM 2591 C C . LEU B 2 83 ? 4.276 9.102 6.278 1.00 75.06 86 LEU B C 1
ATOM 2592 O O . LEU B 2 83 ? 4.842 8.316 5.512 1.00 69.25 86 LEU B O 1
ATOM 2597 N N . SER B 2 84 ? 2.999 9.446 6.159 1.00 82.20 87 SER B N 1
ATOM 2598 C CA . SER B 2 84 ? 2.083 8.851 5.198 1.00 73.35 87 SER B CA 1
ATOM 2599 C C . SER B 2 84 ? 1.958 9.728 3.951 1.00 72.21 87 SER B C 1
ATOM 2600 O O . SER B 2 84 ? 2.377 10.888 3.932 1.00 76.54 87 SER B O 1
ATOM 2603 N N . SER B 2 85 ? 1.385 9.145 2.894 1.00 72.42 88 SER B N 1
ATOM 2604 C CA . SER B 2 85 ? 1.103 9.847 1.637 1.00 76.83 88 SER B CA 1
ATOM 2605 C C . SER B 2 85 ? 2.337 10.581 1.114 1.00 77.74 88 SER B C 1
ATOM 2606 O O . SER B 2 85 ? 2.295 11.767 0.777 1.00 73.05 88 SER B O 1
ATOM 2609 N N . VAL B 2 86 ? 3.450 9.852 1.040 1.00 78.72 89 VAL B N 1
ATOM 2610 C CA . VAL B 2 86 ? 4.727 10.471 0.719 1.00 82.85 89 VAL B CA 1
ATOM 2611 C C . VAL B 2 86 ? 4.758 10.897 -0.743 1.00 83.64 89 VAL B C 1
ATOM 2612 O O . VAL B 2 86 ? 4.083 10.320 -1.606 1.00 81.65 89 VAL B O 1
ATOM 2616 N N . THR B 2 87 ? 5.556 11.923 -1.022 1.00 88.93 90 THR B N 1
ATOM 2617 C CA . THR B 2 87 ? 5.668 12.492 -2.355 1.00 82.19 90 THR B CA 1
ATOM 2618 C C . THR B 2 87 ? 7.097 12.984 -2.547 1.00 82.91 90 THR B C 1
ATOM 2619 O O . THR B 2 87 ? 7.928 12.913 -1.637 1.00 77.06 90 THR B O 1
ATOM 2623 N N . ALA B 2 88 ? 7.377 13.495 -3.747 1.00 86.86 91 ALA B N 1
ATOM 2624 C CA . ALA B 2 88 ? 8.701 14.020 -4.054 1.00 82.63 91 ALA B CA 1
ATOM 2625 C C . ALA B 2 88 ? 9.057 15.248 -3.228 1.00 79.56 91 ALA B C 1
ATOM 2626 O O . ALA B 2 88 ? 10.228 15.639 -3.208 1.00 84.96 91 ALA B O 1
ATOM 2628 N N . ALA B 2 89 ? 8.088 15.868 -2.558 1.00 75.11 92 ALA B N 1
ATOM 2629 C CA . ALA B 2 89 ? 8.388 16.977 -1.663 1.00 74.34 92 ALA B CA 1
ATOM 2630 C C . ALA B 2 89 ? 8.861 16.512 -0.294 1.00 82.80 92 ALA B C 1
ATOM 2631 O O . ALA B 2 89 ? 9.224 17.350 0.539 1.00 89.27 92 ALA B O 1
ATOM 2633 N N . ASP B 2 90 ? 8.868 15.204 -0.045 1.00 84.07 93 ASP B N 1
ATOM 2634 C CA . ASP B 2 90 ? 9.291 14.649 1.231 1.00 81.00 93 ASP B CA 1
ATOM 2635 C C . ASP B 2 90 ? 10.724 14.141 1.216 1.00 81.32 93 ASP B C 1
ATOM 2636 O O . ASP B 2 90 ? 11.242 13.774 2.276 1.00 82.86 93 ASP B O 1
ATOM 2641 N N . THR B 2 91 ? 11.369 14.104 0.053 1.00 85.20 94 THR B N 1
ATOM 2642 C CA . THR B 2 91 ? 12.762 13.685 -0.018 1.00 84.67 94 THR B CA 1
ATOM 2643 C C . THR B 2 91 ? 13.625 14.700 0.717 1.00 72.33 94 THR B C 1
ATOM 2644 O O . THR B 2 91 ? 13.591 15.894 0.402 1.00 72.17 94 THR B O 1
ATOM 2648 N N . ALA B 2 92 ? 14.389 14.229 1.699 1.00 71.53 95 ALA B N 1
ATOM 2649 C CA . ALA B 2 92 ? 15.132 15.125 2.578 1.00 72.89 95 ALA B CA 1
ATOM 2650 C C . ALA B 2 92 ? 16.053 14.295 3.460 1.00 75.75 95 ALA B C 1
ATOM 2651 O O . ALA B 2 92 ? 15.914 13.073 3.561 1.00 79.35 95 ALA B O 1
ATOM 2653 N N . VAL B 2 93 ? 16.999 14.974 4.100 1.00 69.26 96 VAL B N 1
ATOM 2654 C CA . VAL B 2 93 ? 17.750 14.374 5.195 1.00 74.87 96 VAL B CA 1
ATOM 2655 C C . VAL B 2 93 ? 16.965 14.625 6.477 1.00 73.42 96 VAL B C 1
ATOM 2656 O O . VAL B 2 93 ? 16.642 15.772 6.810 1.00 65.18 96 VAL B O 1
ATOM 2660 N N . TYR B 2 94 ? 16.612 13.545 7.163 1.00 72.27 97 TYR B N 1
ATOM 2661 C CA . TYR B 2 94 ? 15.830 13.595 8.387 1.00 64.00 97 TYR B CA 1
ATOM 2662 C C . TYR B 2 94 ? 16.758 13.418 9.580 1.00 68.28 97 TYR B C 1
ATOM 2663 O O . TYR B 2 94 ? 17.578 12.490 9.605 1.00 64.27 97 TYR B O 1
ATOM 2672 N N . TYR B 2 95 ? 16.636 14.320 10.549 1.00 69.60 98 TYR B N 1
ATOM 2673 C CA . TYR B 2 95 ? 17.371 14.262 11.801 1.00 69.09 98 TYR B CA 1
ATOM 2674 C C . TYR B 2 95 ? 16.398 14.014 12.946 1.00 72.77 98 TYR B C 1
ATOM 2675 O O . TYR B 2 95 ? 15.279 14.541 12.950 1.00 70.07 98 TYR B O 1
ATOM 2684 N N . CYS B 2 96 ? 16.822 13.201 13.908 1.00 75.33 99 CYS B N 1
ATOM 2685 C CA . CYS B 2 96 ? 16.154 13.110 15.196 1.00 76.33 99 CYS B CA 1
ATOM 2686 C C . CYS B 2 96 ? 17.036 13.772 16.242 1.00 74.67 99 CYS B C 1
ATOM 2687 O O . CYS B 2 96 ? 18.261 13.620 16.222 1.00 81.25 99 CYS B O 1
ATOM 2690 N N . ALA B 2 97 ? 16.411 14.520 17.145 1.00 70.81 100 ALA B N 1
ATOM 2691 C CA . ALA B 2 97 ? 17.143 15.301 18.125 1.00 67.55 100 ALA B CA 1
ATOM 2692 C C . ALA B 2 97 ? 16.439 15.219 19.470 1.00 81.18 100 ALA B C 1
ATOM 2693 O O . ALA B 2 97 ? 15.284 14.797 19.576 1.00 83.40 100 ALA B O 1
ATOM 2695 N N . ARG B 2 98 ? 17.165 15.618 20.507 1.00 91.96 101 ARG B N 1
ATOM 2696 C CA . ARG B 2 98 ? 16.595 15.785 21.837 1.00 76.99 101 ARG B CA 1
ATOM 2697 C C . ARG B 2 98 ? 16.163 17.236 21.992 1.00 62.82 101 ARG B C 1
ATOM 2698 O O . ARG B 2 98 ? 16.974 18.151 21.816 1.00 72.49 101 ARG B O 1
ATOM 2706 N N . GLU B 2 99 ? 14.891 17.450 22.308 1.00 53.54 102 GLU B N 1
ATOM 2707 C CA . GLU B 2 99 ? 14.326 18.787 22.433 1.00 56.52 102 GLU B CA 1
ATOM 2708 C C . GLU B 2 99 ? 14.072 19.065 23.910 1.00 59.66 102 GLU B C 1
ATOM 2709 O O . GLU B 2 99 ? 13.241 18.403 24.541 1.00 63.45 102 GLU B O 1
ATOM 2715 N N . ASP B 2 100 ? 14.787 20.046 24.451 1.00 54.43 103 ASP B N 1
ATOM 2716 C CA . ASP B 2 100 ? 14.652 20.413 25.849 1.00 56.16 103 ASP B CA 1
ATOM 2717 C C . ASP B 2 100 ? 13.259 20.986 26.117 1.00 54.41 103 ASP B C 1
ATOM 2718 O O . ASP B 2 100 ? 12.507 21.333 25.201 1.00 49.86 103 ASP B O 1
ATOM 2723 N N . TYR B 2 101 ? 12.913 21.061 27.406 1.00 52.57 104 TYR B N 1
ATOM 2724 C CA . TYR B 2 101 ? 11.670 21.713 27.800 1.00 50.56 104 TYR B CA 1
ATOM 2725 C C . TYR B 2 101 ? 11.595 23.138 27.266 1.00 46.47 104 TYR B C 1
ATOM 2726 O O . TYR B 2 101 ? 10.517 23.598 26.872 1.00 44.05 104 TYR B O 1
ATOM 2735 N N . TYR B 2 102 ? 12.723 23.844 27.234 1.00 57.55 105 TYR B N 1
ATOM 2736 C CA . TYR B 2 102 ? 12.786 25.207 26.708 1.00 59.11 105 TYR B CA 1
ATOM 2737 C C . TYR B 2 102 ? 12.930 25.243 25.192 1.00 62.27 105 TYR B C 1
ATOM 2738 O O . TYR B 2 102 ? 13.581 26.143 24.652 1.00 56.35 105 TYR B O 1
ATOM 2747 N N . TYR B 2 103 ? 12.322 24.277 24.501 1.00 65.84 106 TYR B N 1
ATOM 2748 C CA . TYR B 2 103 ? 12.192 24.218 23.038 1.00 64.67 106 TYR B CA 1
ATOM 2749 C C . TYR B 2 103 ? 13.487 24.591 22.314 1.00 63.44 106 TYR B C 1
ATOM 2750 O O . TYR B 2 103 ? 13.541 25.499 21.485 1.00 61.72 106 TYR B O 1
ATOM 2759 N N . TYR B 2 104 ? 14.540 23.845 22.630 1.00 65.41 107 TYR B N 1
ATOM 2760 C CA . TYR B 2 104 ? 15.781 23.910 21.877 1.00 62.05 107 TYR B CA 1
ATOM 2761 C C . TYR B 2 104 ? 16.343 22.501 21.764 1.00 66.04 107 TYR B C 1
ATOM 2762 O O . TYR B 2 104 ? 16.057 21.635 22.595 1.00 72.79 107 TYR B O 1
ATOM 2771 N N . MET B 2 105 ? 17.129 22.273 20.718 1.00 65.81 108 MET B N 1
ATOM 2772 C CA . MET B 2 105 ? 17.649 20.950 20.393 1.00 68.43 108 MET B CA 1
ATOM 2773 C C . MET B 2 105 ? 19.166 20.987 20.504 1.00 67.29 108 MET B C 1
ATOM 2774 O O . MET B 2 105 ? 19.841 21.607 19.676 1.00 81.58 108 MET B O 1
ATOM 2779 N N . ASP B 2 106 ? 19.700 20.321 21.525 1.00 67.54 109 ASP B N 1
ATOM 2780 C CA . ASP B 2 106 ? 21.130 20.347 21.801 1.00 63.99 109 ASP B CA 1
ATOM 2781 C C . ASP B 2 106 ? 21.862 19.104 21.322 1.00 57.32 109 ASP B C 1
ATOM 2782 O O . ASP B 2 106 ? 23.065 19.176 21.055 1.00 66.32 109 ASP B O 1
ATOM 2787 N N . VAL B 2 107 ? 21.176 17.972 21.209 1.00 60.61 110 VAL B N 1
ATOM 2788 C CA . VAL B 2 107 ? 21.788 16.720 20.778 1.00 75.63 110 VAL B CA 1
ATOM 2789 C C . VAL B 2 107 ? 21.090 16.264 19.508 1.00 76.51 110 VAL B C 1
ATOM 2790 O O . VAL B 2 107 ? 19.869 16.063 19.501 1.00 76.85 110 VAL B O 1
ATOM 2794 N N . TRP B 2 108 ? 21.867 16.095 18.442 1.00 80.83 111 TRP B N 1
ATOM 2795 C CA . TRP B 2 108 ? 21.375 15.673 17.141 1.00 79.28 111 TRP B CA 1
ATOM 2796 C C . TRP B 2 108 ? 22.028 14.359 16.736 1.00 73.21 111 TRP B C 1
ATOM 2797 O O . TRP B 2 108 ? 23.108 14.002 17.217 1.00 71.58 111 TRP B O 1
ATOM 2808 N N . GLY B 2 109 ? 21.357 13.640 15.837 1.00 75.00 112 GLY B N 1
ATOM 2809 C CA . GLY B 2 109 ? 21.960 12.510 15.165 1.00 83.43 112 GLY B CA 1
ATOM 2810 C C . GLY B 2 109 ? 22.743 12.950 13.940 1.00 93.40 112 GLY B C 1
ATOM 2811 O O . GLY B 2 109 ? 22.868 14.135 13.636 1.00 97.76 112 GLY B O 1
ATOM 2812 N N . LYS B 2 110 ? 23.283 11.961 13.226 1.00 96.40 113 LYS B N 1
ATOM 2813 C CA . LYS B 2 110 ? 24.023 12.254 12.004 1.00 100.21 113 LYS B CA 1
ATOM 2814 C C . LYS B 2 110 ? 23.105 12.522 10.819 1.00 94.52 113 LYS B C 1
ATOM 2815 O O . LYS B 2 110 ? 23.548 13.108 9.826 1.00 90.04 113 LYS B O 1
ATOM 2821 N N . GLY B 2 111 ? 21.841 12.114 10.904 1.00 89.54 114 GLY B N 1
ATOM 2822 C CA . GLY B 2 111 ? 20.895 12.336 9.830 1.00 88.04 114 GLY B CA 1
ATOM 2823 C C . GLY B 2 111 ? 20.872 11.212 8.818 1.00 88.72 114 GLY B C 1
ATOM 2824 O O . GLY B 2 111 ? 21.919 10.652 8.479 1.00 99.79 114 GLY B O 1
ATOM 2825 N N . THR B 2 112 ? 19.685 10.865 8.331 1.00 78.19 115 THR B N 1
ATOM 2826 C CA . THR B 2 112 ? 19.535 9.828 7.319 1.00 74.83 115 THR B CA 1
ATOM 2827 C C . THR B 2 112 ? 18.802 10.415 6.121 1.00 76.15 115 THR B C 1
ATOM 2828 O O . THR B 2 112 ? 17.776 11.082 6.282 1.00 69.31 115 THR B O 1
ATOM 2832 N N . THR B 2 113 ? 19.343 10.193 4.927 1.00 84.58 116 THR B N 1
ATOM 2833 C CA . THR B 2 113 ? 18.786 10.769 3.709 1.00 81.53 116 THR B CA 1
ATOM 2834 C C . THR B 2 113 ? 17.753 9.813 3.126 1.00 85.85 116 THR B C 1
ATOM 2835 O O . THR B 2 113 ? 18.061 8.645 2.869 1.00 93.59 116 THR B O 1
ATOM 2839 N N . VAL B 2 114 ? 16.534 10.308 2.919 1.00 78.04 117 VAL B N 1
ATOM 2840 C CA . VAL B 2 114 ? 15.442 9.523 2.356 1.00 79.94 117 VAL B CA 1
ATOM 2841 C C . VAL B 2 114 ? 15.000 10.181 1.056 1.00 80.04 117 VAL B C 1
ATOM 2842 O O . VAL B 2 114 ? 14.817 11.404 1.003 1.00 81.61 117 VAL B O 1
ATOM 2846 N N . THR B 2 115 ? 14.828 9.368 0.015 1.00 84.54 118 THR B N 1
ATOM 2847 C CA . THR B 2 115 ? 14.431 9.833 -1.307 1.00 93.37 118 THR B CA 1
ATOM 2848 C C . THR B 2 115 ? 13.081 9.235 -1.684 1.00 103.62 118 THR B C 1
ATOM 2849 O O . THR B 2 115 ? 12.831 8.048 -1.451 1.00 97.58 118 THR B O 1
ATOM 2853 N N . VAL B 2 116 ? 12.213 10.068 -2.252 1.00 108.18 119 VAL B N 1
ATOM 2854 C CA . VAL B 2 116 ? 10.906 9.634 -2.737 1.00 103.69 119 VAL B CA 1
ATOM 2855 C C . VAL B 2 116 ? 10.750 10.042 -4.200 1.00 100.33 119 VAL B C 1
ATOM 2856 O O . VAL B 2 116 ? 9.924 9.494 -4.930 1.00 96.06 119 VAL B O 1
ATOM 2860 N N . GLN B 2 117 ? 7.410 30.130 2.948 1.00 102.80 136 GLN B N 1
ATOM 2861 C CA . GLN B 2 117 ? 7.179 28.900 3.696 1.00 105.15 136 GLN B CA 1
ATOM 2862 C C . GLN B 2 117 ? 8.188 28.760 4.835 1.00 103.70 136 GLN B C 1
ATOM 2863 O O . GLN B 2 117 ? 8.717 27.675 5.089 1.00 118.81 136 GLN B O 1
ATOM 2869 N N . SER B 2 118 ? 8.447 29.873 5.519 1.00 89.60 137 SER B N 1
ATOM 2870 C CA . SER B 2 118 ? 9.370 29.908 6.647 1.00 76.64 137 SER B CA 1
ATOM 2871 C C . SER B 2 118 ? 8.817 30.877 7.681 1.00 72.34 137 SER B C 1
ATOM 2872 O O . SER B 2 118 ? 8.642 32.063 7.386 1.00 73.18 137 SER B O 1
ATOM 2875 N N . VAL B 2 119 ? 8.538 30.371 8.886 1.00 62.02 138 VAL B N 1
ATOM 2876 C CA . VAL B 2 119 ? 7.884 31.187 9.905 1.00 55.47 138 VAL B CA 1
ATOM 2877 C C . VAL B 2 119 ? 8.796 32.319 10.358 1.00 75.96 138 VAL B C 1
ATOM 2878 O O . VAL B 2 119 ? 8.343 33.448 10.580 1.00 80.20 138 VAL B O 1
ATOM 2882 N N . LEU B 2 120 ? 10.087 32.040 10.499 1.00 79.29 139 LEU B N 1
ATOM 2883 C CA . LEU B 2 120 ? 11.078 33.031 10.896 1.00 78.36 139 LEU B CA 1
ATOM 2884 C C . LEU B 2 120 ? 11.902 33.421 9.678 1.00 76.95 139 LEU B C 1
ATOM 2885 O O . LEU B 2 120 ? 12.403 32.550 8.959 1.00 74.12 139 LEU B O 1
ATOM 2890 N N . THR B 2 121 ? 12.038 34.724 9.447 1.00 82.43 140 THR B N 1
ATOM 2891 C CA . THR B 2 121 ? 12.717 35.242 8.266 1.00 88.00 140 THR B CA 1
ATOM 2892 C C . THR B 2 121 ? 14.141 35.654 8.613 1.00 78.11 140 THR B C 1
ATOM 2893 O O . THR B 2 121 ? 14.362 36.405 9.569 1.00 67.74 140 THR B O 1
ATOM 2897 N N . GLN B 2 122 ? 15.097 35.167 7.830 1.00 72.78 141 GLN B N 1
ATOM 2898 C CA . GLN B 2 122 ? 16.497 35.531 7.955 1.00 68.64 141 GLN B CA 1
ATOM 2899 C C . GLN B 2 122 ? 17.000 36.056 6.619 1.00 77.38 141 GLN B C 1
ATOM 2900 O O . GLN B 2 122 ? 16.474 35.680 5.567 1.00 82.77 141 GLN B O 1
ATOM 2906 N N . PRO B 2 123 ? 18.005 36.928 6.630 1.00 76.00 142 PRO B N 1
ATOM 2907 C CA . PRO B 2 123 ? 18.632 37.348 5.374 1.00 77.22 142 PRO B CA 1
ATOM 2908 C C . PRO B 2 123 ? 19.259 36.159 4.675 1.00 81.92 142 PRO B C 1
ATOM 2909 O O . PRO B 2 123 ? 19.811 35.265 5.334 1.00 82.94 142 PRO B O 1
ATOM 2913 N N . PRO B 2 124 ? 19.183 36.100 3.345 1.00 82.81 143 PRO B N 1
ATOM 2914 C CA . PRO B 2 124 ? 19.693 34.910 2.647 1.00 85.54 143 PRO B CA 1
ATOM 2915 C C . PRO B 2 124 ? 21.158 34.633 2.930 1.00 94.39 143 PRO B C 1
ATOM 2916 O O . PRO B 2 124 ? 21.535 33.478 3.166 1.00 92.27 143 PRO B O 1
ATOM 2920 N N . SER B 2 125 ? 21.993 35.668 2.938 1.00 99.64 144 SER B N 1
ATOM 2921 C CA . SER B 2 125 ? 23.424 35.485 3.108 1.00 102.17 144 SER B CA 1
ATOM 2922 C C . SER B 2 125 ? 24.022 36.738 3.728 1.00 92.94 144 SER B C 1
ATOM 2923 O O . SER B 2 125 ? 23.437 37.823 3.676 1.00 96.91 144 SER B O 1
ATOM 2926 N N . VAL B 2 126 ? 25.198 36.566 4.329 1.00 75.83 145 VAL B N 1
ATOM 2927 C CA . VAL B 2 126 ? 25.979 37.684 4.841 1.00 83.77 145 VAL B CA 1
ATOM 2928 C C . VAL B 2 126 ? 27.426 37.224 4.896 1.00 88.37 145 VAL B C 1
ATOM 2929 O O . VAL B 2 126 ? 27.706 36.027 5.004 1.00 83.58 145 VAL B O 1
ATOM 2933 N N . SER B 2 127 ? 28.352 38.174 4.793 1.00 96.91 146 SER B N 1
ATOM 2934 C CA . SER B 2 127 ? 29.760 37.817 4.704 1.00 102.75 146 SER B CA 1
ATOM 2935 C C . SER B 2 127 ? 30.625 38.996 5.118 1.00 106.00 146 SER B C 1
ATOM 2936 O O . SER B 2 127 ? 30.233 40.157 4.969 1.00 111.20 146 SER B O 1
ATOM 2939 N N . ALA B 2 128 ? 31.809 38.678 5.638 1.00 107.04 147 ALA B N 1
ATOM 2940 C CA . ALA B 2 128 ? 32.788 39.681 6.026 1.00 110.13 147 ALA B CA 1
ATOM 2941 C C . ALA B 2 128 ? 34.174 39.053 5.974 1.00 117.72 147 ALA B C 1
ATOM 2942 O O . ALA B 2 128 ? 34.325 37.843 5.786 1.00 112.80 147 ALA B O 1
ATOM 2944 N N . ALA B 2 129 ? 35.192 39.897 6.138 1.00 129.96 148 ALA B N 1
ATOM 2945 C CA . ALA B 2 129 ? 36.571 39.444 6.116 1.00 136.05 148 ALA B CA 1
ATOM 2946 C C . ALA B 2 129 ? 36.914 38.706 7.409 1.00 127.76 148 ALA B C 1
ATOM 2947 O O . ALA B 2 129 ? 36.289 38.937 8.446 1.00 126.31 148 ALA B O 1
ATOM 2949 N N . PRO B 2 130 ? 37.900 37.807 7.372 1.00 111.82 149 PRO B N 1
ATOM 2950 C CA . PRO B 2 130 ? 38.301 37.111 8.600 1.00 100.13 149 PRO B CA 1
ATOM 2951 C C . PRO B 2 130 ? 38.870 38.076 9.629 1.00 101.10 149 PRO B C 1
ATOM 2952 O O . PRO B 2 130 ? 39.514 39.072 9.296 1.00 92.35 149 PRO B O 1
ATOM 2956 N N . GLY B 2 131 ? 38.618 37.770 10.898 1.00 105.85 150 GLY B N 1
ATOM 2957 C CA . GLY B 2 131 ? 39.016 38.646 11.980 1.00 118.11 150 GLY B CA 1
ATOM 2958 C C . GLY B 2 131 ? 38.077 39.800 12.245 1.00 123.09 150 GLY B C 1
ATOM 2959 O O . GLY B 2 131 ? 38.407 40.672 13.057 1.00 122.63 150 GLY B O 1
ATOM 2960 N N . GLN B 2 132 ? 36.919 39.836 11.589 1.00 126.20 151 GLN B N 1
ATOM 2961 C CA . GLN B 2 132 ? 35.932 40.891 11.749 1.00 127.71 151 GLN B CA 1
ATOM 2962 C C . GLN B 2 132 ? 34.726 40.349 12.517 1.00 126.47 151 GLN B C 1
ATOM 2963 O O . GLN B 2 132 ? 34.777 39.271 13.121 1.00 119.93 151 GLN B O 1
ATOM 2969 N N . LYS B 2 133 ? 33.634 41.107 12.496 1.00 131.52 152 LYS B N 1
ATOM 2970 C CA . LYS B 2 133 ? 32.387 40.745 13.153 1.00 124.38 152 LYS B CA 1
ATOM 2971 C C . LYS B 2 133 ? 31.263 40.704 12.125 1.00 122.32 152 LYS B C 1
ATOM 2972 O O . LYS B 2 133 ? 31.403 41.182 10.996 1.00 119.59 152 LYS B O 1
ATOM 2978 N N . VAL B 2 134 ? 30.130 40.134 12.528 1.00 119.04 153 VAL B N 1
ATOM 2979 C CA . VAL B 2 134 ? 28.951 40.120 11.668 1.00 109.23 153 VAL B CA 1
ATOM 2980 C C . VAL B 2 134 ? 27.723 39.882 12.535 1.00 111.53 153 VAL B C 1
ATOM 2981 O O . VAL B 2 134 ? 27.779 39.162 13.537 1.00 111.70 153 VAL B O 1
ATOM 2985 N N . THR B 2 135 ? 26.614 40.512 12.151 1.00 113.17 154 THR B N 1
ATOM 2986 C CA . THR B 2 135 ? 25.329 40.330 12.807 1.00 110.92 154 THR B CA 1
ATOM 2987 C C . THR B 2 135 ? 24.331 39.726 11.829 1.00 102.14 154 THR B C 1
ATOM 2988 O O . THR B 2 135 ? 24.371 39.996 10.626 1.00 97.60 154 THR B O 1
ATOM 2992 N N . ILE B 2 136 ? 23.429 38.907 12.361 1.00 106.28 155 ILE B N 1
ATOM 2993 C CA . ILE B 2 136 ? 22.390 38.263 11.568 1.00 114.94 155 ILE B CA 1
ATOM 2994 C C . ILE B 2 136 ? 21.087 38.320 12.353 1.00 103.61 155 ILE B C 1
ATOM 2995 O O . ILE B 2 136 ? 21.052 37.975 13.539 1.00 100.42 155 ILE B O 1
ATOM 3000 N N . SER B 2 137 ? 20.018 38.759 11.699 1.00 96.09 156 SER B N 1
ATOM 3001 C CA . SER B 2 137 ? 18.753 39.010 12.366 1.00 95.03 156 SER B CA 1
ATOM 3002 C C . SER B 2 137 ? 17.724 37.946 12.011 1.00 97.01 156 SER B C 1
ATOM 3003 O O . SER B 2 137 ? 17.839 37.239 11.006 1.00 100.69 156 SER B O 1
ATOM 3006 N N . CYS B 2 138 ? 16.707 37.850 12.862 1.00 99.51 157 CYS B N 1
ATOM 3007 C CA . CYS B 2 138 ? 15.652 36.852 12.734 1.00 95.92 157 CYS B CA 1
ATOM 3008 C C . CYS B 2 138 ? 14.366 37.503 13.219 1.00 90.09 157 CYS B C 1
ATOM 3009 O O . CYS B 2 138 ? 14.194 37.711 14.423 1.00 95.64 157 CYS B O 1
ATOM 3012 N N . SER B 2 139 ? 13.481 37.848 12.291 1.00 78.69 158 SER B N 1
ATOM 3013 C CA . SER B 2 139 ? 12.249 38.548 12.619 1.00 74.18 158 SER B CA 1
ATOM 3014 C C . SER B 2 139 ? 11.079 37.577 12.620 1.00 78.73 158 SER B C 1
ATOM 3015 O O . SER B 2 139 ? 10.973 36.718 11.743 1.00 84.28 158 SER B O 1
ATOM 3018 N N . GLY B 2 140 ? 10.205 37.724 13.607 1.00 75.11 159 GLY B N 1
ATOM 3019 C CA . GLY B 2 140 ? 9.035 36.888 13.764 1.00 82.68 159 GLY B CA 1
ATOM 3020 C C . GLY B 2 140 ? 7.806 37.712 14.099 1.00 80.50 159 GLY B C 1
ATOM 3021 O O . GLY B 2 140 ? 7.685 38.875 13.727 1.00 84.01 159 GLY B O 1
ATOM 3022 N N . SER B 2 141 ? 6.892 37.083 14.830 1.00 78.88 160 SER B N 1
ATOM 3023 C CA . SER B 2 141 ? 5.641 37.706 15.225 1.00 82.57 160 SER B CA 1
ATOM 3024 C C . SER B 2 141 ? 5.476 37.575 16.738 1.00 79.00 160 SER B C 1
ATOM 3025 O O . SER B 2 141 ? 6.325 37.004 17.440 1.00 62.97 160 SER B O 1
ATOM 3028 N N . SER B 2 142 ? 4.358 38.103 17.246 1.00 85.12 161 SER B N 1
ATOM 3029 C CA . SER B 2 142 ? 4.083 38.035 18.675 1.00 85.54 161 SER B CA 1
ATOM 3030 C C . SER B 2 142 ? 3.879 36.606 19.159 1.00 84.34 161 SER B C 1
ATOM 3031 O O . SER B 2 142 ? 4.012 36.352 20.358 1.00 82.00 161 SER B O 1
ATOM 3034 N N . SER B 2 143 ? 3.566 35.672 18.258 1.00 82.42 162 SER B N 1
ATOM 3035 C CA . SER B 2 143 ? 3.275 34.300 18.653 1.00 70.81 162 SER B CA 1
ATOM 3036 C C . SER B 2 143 ? 4.527 33.459 18.858 1.00 68.30 162 SER B C 1
ATOM 3037 O O . SER B 2 143 ? 4.473 32.465 19.591 1.00 59.14 162 SER B O 1
ATOM 3040 N N . ASN B 2 144 ? 5.647 33.826 18.233 1.00 74.19 163 ASN B N 1
ATOM 3041 C CA . ASN B 2 144 ? 6.860 33.024 18.336 1.00 70.92 163 ASN B CA 1
ATOM 3042 C C . ASN B 2 144 ? 7.969 33.758 19.084 1.00 74.76 163 ASN B C 1
ATOM 3043 O O . ASN B 2 144 ? 8.175 33.523 20.280 1.00 71.22 163 ASN B O 1
ATOM 3048 N N . ILE B 2 145 ? 8.687 34.647 18.392 1.00 85.50 164 ILE B N 1
ATOM 3049 C CA . ILE B 2 145 ? 9.833 35.321 18.997 1.00 83.27 164 ILE B CA 1
ATOM 3050 C C . ILE B 2 145 ? 9.388 36.304 20.073 1.00 98.99 164 ILE B C 1
ATOM 3051 O O . ILE B 2 145 ? 10.115 36.540 21.047 1.00 104.71 164 ILE B O 1
ATOM 3056 N N . GLY B 2 146 ? 8.189 36.873 19.936 1.00 100.75 165 GLY B N 1
ATOM 3057 C CA . GLY B 2 146 ? 7.755 37.903 20.866 1.00 97.49 165 GLY B CA 1
ATOM 3058 C C . GLY B 2 146 ? 7.618 37.424 22.297 1.00 88.34 165 GLY B C 1
ATOM 3059 O O . GLY B 2 146 ? 7.803 38.204 23.235 1.00 83.37 165 GLY B O 1
ATOM 3060 N N . ASN B 2 147 ? 7.300 36.142 22.492 1.00 82.35 166 ASN B N 1
ATOM 3061 C CA . ASN B 2 147 ? 7.041 35.617 23.826 1.00 86.44 166 ASN B CA 1
ATOM 3062 C C . ASN B 2 147 ? 7.868 34.396 24.203 1.00 78.05 166 ASN B C 1
ATOM 3063 O O . ASN B 2 147 ? 7.844 34.007 25.377 1.00 81.98 166 ASN B O 1
ATOM 3068 N N . ASN B 2 148 ? 8.594 33.786 23.272 1.00 71.22 167 ASN B N 1
ATOM 3069 C CA . ASN B 2 148 ? 9.352 32.576 23.554 1.00 65.41 167 ASN B CA 1
ATOM 3070 C C . ASN B 2 148 ? 10.845 32.825 23.365 1.00 55.04 167 ASN B C 1
ATOM 3071 O O . ASN B 2 148 ? 11.268 33.825 22.780 1.00 48.31 167 ASN B O 1
ATOM 3076 N N . TYR B 2 149 ? 11.645 31.892 23.879 1.00 54.67 168 TYR B N 1
ATOM 3077 C CA . TYR B 2 149 ? 13.094 32.021 23.839 1.00 60.92 168 TYR B CA 1
ATOM 3078 C C . TYR B 2 149 ? 13.639 31.552 22.498 1.00 65.44 168 TYR B C 1
ATOM 3079 O O . TYR B 2 149 ? 13.191 30.543 21.944 1.00 57.95 168 TYR B O 1
ATOM 3088 N N . VAL B 2 150 ? 14.621 32.290 21.984 1.00 68.20 169 VAL B N 1
ATOM 3089 C CA . VAL B 2 150 ? 15.190 32.052 20.662 1.00 67.69 169 VAL B CA 1
ATOM 3090 C C . VAL B 2 150 ? 16.512 31.317 20.810 1.00 66.05 169 VAL B C 1
ATOM 3091 O O . VAL B 2 150 ? 17.310 31.617 21.705 1.00 61.20 169 VAL B O 1
ATOM 3095 N N . SER B 2 151 ? 16.739 30.344 19.935 1.00 65.80 170 SER B N 1
ATOM 3096 C CA . SER B 2 151 ? 17.979 29.592 19.868 1.00 57.01 170 SER B CA 1
ATOM 3097 C C . SER B 2 151 ? 18.580 29.732 18.476 1.00 60.68 170 SER B C 1
ATOM 3098 O O . SER B 2 151 ? 17.880 30.007 17.500 1.00 66.86 170 SER B O 1
ATOM 3101 N N . TRP B 2 152 ? 19.892 29.536 18.397 1.00 60.66 171 TRP B N 1
ATOM 3102 C CA . TRP B 2 152 ? 20.641 29.636 17.152 1.00 56.79 171 TRP B CA 1
ATOM 3103 C C . TRP B 2 152 ? 21.400 28.340 16.923 1.00 59.71 171 TRP B C 1
ATOM 3104 O O . TRP B 2 152 ? 22.038 27.823 17.848 1.00 59.00 171 TRP B O 1
ATOM 3115 N N . TYR B 2 153 ? 21.334 27.835 15.690 1.00 55.47 172 TYR B N 1
ATOM 3116 C CA . TYR B 2 153 ? 21.982 26.599 15.275 1.00 65.16 172 TYR B CA 1
ATOM 3117 C C . TYR B 2 153 ? 22.975 26.883 14.157 1.00 76.01 172 TYR B C 1
ATOM 3118 O O . TYR B 2 153 ? 22.715 27.712 13.276 1.00 81.98 172 TYR B O 1
ATOM 3127 N N . GLN B 2 154 ? 24.105 26.178 14.192 1.00 71.02 173 GLN B N 1
ATOM 3128 C CA . GLN B 2 154 ? 25.134 26.251 13.160 1.00 71.06 173 GLN B CA 1
ATOM 3129 C C . GLN B 2 154 ? 25.204 24.908 12.442 1.00 73.76 173 GLN B C 1
ATOM 3130 O O . GLN B 2 154 ? 25.415 23.871 13.080 1.00 78.68 173 GLN B O 1
ATOM 3136 N N . GLN B 2 155 ? 25.026 24.924 11.124 1.00 64.29 174 GLN B N 1
ATOM 3137 C CA . GLN B 2 155 ? 25.066 23.713 10.305 1.00 76.62 174 GLN B CA 1
ATOM 3138 C C . GLN B 2 155 ? 26.209 23.844 9.306 1.00 80.17 174 GLN B C 1
ATOM 3139 O O . GLN B 2 155 ? 26.078 24.532 8.287 1.00 78.66 174 GLN B O 1
ATOM 3145 N N . LEU B 2 156 ? 27.330 23.195 9.608 1.00 81.51 175 LEU B N 1
ATOM 3146 C CA . LEU B 2 156 ? 28.424 23.115 8.658 1.00 85.13 175 LEU B CA 1
ATOM 3147 C C . LEU B 2 156 ? 28.009 22.265 7.460 1.00 84.99 175 LEU B C 1
ATOM 3148 O O . LEU B 2 156 ? 27.200 21.343 7.595 1.00 95.02 175 LEU B O 1
ATOM 3153 N N . PRO B 2 157 ? 28.541 22.560 6.275 1.00 81.66 176 PRO B N 1
ATOM 3154 C CA . PRO B 2 157 ? 28.125 21.821 5.072 1.00 88.43 176 PRO B CA 1
ATOM 3155 C C . PRO B 2 157 ? 28.437 20.336 5.190 1.00 89.76 176 PRO B C 1
ATOM 3156 O O . PRO B 2 157 ? 29.585 19.938 5.403 1.00 94.86 176 PRO B O 1
ATOM 3160 N N . GLY B 2 158 ? 27.396 19.515 5.051 1.00 88.75 177 GLY B N 1
ATOM 3161 C CA . GLY B 2 158 ? 27.527 18.078 5.145 1.00 89.68 177 GLY B CA 1
ATOM 3162 C C . GLY B 2 158 ? 27.283 17.499 6.521 1.00 93.28 177 GLY B C 1
ATOM 3163 O O . GLY B 2 158 ? 27.170 16.273 6.649 1.00 90.26 177 GLY B O 1
ATOM 3164 N N . THR B 2 159 ? 27.192 18.332 7.549 1.00 94.88 178 THR B N 1
ATOM 3165 C CA . THR B 2 159 ? 26.989 17.878 8.914 1.00 98.12 178 THR B CA 1
ATOM 3166 C C . THR B 2 159 ? 25.610 18.290 9.410 1.00 83.93 178 THR B C 1
ATOM 3167 O O . THR B 2 159 ? 24.921 19.121 8.812 1.00 83.76 178 THR B O 1
ATOM 3171 N N . ALA B 2 160 ? 25.217 17.688 10.528 1.00 71.35 179 ALA B N 1
ATOM 3172 C CA . ALA B 2 160 ? 23.949 18.008 11.147 1.00 74.22 179 ALA B CA 1
ATOM 3173 C C . ALA B 2 160 ? 24.018 19.379 11.815 1.00 82.03 179 ALA B C 1
ATOM 3174 O O . ALA B 2 160 ? 25.104 19.876 12.126 1.00 93.78 179 ALA B O 1
ATOM 3176 N N . PRO B 2 161 ? 22.869 20.020 12.028 1.00 79.87 180 PRO B N 1
ATOM 3177 C CA . PRO B 2 161 ? 22.864 21.268 12.798 1.00 71.08 180 PRO B CA 1
ATOM 3178 C C . PRO B 2 161 ? 23.378 21.034 14.211 1.00 67.39 180 PRO B C 1
ATOM 3179 O O . PRO B 2 161 ? 23.230 19.948 14.779 1.00 62.60 180 PRO B O 1
ATOM 3183 N N . LYS B 2 162 ? 23.996 22.071 14.775 1.00 71.04 181 LYS B N 1
ATOM 3184 C CA . LYS B 2 162 ? 24.572 22.013 16.112 1.00 71.27 181 LYS B CA 1
ATOM 3185 C C . LYS B 2 162 ? 24.082 23.204 16.920 1.00 75.30 181 LYS B C 1
ATOM 3186 O O . LYS B 2 162 ? 24.090 24.336 16.424 1.00 80.26 181 LYS B O 1
ATOM 3192 N N . LEU B 2 163 ? 23.657 22.948 18.160 1.00 69.20 182 LEU B N 1
ATOM 3193 C CA . LEU B 2 163 ? 23.170 24.014 19.028 1.00 64.56 182 LEU B CA 1
ATOM 3194 C C . LEU B 2 163 ? 24.272 25.023 19.320 1.00 71.17 182 LEU B C 1
ATOM 3195 O O . LEU B 2 163 ? 25.252 24.704 20.002 1.00 73.75 182 LEU B O 1
ATOM 3200 N N . LEU B 2 164 ? 24.114 26.241 18.809 1.00 74.05 183 LEU B N 1
ATOM 3201 C CA . LEU B 2 164 ? 25.086 27.310 18.997 1.00 76.89 183 LEU B CA 1
ATOM 3202 C C . LEU B 2 164 ? 24.734 28.233 20.155 1.00 80.65 183 LEU B C 1
ATOM 3203 O O . LEU B 2 164 ? 25.625 28.650 20.900 1.00 77.78 183 LEU B O 1
ATOM 3208 N N . ILE B 2 165 ? 23.455 28.558 20.318 1.00 89.54 184 ILE B N 1
ATOM 3209 C CA . ILE B 2 165 ? 22.984 29.423 21.398 1.00 80.90 184 ILE B CA 1
ATOM 3210 C C . ILE B 2 165 ? 21.585 28.965 21.788 1.00 82.64 184 ILE B C 1
ATOM 3211 O O . ILE B 2 165 ? 20.801 28.557 20.929 1.00 91.71 184 ILE B O 1
ATOM 3216 N N . TYR B 2 166 ? 21.272 29.019 23.084 1.00 82.49 185 TYR B N 1
ATOM 3217 C CA . TYR B 2 166 ? 19.928 28.717 23.562 1.00 78.08 185 TYR B CA 1
ATOM 3218 C C . TYR B 2 166 ? 19.516 29.739 24.613 1.00 66.15 185 TYR B C 1
ATOM 3219 O O . TYR B 2 166 ? 20.351 30.446 25.182 1.00 64.95 185 TYR B O 1
ATOM 3228 N N . ASP B 2 167 ? 18.206 29.807 24.859 1.00 65.22 186 ASP B N 1
ATOM 3229 C CA . ASP B 2 167 ? 17.619 30.714 25.849 1.00 70.77 186 ASP B CA 1
ATOM 3230 C C . ASP B 2 167 ? 18.061 32.158 25.616 1.00 65.82 186 ASP B C 1
ATOM 3231 O O . ASP B 2 167 ? 18.496 32.858 26.533 1.00 66.96 186 ASP B O 1
ATOM 3236 N N . ASN B 2 168 ? 17.948 32.590 24.357 1.00 65.15 187 ASN B N 1
ATOM 3237 C CA . ASN B 2 168 ? 18.265 33.942 23.901 1.00 61.97 187 ASN B CA 1
ATOM 3238 C C . ASN B 2 168 ? 19.766 34.227 23.878 1.00 70.64 187 ASN B C 1
ATOM 3239 O O . ASN B 2 168 ? 20.282 34.718 22.868 1.00 77.53 187 ASN B O 1
ATOM 3244 N N . ASN B 2 169 ? 20.483 33.932 24.970 1.00 65.28 188 ASN B N 1
ATOM 3245 C CA . ASN B 2 169 ? 21.893 34.294 25.043 1.00 60.77 188 ASN B CA 1
ATOM 3246 C C . ASN B 2 169 ? 22.784 33.300 25.777 1.00 62.15 188 ASN B C 1
ATOM 3247 O O . ASN B 2 169 ? 23.975 33.583 25.939 1.00 69.85 188 ASN B O 1
ATOM 3252 N N . LYS B 2 170 ? 22.269 32.160 26.229 1.00 63.48 189 LYS B N 1
ATOM 3253 C CA . LYS B 2 170 ? 23.106 31.178 26.909 1.00 63.42 189 LYS B CA 1
ATOM 3254 C C . LYS B 2 170 ? 23.896 30.380 25.877 1.00 65.05 189 LYS B C 1
ATOM 3255 O O . LYS B 2 170 ? 23.311 29.783 24.967 1.00 63.60 189 LYS B O 1
ATOM 3261 N N . ARG B 2 171 ? 25.229 30.372 26.017 1.00 70.17 190 ARG B N 1
ATOM 3262 C CA . ARG B 2 171 ? 26.074 29.587 25.124 1.00 71.67 190 ARG B CA 1
ATOM 3263 C C . ARG B 2 171 ? 26.309 28.202 25.713 1.00 70.86 190 ARG B C 1
ATOM 3264 O O . ARG B 2 171 ? 26.757 28.092 26.860 1.00 73.69 190 ARG B O 1
ATOM 3272 N N . PRO B 2 172 ? 26.032 27.138 24.965 1.00 77.38 191 PRO B N 1
ATOM 3273 C CA . PRO B 2 172 ? 26.225 25.783 25.493 1.00 79.91 191 PRO B CA 1
ATOM 3274 C C . PRO B 2 172 ? 27.695 25.489 25.749 1.00 80.66 191 PRO B C 1
ATOM 3275 O O . PRO B 2 172 ? 28.596 26.240 25.368 1.00 77.19 191 PRO B O 1
ATOM 3279 N N . SER B 2 173 ? 27.928 24.356 26.407 1.00 90.72 192 SER B N 1
ATOM 3280 C CA . SER B 2 173 ? 29.286 23.931 26.715 1.00 95.10 192 SER B CA 1
ATOM 3281 C C . SER B 2 173 ? 30.022 23.557 25.436 1.00 82.57 192 SER B C 1
ATOM 3282 O O . SER B 2 173 ? 29.511 22.788 24.615 1.00 89.20 192 SER B O 1
ATOM 3285 N N . GLY B 2 174 ? 31.222 24.107 25.263 1.00 69.97 193 GLY B N 1
ATOM 3286 C CA . GLY B 2 174 ? 32.033 23.843 24.095 1.00 71.79 193 GLY B CA 1
ATOM 3287 C C . GLY B 2 174 ? 31.966 24.905 23.018 1.00 81.37 193 GLY B C 1
ATOM 3288 O O . GLY B 2 174 ? 32.721 24.820 22.041 1.00 79.48 193 GLY B O 1
ATOM 3289 N N . ILE B 2 175 ? 31.096 25.892 23.161 1.00 84.73 194 ILE B N 1
ATOM 3290 C CA . ILE B 2 175 ? 30.957 26.977 22.191 1.00 86.07 194 ILE B CA 1
ATOM 3291 C C . ILE B 2 175 ? 31.756 28.168 22.695 1.00 75.76 194 ILE B C 1
ATOM 3292 O O . ILE B 2 175 ? 31.552 28.598 23.841 1.00 67.23 194 ILE B O 1
ATOM 3297 N N . PRO B 2 176 ? 32.668 28.722 21.898 1.00 75.32 195 PRO B N 1
ATOM 3298 C CA . PRO B 2 176 ? 33.490 29.841 22.368 1.00 87.47 195 PRO B CA 1
ATOM 3299 C C . PRO B 2 176 ? 32.659 31.096 22.586 1.00 94.27 195 PRO B C 1
ATOM 3300 O O . PRO B 2 176 ? 31.504 31.206 22.170 1.00 89.31 195 PRO B O 1
ATOM 3304 N N . ASP B 2 177 ? 33.283 32.065 23.254 1.00 105.57 196 ASP B N 1
ATOM 3305 C CA . ASP B 2 177 ? 32.637 33.320 23.613 1.00 107.90 196 ASP B CA 1
ATOM 3306 C C . ASP B 2 177 ? 32.509 34.289 22.444 1.00 101.45 196 ASP B C 1
ATOM 3307 O O . ASP B 2 177 ? 31.994 35.397 22.637 1.00 94.00 196 ASP B O 1
ATOM 3312 N N . ARG B 2 178 ? 32.964 33.912 21.247 1.00 102.87 197 ARG B N 1
ATOM 3313 C CA . ARG B 2 178 ? 32.859 34.797 20.093 1.00 94.06 197 ARG B CA 1
ATOM 3314 C C . ARG B 2 178 ? 31.428 34.948 19.595 1.00 90.41 197 ARG B C 1
ATOM 3315 O O . ARG B 2 178 ? 31.169 35.832 18.771 1.00 86.36 197 ARG B O 1
ATOM 3323 N N . PHE B 2 179 ? 30.502 34.120 20.071 1.00 89.15 198 PHE B N 1
ATOM 3324 C CA . PHE B 2 179 ? 29.112 34.152 19.638 1.00 84.10 198 PHE B CA 1
ATOM 3325 C C . PHE B 2 179 ? 28.247 34.846 20.683 1.00 76.70 198 PHE B C 1
ATOM 3326 O O . PHE B 2 179 ? 28.388 34.604 21.885 1.00 67.63 198 PHE B O 1
ATOM 3334 N N . SER B 2 180 ? 27.347 35.704 20.213 1.00 75.87 199 SER B N 1
ATOM 3335 C CA . SER B 2 180 ? 26.516 36.543 21.063 1.00 67.66 199 SER B CA 1
ATOM 3336 C C . SER B 2 180 ? 25.058 36.399 20.657 1.00 65.54 199 SER B C 1
ATOM 3337 O O . SER B 2 180 ? 24.742 36.341 19.467 1.00 58.98 199 SER B O 1
ATOM 3340 N N . GLY B 2 181 ? 24.176 36.351 21.647 1.00 74.44 200 GLY B N 1
ATOM 3341 C CA . GLY B 2 181 ? 22.743 36.263 21.418 1.00 80.16 200 GLY B CA 1
ATOM 3342 C C . GLY B 2 181 ? 22.044 37.525 21.936 1.00 84.14 200 GLY B C 1
ATOM 3343 O O . GLY B 2 181 ? 22.421 38.058 22.977 1.00 93.11 200 GLY B O 1
ATOM 3344 N N . SER B 2 182 ? 21.042 37.972 21.191 1.00 80.63 201 SER B N 1
ATOM 3345 C CA . SER B 2 182 ? 20.273 39.146 21.575 1.00 82.40 201 SER B CA 1
ATOM 3346 C C . SER B 2 182 ? 18.837 38.962 21.113 1.00 83.39 201 SER B C 1
ATOM 3347 O O . SER B 2 182 ? 18.570 38.241 20.150 1.00 87.87 201 SER B O 1
ATOM 3350 N N . LYS B 2 183 ? 17.917 39.640 21.794 1.00 78.59 202 LYS B N 1
ATOM 3351 C CA . LYS B 2 183 ? 16.495 39.516 21.489 1.00 77.94 202 LYS B CA 1
ATOM 3352 C C . LYS B 2 183 ? 15.790 40.793 21.914 1.00 80.42 202 LYS B C 1
ATOM 3353 O O . LYS B 2 183 ? 15.760 41.117 23.105 1.00 85.04 202 LYS B O 1
ATOM 3359 N N . SER B 2 184 ? 15.229 41.516 20.948 1.00 83.15 203 SER B N 1
ATOM 3360 C CA . SER B 2 184 ? 14.471 42.733 21.205 1.00 85.54 203 SER B CA 1
ATOM 3361 C C . SER B 2 184 ? 13.075 42.562 20.627 1.00 88.16 203 SER B C 1
ATOM 3362 O O . SER B 2 184 ? 12.918 42.415 19.409 1.00 90.39 203 SER B O 1
ATOM 3365 N N . GLY B 2 185 ? 12.072 42.571 21.501 1.00 88.38 204 GLY B N 1
ATOM 3366 C CA . GLY B 2 185 ? 10.686 42.514 21.082 1.00 95.76 204 GLY B CA 1
ATOM 3367 C C . GLY B 2 185 ? 10.346 41.317 20.220 1.00 95.99 204 GLY B C 1
ATOM 3368 O O . GLY B 2 185 ? 10.186 40.202 20.724 1.00 106.27 204 GLY B O 1
ATOM 3369 N N . THR B 2 186 ? 10.238 41.539 18.912 1.00 85.19 205 THR B N 1
ATOM 3370 C CA . THR B 2 186 ? 9.864 40.495 17.968 1.00 74.23 205 THR B CA 1
ATOM 3371 C C . THR B 2 186 ? 10.990 40.197 16.983 1.00 74.59 205 THR B C 1
ATOM 3372 O O . THR B 2 186 ? 10.737 39.775 15.852 1.00 65.73 205 THR B O 1
ATOM 3376 N N . SER B 2 187 ? 12.240 40.406 17.396 1.00 76.66 206 SER B N 1
ATOM 3377 C CA . SER B 2 187 ? 13.373 40.144 16.519 1.00 78.88 206 SER B CA 1
ATOM 3378 C C . SER B 2 187 ? 14.584 39.744 17.346 1.00 85.66 206 SER B C 1
ATOM 3379 O O . SER B 2 187 ? 14.952 40.444 18.292 1.00 90.57 206 SER B O 1
ATOM 3382 N N . ALA B 2 188 ? 15.202 38.629 16.980 1.00 85.00 207 ALA B N 1
ATOM 3383 C CA . ALA B 2 188 ? 16.432 38.172 17.608 1.00 86.05 207 ALA B CA 1
ATOM 3384 C C . ALA B 2 188 ? 17.623 38.466 16.704 1.00 81.96 207 ALA B C 1
ATOM 3385 O O . ALA B 2 188 ? 17.475 38.738 15.510 1.00 87.69 207 ALA B O 1
ATOM 3387 N N . THR B 2 189 ? 18.817 38.402 17.291 1.00 75.57 208 THR B N 1
ATOM 3388 C CA . THR B 2 189 ? 20.036 38.728 16.563 1.00 81.83 208 THR B CA 1
ATOM 3389 C C . THR B 2 189 ? 21.198 37.907 17.103 1.00 80.85 208 THR B C 1
ATOM 3390 O O . THR B 2 189 ? 21.450 37.891 18.312 1.00 78.64 208 THR B O 1
ATOM 3394 N N . LEU B 2 190 ? 21.899 37.234 16.196 1.00 79.29 209 LEU B N 1
ATOM 3395 C CA . LEU B 2 190 ? 23.115 36.500 16.513 1.00 77.76 209 LEU B CA 1
ATOM 3396 C C . LEU B 2 190 ? 24.317 37.284 16.008 1.00 80.51 209 LEU B C 1
ATOM 3397 O O . LEU B 2 190 ? 24.322 37.760 14.869 1.00 89.41 209 LEU B O 1
ATOM 3402 N N . GLY B 2 191 ? 25.331 37.419 16.854 1.00 72.25 210 GLY B N 1
ATOM 3403 C CA . GLY B 2 191 ? 26.543 38.126 16.497 1.00 82.82 210 GLY B CA 1
ATOM 3404 C C . GLY B 2 191 ? 27.748 37.211 16.586 1.00 91.28 210 GLY B C 1
ATOM 3405 O O . GLY B 2 191 ? 27.829 36.351 17.463 1.00 92.80 210 GLY B O 1
ATOM 3406 N N . ILE B 2 192 ? 28.688 37.403 15.663 1.00 92.75 211 ILE B N 1
ATOM 3407 C CA . ILE B 2 192 ? 29.936 36.651 15.646 1.00 93.32 211 ILE B CA 1
ATOM 3408 C C . ILE B 2 192 ? 31.084 37.649 15.624 1.00 99.14 211 ILE B C 1
ATOM 3409 O O . ILE B 2 192 ? 31.178 38.473 14.704 1.00 106.68 211 ILE B O 1
ATOM 3414 N N . THR B 2 193 ? 31.944 37.581 16.638 1.00 108.73 212 THR B N 1
ATOM 3415 C CA . THR B 2 193 ? 33.119 38.431 16.752 1.00 106.79 212 THR B CA 1
ATOM 3416 C C . THR B 2 193 ? 34.370 37.641 16.386 1.00 110.29 212 THR B C 1
ATOM 3417 O O . THR B 2 193 ? 34.448 36.430 16.610 1.00 103.46 212 THR B O 1
ATOM 3421 N N . GLY B 2 194 ? 35.354 38.345 15.829 1.00 116.35 213 GLY B N 1
ATOM 3422 C CA . GLY B 2 194 ? 36.578 37.708 15.384 1.00 115.86 213 GLY B CA 1
ATOM 3423 C C . GLY B 2 194 ? 36.322 36.619 14.363 1.00 105.18 213 GLY B C 1
ATOM 3424 O O . GLY B 2 194 ? 36.531 35.434 14.644 1.00 101.70 213 GLY B O 1
ATOM 3425 N N . LEU B 2 195 ? 35.864 37.013 13.176 1.00 97.67 214 LEU B N 1
ATOM 3426 C CA . LEU B 2 195 ? 35.456 36.050 12.162 1.00 102.02 214 LEU B CA 1
ATOM 3427 C C . LEU B 2 195 ? 36.624 35.156 11.768 1.00 108.42 214 LEU B C 1
ATOM 3428 O O . LEU B 2 195 ? 37.670 35.641 11.329 1.00 114.58 214 LEU B O 1
ATOM 3433 N N . GLN B 2 196 ? 36.446 33.849 11.933 1.00 107.08 215 GLN B N 1
ATOM 3434 C CA . GLN B 2 196 ? 37.436 32.865 11.534 1.00 107.04 215 GLN B CA 1
ATOM 3435 C C . GLN B 2 196 ? 37.066 32.273 10.177 1.00 106.70 215 GLN B C 1
ATOM 3436 O O . GLN B 2 196 ? 36.010 32.558 9.606 1.00 101.96 215 GLN B O 1
ATOM 3442 N N . THR B 2 197 ? 37.957 31.430 9.655 1.00 111.62 216 THR B N 1
ATOM 3443 C CA . THR B 2 197 ? 37.670 30.694 8.434 1.00 108.60 216 THR B CA 1
ATOM 3444 C C . THR B 2 197 ? 36.906 29.405 8.701 1.00 107.05 216 THR B C 1
ATOM 3445 O O . THR B 2 197 ? 36.313 28.847 7.770 1.00 110.89 216 THR B O 1
ATOM 3449 N N . GLY B 2 198 ? 36.895 28.930 9.948 1.00 97.75 217 GLY B N 1
ATOM 3450 C CA . GLY B 2 198 ? 36.129 27.751 10.301 1.00 97.71 217 GLY B CA 1
ATOM 3451 C C . GLY B 2 198 ? 34.640 27.975 10.425 1.00 96.71 217 GLY B C 1
ATOM 3452 O O . GLY B 2 198 ? 33.894 27.008 10.607 1.00 86.82 217 GLY B O 1
ATOM 3453 N N . ASP B 2 199 ? 34.193 29.228 10.329 1.00 108.05 218 ASP B N 1
ATOM 3454 C CA . ASP B 2 199 ? 32.772 29.563 10.423 1.00 110.30 218 ASP B CA 1
ATOM 3455 C C . ASP B 2 199 ? 32.132 29.565 9.031 1.00 112.51 218 ASP B C 1
ATOM 3456 O O . ASP B 2 199 ? 31.507 30.532 8.597 1.00 116.96 218 ASP B O 1
ATOM 3461 N N . GLU B 2 200 ? 32.303 28.442 8.327 1.00 114.54 219 GLU B N 1
ATOM 3462 C CA . GLU B 2 200 ? 31.794 28.313 6.964 1.00 118.77 219 GLU B CA 1
ATOM 3463 C C . GLU B 2 200 ? 30.283 28.129 6.909 1.00 124.25 219 GLU B C 1
ATOM 3464 O O . GLU B 2 200 ? 29.689 28.292 5.839 1.00 134.57 219 GLU B O 1
ATOM 3470 N N . ALA B 2 201 ? 29.654 27.810 8.034 1.00 114.48 220 ALA B N 1
ATOM 3471 C CA . ALA B 2 201 ? 28.384 27.104 8.049 1.00 100.53 220 ALA B CA 1
ATOM 3472 C C . ALA B 2 201 ? 27.207 27.999 7.663 1.00 88.57 220 ALA B C 1
ATOM 3473 O O . ALA B 2 201 ? 27.341 29.202 7.419 1.00 77.50 220 ALA B O 1
ATOM 3475 N N . ASP B 2 202 ? 26.034 27.371 7.596 1.00 89.18 221 ASP B N 1
ATOM 3476 C CA . ASP B 2 202 ? 24.741 28.036 7.604 1.00 83.77 221 ASP B CA 1
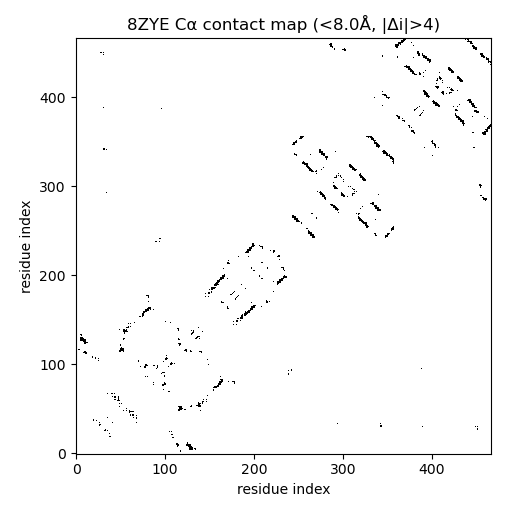ATOM 3477 C C . ASP B 2 202 ? 24.296 28.261 9.044 1.00 75.23 221 ASP B C 1
ATOM 3478 O O . ASP B 2 202 ? 24.694 27.540 9.959 1.00 82.74 221 ASP B O 1
ATOM 3483 N N . TYR B 2 203 ? 23.445 29.265 9.237 1.00 68.88 222 TYR B N 1
ATOM 3484 C CA . TYR B 2 203 ? 22.969 29.618 10.568 1.00 67.08 222 TYR B CA 1
ATOM 3485 C C . TYR B 2 203 ? 21.454 29.734 10.559 1.00 67.20 222 TYR B C 1
ATOM 3486 O O . TYR B 2 203 ? 20.881 30.385 9.681 1.00 71.86 222 TYR B O 1
ATOM 3495 N N . TYR B 2 204 ? 20.811 29.100 11.536 1.00 67.20 223 TYR B N 1
ATOM 3496 C CA . TYR B 2 204 ? 19.360 29.077 11.639 1.00 58.48 223 TYR B CA 1
ATOM 3497 C C . TYR B 2 204 ? 18.922 29.585 13.005 1.00 65.78 223 TYR B C 1
ATOM 3498 O O . TYR B 2 204 ? 19.592 29.361 14.014 1.00 72.02 223 TYR B 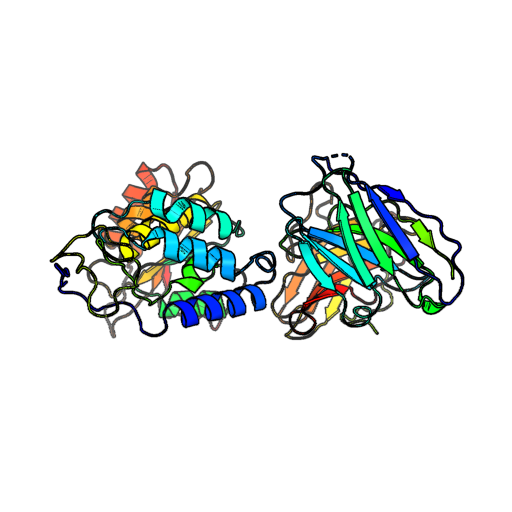O 1
ATOM 3507 N N . CYS B 2 205 ? 17.789 30.273 13.035 1.00 61.85 224 CYS B N 1
ATOM 3508 C CA . CYS B 2 205 ? 17.141 30.646 14.282 1.00 58.13 224 CYS B CA 1
ATOM 3509 C C . CYS B 2 205 ? 15.923 29.760 14.495 1.00 67.66 224 CYS B C 1
ATOM 3510 O O . CYS B 2 205 ? 15.184 29.463 13.550 1.00 65.87 224 CYS B O 1
ATOM 3513 N N . GLY B 2 206 ? 15.731 29.327 15.738 1.00 64.27 225 GLY B N 1
ATOM 3514 C CA . GLY B 2 206 ? 14.635 28.448 16.081 1.00 75.00 225 GLY B CA 1
ATOM 3515 C C . GLY B 2 206 ? 13.945 28.855 17.365 1.00 75.71 225 GLY B C 1
ATOM 3516 O O . GLY B 2 206 ? 14.587 29.347 18.299 1.00 66.28 225 GLY B O 1
ATOM 3517 N N . THR B 2 207 ? 12.634 28.660 17.421 1.00 76.11 226 THR B N 1
ATOM 3518 C CA . THR B 2 207 ? 11.864 29.013 18.608 1.00 66.78 226 THR B CA 1
ATOM 3519 C C . THR B 2 207 ? 10.573 28.208 18.595 1.00 64.03 226 THR B C 1
ATOM 3520 O O . THR B 2 207 ? 10.401 27.290 17.786 1.00 63.10 226 THR B O 1
ATOM 3524 N N . TRP B 2 208 ? 9.666 28.550 19.500 1.00 66.10 227 TRP B N 1
ATOM 3525 C CA . TRP B 2 208 ? 8.358 27.925 19.583 1.00 62.41 227 TRP B CA 1
ATOM 3526 C C . TRP B 2 208 ? 7.296 28.927 19.159 1.00 61.09 227 TRP B C 1
ATOM 3527 O O . TRP B 2 208 ? 7.419 30.124 19.431 1.00 61.46 227 TRP B O 1
ATOM 3538 N N . ASP B 2 209 ? 6.258 28.439 18.490 1.00 67.30 228 ASP B N 1
ATOM 3539 C CA . ASP B 2 209 ? 5.134 29.257 18.063 1.00 72.93 228 ASP B CA 1
ATOM 3540 C C . ASP B 2 209 ? 3.890 28.762 18.787 1.00 76.04 228 ASP B C 1
ATOM 3541 O O . ASP B 2 209 ? 3.526 27.582 18.677 1.00 80.89 228 ASP B O 1
ATOM 3546 N N . SER B 2 210 ? 3.254 29.664 19.535 1.00 70.70 229 SER B N 1
ATOM 3547 C CA . SER B 2 210 ? 2.090 29.301 20.331 1.00 72.10 229 SER B CA 1
ATOM 3548 C C . SER B 2 210 ? 0.831 29.192 19.483 1.00 77.13 229 SER B C 1
ATOM 3549 O O . SER B 2 210 ? -0.045 28.378 19.792 1.00 86.27 229 SER B O 1
ATOM 3552 N N . SER B 2 211 ? 0.722 29.993 18.420 1.00 74.56 230 SER B N 1
ATOM 3553 C CA . SER B 2 211 ? -0.411 29.860 17.509 1.00 76.33 230 SER B CA 1
ATOM 3554 C C . SER B 2 211 ? -0.380 28.513 16.800 1.00 77.80 230 SER B C 1
ATOM 3555 O O . SER B 2 211 ? -1.396 27.811 16.727 1.00 81.22 230 SER B O 1
ATOM 3558 N N . LEU B 2 212 ? 0.783 28.137 16.267 1.00 79.94 231 LEU B N 1
ATOM 3559 C CA . LEU B 2 212 ? 0.952 26.820 15.669 1.00 73.48 231 LEU B CA 1
ATOM 3560 C C . LEU B 2 212 ? 1.113 25.728 16.716 1.00 64.44 231 LEU B C 1
ATOM 3561 O O . LEU B 2 212 ? 0.896 24.551 16.403 1.00 54.80 231 LEU B O 1
ATOM 3566 N N . SER B 2 213 ? 1.476 26.097 17.946 1.00 64.47 232 SER B N 1
ATOM 3567 C CA . SER B 2 213 ? 1.798 25.142 19.003 1.00 71.76 232 SER B CA 1
ATOM 3568 C C . SER B 2 213 ? 2.872 24.166 18.531 1.00 63.80 232 SER B C 1
ATOM 3569 O O . SER B 2 213 ? 2.753 22.947 18.675 1.00 62.42 232 SER B O 1
ATOM 3572 N N . ALA B 2 214 ? 3.937 24.718 17.956 1.00 60.91 233 ALA B N 1
ATOM 3573 C CA . ALA B 2 214 ? 4.952 23.869 17.346 1.00 62.99 233 ALA B CA 1
ATOM 3574 C C . ALA B 2 214 ? 6.260 24.634 17.235 1.00 63.61 233 ALA B C 1
ATOM 3575 O O . ALA B 2 214 ? 6.283 25.865 17.225 1.00 62.74 233 ALA B O 1
ATOM 3577 N N . GLY B 2 215 ? 7.355 23.883 17.152 1.00 58.82 234 GLY B N 1
ATOM 3578 C CA . GLY B 2 215 ? 8.641 24.498 16.899 1.00 50.53 234 GLY B CA 1
ATOM 3579 C C . GLY B 2 215 ? 8.742 25.012 15.476 1.00 49.16 234 GLY B C 1
ATOM 3580 O O . GLY B 2 215 ? 8.178 24.444 14.541 1.00 52.06 234 GLY B O 1
ATOM 3581 N N . VAL B 2 216 ? 9.463 26.120 15.315 1.00 57.01 235 VAL B N 1
ATOM 3582 C CA . VAL B 2 216 ? 9.678 26.735 14.011 1.00 58.35 235 VAL B CA 1
ATOM 3583 C C . VAL B 2 216 ? 11.146 27.112 13.871 1.00 53.36 235 VAL B C 1
ATOM 3584 O O . VAL B 2 216 ? 11.812 27.487 14.843 1.00 59.63 235 VAL B O 1
ATOM 3588 N N . PHE B 2 217 ? 11.647 27.005 12.646 1.00 61.23 236 PHE B N 1
ATOM 3589 C CA . PHE B 2 217 ? 12.998 27.408 12.284 1.00 65.76 236 PHE B CA 1
ATOM 3590 C C . PHE B 2 217 ? 12.949 28.611 11.353 1.00 69.48 236 PHE B C 1
ATOM 3591 O O . PHE B 2 217 ? 11.906 28.961 10.793 1.00 73.99 236 PHE B O 1
ATOM 3599 N N . GLY B 2 218 ? 14.108 29.243 11.186 1.00 62.46 237 GLY B N 1
ATOM 3600 C CA . GLY B 2 218 ? 14.241 30.317 10.226 1.00 70.80 237 GLY B CA 1
ATOM 3601 C C . GLY B 2 218 ? 14.577 29.810 8.832 1.00 74.56 237 GLY B C 1
ATOM 3602 O O . GLY B 2 218 ? 14.929 28.649 8.628 1.00 72.25 237 GLY B O 1
ATOM 3603 N N . GLY B 2 219 ? 14.453 30.711 7.856 1.00 71.85 238 GLY B N 1
ATOM 3604 C CA . GLY B 2 219 ? 14.816 30.366 6.495 1.00 62.15 238 GLY B CA 1
ATOM 3605 C C . GLY B 2 219 ? 16.278 30.013 6.334 1.00 69.81 238 GLY B C 1
ATOM 3606 O O . GLY B 2 219 ? 16.642 29.329 5.370 1.00 64.58 238 GLY B O 1
ATOM 3607 N N . GLY B 2 220 ? 17.120 30.452 7.259 1.00 65.97 239 GLY B N 1
ATOM 3608 C CA . GLY B 2 220 ? 18.547 30.184 7.222 1.00 63.53 239 GLY B CA 1
ATOM 3609 C C . GLY B 2 220 ? 19.325 31.285 6.531 1.00 72.39 239 GLY B C 1
ATOM 3610 O O . GLY B 2 220 ? 18.821 32.000 5.664 1.00 71.31 239 GLY B O 1
ATOM 3611 N N . THR B 2 221 ? 20.589 31.419 6.928 1.00 72.01 240 THR B N 1
ATOM 3612 C CA . THR B 2 221 ? 21.490 32.413 6.361 1.00 75.91 240 THR B CA 1
ATOM 3613 C C . THR B 2 221 ? 22.836 31.762 6.097 1.00 78.10 240 THR B C 1
ATOM 3614 O O . THR B 2 221 ? 23.436 31.182 7.007 1.00 72.33 240 THR B O 1
ATOM 3618 N N . LYS B 2 222 ? 23.304 31.858 4.855 1.00 78.93 241 LYS B N 1
ATOM 3619 C CA . LYS B 2 222 ? 24.595 31.309 4.469 1.00 80.72 241 LYS B CA 1
ATOM 3620 C C . LYS B 2 222 ? 25.677 32.337 4.775 1.00 80.57 241 LYS B C 1
ATOM 3621 O O . LYS B 2 222 ? 25.648 33.451 4.243 1.00 88.11 241 LYS B O 1
ATOM 3627 N N . LEU B 2 223 ? 26.614 31.974 5.649 1.00 92.09 242 LEU B N 1
ATOM 3628 C CA . LEU B 2 223 ? 27.744 32.834 5.981 1.00 92.36 242 LEU B CA 1
ATOM 3629 C C . LEU B 2 223 ? 28.912 32.499 5.059 1.00 86.89 242 LEU B C 1
ATOM 3630 O O . LEU B 2 223 ? 29.418 31.372 5.074 1.00 82.17 242 LEU B O 1
ATOM 3635 N N . THR B 2 224 ? 29.338 33.474 4.261 1.00 88.81 243 THR B N 1
ATOM 3636 C CA . THR B 2 224 ? 30.400 33.258 3.290 1.00 100.36 243 THR B CA 1
ATOM 3637 C C . THR B 2 224 ? 31.753 33.616 3.892 1.00 103.55 243 THR B C 1
ATOM 3638 O O . THR B 2 224 ? 31.901 34.644 4.561 1.00 88.38 243 THR B O 1
ATOM 3642 N N . VAL B 2 225 ? 32.742 32.761 3.643 1.00 123.08 244 VAL B N 1
ATOM 3643 C CA . VAL B 2 225 ? 34.060 32.904 4.251 1.00 141.32 244 VAL B CA 1
ATOM 3644 C C . VAL B 2 225 ? 35.010 33.570 3.256 1.00 157.62 244 VAL B C 1
ATOM 3645 O O . VAL B 2 225 ? 35.796 32.904 2.570 1.00 175.03 244 VAL B O 1
ATOM 3649 N N . LEU B 2 226 ? 34.937 34.898 3.170 1.00 143.27 245 LEU B N 1
ATOM 3650 C CA . LEU B 2 226 ? 35.703 35.666 2.186 1.00 131.11 245 LEU B CA 1
ATOM 3651 C C . LEU B 2 226 ? 37.213 35.493 2.342 1.00 116.59 245 LEU B C 1
ATOM 3652 O O . LEU B 2 226 ? 37.724 35.340 3.451 1.00 113.83 245 LEU B O 1
#

Secondary structure (DSSP, 8-state):
------SEE-PPTTHHHHHHHHHHHHHHH-GGGTT--HHHHHHHHHHHHTTS-GGG--GGGGHHHHHHT-----TTSBEEEES-HHHHHHHHHHSTTSB-GGGSHHHHHHTT----B-SSSSSB--SEE--TTTT-S-SHHHHHHHHHHHHHHHT--EEEEEEEETTSSSSS-TTSHIIIIIGGG--TTTEEEEEEEEE--SSS--S-GGGSHHHHHHHHHHHHTT-EEEEEEESS--TT--/----EEE--SB--TT--EEEEEE----SS-SSEEEEEEE-TTS--EEEEEE-TTS-EEE-TTTTTTEEEEEETTTTEEEEEE-S--GGG-EEEEEEEE-TTS-EEEE---EEEB---SBB--SEEEE-TT--EEEEEE--TTTTTTS--EEEEE-TTS--EEEEBTTTBPPTT--TTEEEEEETTEEEEEE-S--SS--SEEEEEEEETTTTEEEEB--EEEEE-

Nearest PDB structures (foldseek):
  6ikm-assembly10_j  TM=9.624E-01  e=7.142E-32  Homo sapiens
  7u9e-assembly1_H  TM=9.642E-01  e=3.042E-30  Homo sapiens
  6uup-assembly3_C  TM=9.474E-01  e=3.747E-30  Camelidae mixed library
  8pwu-assembly1_B  TM=9.259E-01  e=4.524E-28  Homo sapiens
  8bg4-assembly2_C  TM=9.262E-01  e=2.634E-26  Homo sapiens

Solvent-accessible surface area: 22084 Å² total; per-residue (Å²): 197,235,166,44,134,37,84,9,106,14,3,48,160,169,0,41,99,34,0,49,57,58,0,73,120,1,21,105,82,28,4,9,4,31,28,18,88,19,94,41,2,17,67,16,1,90,41,1,0,24,58,70,49,0,28,104,2,78,66,141,27,0,102,67,0,9,151,77,6,67,31,113,6,24,39,49,51,0,0,5,56,10,90,26,60,116,23,0,46,84,11,9,113,71,55,122,52,12,6,0,14,13,33,11,0,6,0,60,0,0,23,112,18,39,0,0,0,14,129,77,45,83,101,17,3,85,116,3,5,11,48,108,208,166,52,24,67,61,3,0,24,0,3,0,48,72,3,6,4,66,96,15,0,53,37,0,12,77,59,0,27,0,4,0,18,12,70,115,123,120,8,3,25,121,99,10,57,4,3,64,21,15,0,83,31,0,62,53,138,86,1,124,23,0,28,0,32,0,15,20,37,52,242,128,88,69,145,67,6,15,115,28,104,24,0,75,64,0,60,54,33,0,65,170,58,128,5,112,44,32,33,107,37,45,121,186,68,92,35,189,154,87,159,30,88,13,80,25,50,30,107,11,160,30,127,87,102,23,68,2,64,4,29,0,26,0,87,63,100,56,4,72,79,19,1,9,0,0,0,14,15,26,111,89,130,22,13,48,7,0,0,0,4,17,52,79,38,58,55,31,34,20,60,85,5,110,109,55,8,70,5,50,42,41,113,96,135,14,54,0,29,3,108,0,44,72,4,60,74,73,1,30,2,32,0,10,0,0,60,1,38,49,29,7,27,8,43,32,31,6,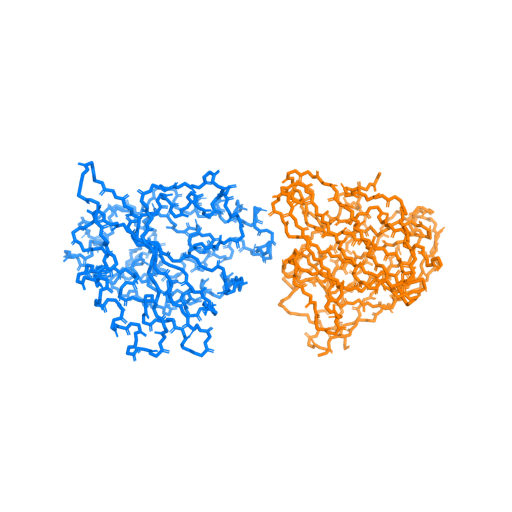164,22,23,96,1,70,13,234,52,66,0,79,21,53,118,60,44,50,16,51,86,63,82,129,12,91,5,57,0,49,26,55,82,30,2,0,23,81,2,29,1,1,1,1,28,15,66,92,87,55,17,2,123,7,5,0,46,21,21,96,68,105,23,121,83,31,60,113,48,10,57,16,58,64,84,56,63,41,0,40,0,12,2,71,33,6,93,95,45,9,86,0,36,2,8,0,3,6,7,6,48,87,66,49,0,6,11,11,2,38,13,2,121,4,59,61,144

Radius of gyration: 25.77 Å; Cα contacts (8 Å, |Δi|>4): 1056; chains: 2; bounding box: 63×64×69 Å